Protein AF-0000000084919944 (afdb_homodimer)

InterPro domains:
  IPR008794 Proline racemase family [PF05544] (8-334)
  IPR008794 Proline racemase family [PIRSF029792] (1-335)
  IPR008794 Proline racemase family [PTHR33442] (4-335)
  IPR008794 Proline racemase family [SFLDS00028] (2-335)

Structure (mmCIF, N/CA/C/O backbone):
data_AF-0000000084919944-model_v1
#
loop_
_entity.id
_entity.type
_entity.pdbx_description
1 polymer '4-hydroxyproline epimerase'
#
loop_
_atom_site.group_PDB
_atom_site.id
_atom_site.type_symbol
_atom_site.label_atom_id
_atom_site.label_alt_id
_atom_site.label_comp_id
_atom_site.label_asym_id
_atom_site.label_entity_id
_atom_site.label_seq_id
_atom_site.pdbx_PDB_ins_code
_atom_site.Cartn_x
_atom_site.Cartn_y
_atom_site.Cartn_z
_atom_site.occupancy
_atom_site.B_iso_or_equiv
_atom_site.auth_seq_id
_atom_site.auth_comp_id
_atom_site.auth_asym_id
_atom_site.auth_atom_id
_atom_site.pdbx_PDB_model_num
ATOM 1 N N . MET A 1 1 ? 21.094 -4.023 19.578 1 51.22 1 MET A N 1
ATOM 2 C CA . MET A 1 1 ? 20.188 -4.43 18.516 1 51.22 1 MET A CA 1
ATOM 3 C C . MET A 1 1 ? 20.562 -3.736 17.203 1 51.22 1 MET A C 1
ATOM 5 O O . MET A 1 1 ? 20.969 -2.574 17.203 1 51.22 1 MET A O 1
ATOM 9 N N . SER A 1 2 ? 20.953 -4.531 15.992 1 77.06 2 SER A N 1
ATOM 10 C CA . SER A 1 2 ? 21.875 -4.375 14.875 1 77.06 2 SER A CA 1
ATOM 11 C C . SER A 1 2 ? 21.203 -3.746 13.664 1 77.06 2 SER A C 1
ATOM 13 O O . SER A 1 2 ? 19.969 -3.795 13.539 1 77.06 2 SER A O 1
ATOM 15 N N . LYS A 1 3 ? 21.75 -2.715 13.148 1 93.31 3 LYS A N 1
ATOM 16 C CA . LYS A 1 3 ? 21.469 -2.109 11.852 1 93.31 3 LYS A CA 1
ATOM 17 C C . LYS A 1 3 ? 21.734 -3.096 10.719 1 93.31 3 LYS A C 1
ATOM 19 O O . LYS A 1 3 ? 22.828 -3.67 10.633 1 93.31 3 LYS A O 1
ATOM 24 N N . HIS A 1 4 ? 20.641 -3.428 9.977 1 97.12 4 HIS A N 1
ATOM 25 C CA . HIS A 1 4 ? 20.75 -4.324 8.828 1 97.12 4 HIS A CA 1
ATOM 26 C C . HIS A 1 4 ? 20.422 -3.596 7.531 1 97.12 4 HIS A C 1
ATOM 28 O O . HIS A 1 4 ? 19.5 -2.766 7.492 1 97.12 4 HIS A O 1
ATOM 34 N N . THR A 1 5 ? 21.188 -3.871 6.496 1 98.19 5 THR A N 1
ATOM 35 C CA . THR A 1 5 ? 20.953 -3.254 5.195 1 98.19 5 THR A CA 1
ATOM 36 C C . THR A 1 5 ? 20.688 -4.316 4.133 1 98.19 5 THR A C 1
ATOM 38 O O . THR A 1 5 ? 21.359 -5.348 4.098 1 98.19 5 THR A O 1
ATOM 41 N N . PHE A 1 6 ? 19.719 -4.055 3.291 1 98.56 6 PHE A N 1
ATOM 42 C CA . PHE A 1 6 ? 19.297 -4.961 2.225 1 98.56 6 PHE A CA 1
ATOM 43 C C . PHE A 1 6 ? 19.359 -4.262 0.872 1 98.56 6 PHE A C 1
ATOM 45 O O . PHE A 1 6 ? 18.859 -3.143 0.725 1 98.56 6 PHE A O 1
ATOM 52 N N . VAL A 1 7 ? 20.016 -4.84 -0.069 1 98.75 7 VAL A N 1
ATOM 53 C CA . VAL A 1 7 ? 19.969 -4.375 -1.452 1 98.75 7 VAL A CA 1
ATOM 54 C C . VAL A 1 7 ? 18.891 -5.125 -2.217 1 98.75 7 VAL A C 1
ATOM 56 O O . VAL A 1 7 ? 18.906 -6.355 -2.287 1 98.75 7 VAL A O 1
ATOM 59 N N . CYS A 1 8 ? 17.953 -4.367 -2.719 1 98.75 8 CYS A N 1
ATOM 60 C CA . CYS A 1 8 ? 16.781 -4.969 -3.324 1 98.75 8 CYS A CA 1
ATOM 61 C C . CYS A 1 8 ? 16.578 -4.473 -4.75 1 98.75 8 CYS A C 1
ATOM 63 O O . CYS A 1 8 ? 16.984 -3.359 -5.09 1 98.75 8 CYS A O 1
ATOM 65 N N . ILE A 1 9 ? 16.031 -5.309 -5.555 1 98.88 9 ILE A N 1
ATOM 66 C CA . ILE A 1 9 ? 15.555 -4.949 -6.887 1 98.88 9 ILE A CA 1
ATOM 67 C C . ILE A 1 9 ? 14.039 -5.086 -6.941 1 98.88 9 ILE A C 1
ATOM 69 O O . ILE A 1 9 ? 13.492 -6.141 -6.617 1 98.88 9 ILE A O 1
ATOM 73 N N . ASP A 1 10 ? 13.398 -4.031 -7.277 1 98.69 10 ASP A N 1
ATOM 74 C CA . ASP A 1 10 ? 11.938 -3.984 -7.301 1 98.69 10 ASP A CA 1
ATOM 75 C C . ASP A 1 10 ? 11.406 -4.086 -8.734 1 98.69 10 ASP A C 1
ATOM 77 O O . ASP A 1 10 ? 11.961 -3.479 -9.648 1 98.69 10 ASP A O 1
ATOM 81 N N . ALA A 1 11 ? 10.398 -4.875 -8.906 1 98.75 11 ALA A N 1
ATOM 82 C CA . ALA A 1 11 ? 9.695 -5.102 -10.172 1 98.75 11 ALA A CA 1
ATOM 83 C C . ALA A 1 11 ? 8.203 -5.32 -9.938 1 98.75 11 ALA A C 1
ATOM 85 O O . ALA A 1 11 ? 7.723 -5.211 -8.812 1 98.75 11 ALA A O 1
ATOM 86 N N . HIS A 1 12 ? 7.5 -5.418 -10.977 1 98.75 12 HIS A N 1
ATOM 87 C CA . HIS A 1 12 ? 6.129 -5.91 -10.898 1 98.75 12 HIS A CA 1
ATOM 88 C C . HIS A 1 12 ? 5.863 -6.969 -11.961 1 98.75 12 HIS A C 1
ATOM 90 O O . HIS A 1 12 ? 6.371 -6.875 -13.086 1 98.75 12 HIS A O 1
ATOM 96 N N . THR A 1 13 ? 5.16 -7.996 -11.57 1 98.62 13 THR A N 1
ATOM 97 C CA . THR A 1 13 ? 4.652 -9.016 -12.484 1 98.62 13 THR A CA 1
ATOM 98 C C . THR A 1 13 ? 3.217 -8.703 -12.891 1 98.62 13 THR A C 1
ATOM 100 O O . THR A 1 13 ? 2.285 -8.922 -12.109 1 98.62 13 THR A O 1
ATOM 103 N N . CYS A 1 14 ? 3.127 -8.219 -14.094 1 98.31 14 CYS A N 1
ATOM 104 C CA . CYS A 1 14 ? 1.804 -7.879 -14.609 1 98.31 14 CYS A CA 1
ATOM 105 C C . CYS A 1 14 ? 1.045 -7.004 -13.617 1 98.31 14 CYS A C 1
ATOM 107 O O . CYS A 1 14 ? -0.145 -7.215 -13.375 1 98.31 14 CYS A O 1
ATOM 109 N N . GLY A 1 15 ? 1.721 -6.125 -12.961 1 98.06 15 GLY A N 1
ATOM 110 C CA . GLY A 1 15 ? 1.11 -5.156 -12.062 1 98.06 15 GLY A CA 1
ATOM 111 C C . GLY A 1 15 ? 1.318 -5.484 -10.602 1 98.06 15 GLY A C 1
ATOM 112 O O . GLY A 1 15 ? 1.23 -4.602 -9.742 1 98.06 15 GLY A O 1
ATOM 113 N N . ASN A 1 16 ? 1.517 -6.727 -10.234 1 98.25 16 ASN A N 1
ATOM 114 C CA . ASN A 1 16 ? 1.697 -7.156 -8.852 1 98.25 16 ASN A CA 1
ATOM 115 C C . ASN A 1 16 ? 3.154 -7.035 -8.414 1 98.25 16 ASN A C 1
ATOM 117 O O . ASN A 1 16 ? 4.059 -7.488 -9.125 1 98.25 16 ASN A O 1
ATOM 121 N N . PRO A 1 17 ? 3.408 -6.43 -7.301 1 97.81 17 PRO A N 1
ATOM 122 C CA . PRO A 1 17 ? 4.785 -6.113 -6.914 1 97.81 17 PRO A CA 1
ATOM 123 C C . PRO A 1 17 ? 5.609 -7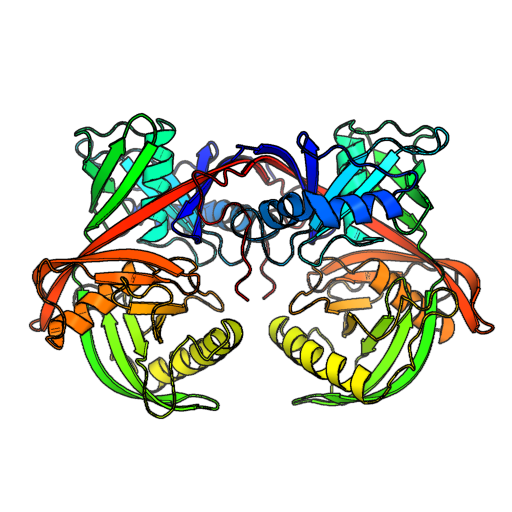.359 -6.59 1 97.81 17 PRO A C 1
ATOM 125 O O . PRO A 1 17 ? 5.074 -8.336 -6.062 1 97.81 17 PRO A O 1
ATOM 128 N N . VAL A 1 18 ? 6.871 -7.266 -6.887 1 98.25 18 VAL A N 1
ATOM 129 C CA . VAL A 1 18 ? 7.863 -8.266 -6.512 1 98.25 18 VAL A CA 1
ATOM 130 C C . VAL A 1 18 ? 9.164 -7.578 -6.105 1 98.25 18 VAL A C 1
ATOM 132 O O . VAL A 1 18 ? 9.727 -6.797 -6.875 1 98.25 18 VAL A O 1
ATOM 135 N N . ARG A 1 19 ? 9.625 -7.797 -4.91 1 98.75 19 ARG A N 1
ATOM 136 C CA . ARG A 1 19 ? 10.898 -7.312 -4.406 1 98.75 19 ARG A CA 1
ATOM 137 C C . ARG A 1 19 ? 11.883 -8.461 -4.207 1 98.75 19 ARG A C 1
ATOM 139 O O . ARG A 1 19 ? 11.664 -9.336 -3.365 1 98.75 19 ARG A O 1
ATOM 146 N N . VAL A 1 20 ? 12.977 -8.484 -4.984 1 98.81 20 VAL A N 1
ATOM 147 C CA . VAL A 1 20 ? 14.016 -9.5 -4.789 1 98.81 20 VAL A CA 1
ATOM 148 C C . VAL A 1 20 ? 15.109 -8.945 -3.879 1 98.81 20 VAL A C 1
ATOM 150 O O . VAL A 1 20 ? 15.711 -7.91 -4.172 1 98.81 20 VAL A O 1
ATOM 153 N N . ILE A 1 21 ? 15.305 -9.602 -2.771 1 98.69 21 ILE A N 1
ATOM 154 C CA . ILE A 1 21 ? 16.406 -9.266 -1.879 1 98.69 21 ILE A CA 1
ATOM 155 C C . ILE A 1 21 ? 17.703 -9.859 -2.418 1 98.69 21 ILE A C 1
ATOM 157 O O . ILE A 1 21 ? 17.984 -11.047 -2.221 1 98.69 21 ILE A O 1
ATOM 161 N N . LYS A 1 22 ? 18.469 -9.016 -3.07 1 98 22 LYS A N 1
ATOM 162 C CA . LYS A 1 22 ? 19.703 -9.43 -3.732 1 98 22 LYS A CA 1
ATOM 163 C C . LYS A 1 22 ? 20.812 -9.68 -2.715 1 98 22 LYS A C 1
ATOM 165 O O . LYS A 1 22 ? 21.625 -10.602 -2.883 1 98 22 LYS A O 1
ATOM 170 N N . SER A 1 23 ? 20.828 -8.789 -1.708 1 97.31 23 SER A N 1
ATOM 171 C CA . SER A 1 23 ? 21.844 -8.906 -0.654 1 97.31 23 SER A CA 1
ATOM 172 C C . SER A 1 23 ? 21.25 -8.57 0.711 1 97.31 23 SER A C 1
ATOM 174 O O . SER A 1 23 ? 20.344 -7.734 0.817 1 97.31 23 SER A O 1
ATOM 176 N N . GLY A 1 24 ? 21.797 -9.242 1.775 1 96.81 24 GLY A N 1
ATOM 177 C CA . GLY A 1 24 ? 21.391 -8.953 3.139 1 96.81 24 GLY A CA 1
ATOM 178 C C . GLY A 1 24 ? 20.5 -10.039 3.74 1 96.81 24 GLY A C 1
ATOM 179 O O . GLY A 1 24 ? 20.188 -10 4.93 1 96.81 24 GLY A O 1
ATOM 180 N N . GLY A 1 25 ? 20.156 -11.062 2.922 1 96.19 25 GLY A N 1
ATOM 181 C CA . GLY A 1 25 ? 19.359 -12.172 3.434 1 96.19 25 GLY A CA 1
ATOM 182 C C . GLY A 1 25 ? 20.125 -13.047 4.406 1 96.19 25 GLY A C 1
ATOM 183 O O . GLY A 1 25 ? 21.344 -13.148 4.336 1 96.19 25 GLY A O 1
ATOM 184 N N . PRO A 1 26 ? 19.375 -13.648 5.23 1 97.5 26 PRO A N 1
ATOM 185 C CA . PRO A 1 26 ? 20.062 -14.469 6.242 1 97.5 26 PRO A CA 1
ATOM 186 C C . PRO A 1 26 ? 20.531 -15.812 5.691 1 97.5 26 PRO A C 1
ATOM 188 O O . PRO A 1 26 ? 20 -16.281 4.684 1 97.5 26 PRO A O 1
ATOM 191 N N . LYS A 1 27 ? 21.594 -16.375 6.441 1 96.94 27 LYS A N 1
ATOM 192 C CA . LYS A 1 27 ? 21.984 -17.766 6.203 1 96.94 27 LYS A CA 1
ATOM 193 C C . LYS A 1 27 ? 21.031 -18.734 6.902 1 96.94 27 LYS A C 1
ATOM 195 O O . LYS A 1 27 ? 20.781 -18.609 8.102 1 96.94 27 LYS A O 1
ATOM 200 N N . LEU A 1 28 ? 20.469 -19.625 6.09 1 98 28 LEU A N 1
ATOM 201 C CA . LEU A 1 28 ? 19.469 -20.516 6.641 1 98 28 LEU A CA 1
ATOM 202 C C . LEU A 1 28 ? 20 -21.938 6.773 1 98 28 LEU A C 1
ATOM 204 O O . LEU A 1 28 ? 20.844 -22.359 5.98 1 98 28 LEU A O 1
ATOM 208 N N . ILE A 1 29 ? 19.469 -22.609 7.797 1 97.69 29 ILE A N 1
ATOM 209 C CA . ILE A 1 29 ? 19.828 -24 8.047 1 97.69 29 ILE A CA 1
ATOM 210 C C . ILE A 1 29 ? 18.688 -24.922 7.613 1 97.69 29 ILE A C 1
ATOM 212 O O . ILE A 1 29 ? 17.531 -24.703 7.977 1 97.69 29 ILE A O 1
ATOM 216 N N . GLY A 1 30 ? 19.047 -25.922 6.836 1 97.06 30 GLY A N 1
ATOM 217 C CA . GLY A 1 30 ? 18.094 -26.906 6.367 1 97.06 30 GLY A CA 1
ATOM 218 C C . GLY A 1 30 ? 18.562 -27.656 5.137 1 97.06 30 GLY A C 1
ATOM 219 O O . GLY A 1 30 ? 19.344 -27.141 4.34 1 97.06 30 GLY A O 1
ATOM 220 N N . ASN A 1 31 ? 18.016 -28.922 4.941 1 95.81 31 ASN A N 1
ATOM 221 C CA . ASN A 1 31 ? 18.391 -29.75 3.807 1 95.81 31 ASN A CA 1
ATOM 222 C C . ASN A 1 31 ? 17.422 -29.578 2.641 1 95.81 31 ASN A C 1
ATOM 224 O O . ASN A 1 31 ? 17.656 -30.109 1.553 1 95.81 31 ASN A O 1
ATOM 228 N N . THR A 1 32 ? 16.359 -28.922 2.9 1 95.56 32 THR A N 1
ATOM 229 C CA . THR A 1 32 ? 15.352 -28.594 1.891 1 95.56 32 THR A CA 1
ATOM 230 C C . THR A 1 32 ? 14.875 -27.156 2.059 1 95.56 32 THR A C 1
ATOM 232 O O . THR A 1 32 ? 15.102 -26.531 3.102 1 95.56 32 THR A O 1
ATOM 235 N N . MET A 1 33 ? 14.273 -26.672 1.05 1 96.12 33 MET A N 1
ATOM 236 C CA . MET A 1 33 ? 13.75 -25.312 1.17 1 96.12 33 MET A CA 1
ATOM 237 C C . MET A 1 33 ? 12.609 -25.25 2.176 1 96.12 33 MET A C 1
ATOM 239 O O . MET A 1 33 ? 12.375 -24.219 2.799 1 96.12 33 MET A O 1
ATOM 243 N N . SER A 1 34 ? 11.914 -26.359 2.309 1 94.5 34 SER A N 1
ATOM 244 C CA . SER A 1 34 ? 10.883 -26.422 3.338 1 94.5 34 SER A CA 1
ATOM 245 C C . SER A 1 34 ? 11.484 -26.25 4.73 1 94.5 34 SER A C 1
ATOM 247 O O . SER A 1 34 ? 10.953 -25.5 5.555 1 94.5 34 SER A O 1
ATOM 249 N N . GLU A 1 35 ? 12.539 -26.938 4.988 1 96.38 35 GLU A N 1
ATOM 250 C CA . GLU A 1 35 ? 13.227 -26.812 6.273 1 96.38 35 GLU A CA 1
ATOM 251 C C . GLU A 1 35 ? 13.781 -25.406 6.469 1 96.38 35 GLU A C 1
ATOM 253 O O . GLU A 1 35 ? 13.695 -24.844 7.562 1 96.38 35 GLU A O 1
ATOM 258 N N . LYS A 1 36 ? 14.305 -24.875 5.418 1 97.62 36 LYS A N 1
ATOM 259 C CA . LYS A 1 36 ? 14.844 -23.516 5.484 1 97.62 36 LYS A CA 1
ATOM 260 C C . LYS A 1 36 ? 13.734 -22.5 5.742 1 97.62 36 LYS A C 1
ATOM 262 O O . LYS A 1 36 ? 13.938 -21.516 6.465 1 97.62 36 LYS A O 1
ATOM 267 N N . ARG A 1 37 ? 12.625 -22.719 5.094 1 97.5 37 ARG A N 1
ATOM 268 C CA . ARG A 1 37 ? 11.461 -21.875 5.344 1 97.5 37 ARG A CA 1
ATOM 269 C C . ARG A 1 37 ? 11.094 -21.875 6.824 1 97.5 37 ARG A C 1
ATOM 271 O O . ARG A 1 37 ? 10.836 -20.812 7.406 1 97.5 37 ARG A O 1
ATOM 278 N N . LEU A 1 38 ? 11.117 -23.031 7.473 1 96.69 38 LEU A N 1
ATOM 279 C CA . LEU A 1 38 ? 10.789 -23.141 8.891 1 96.69 38 LEU A CA 1
ATOM 280 C C . LEU A 1 38 ? 11.836 -22.422 9.742 1 96.69 38 LEU A C 1
ATOM 282 O O . LEU A 1 38 ? 11.492 -21.766 10.719 1 96.69 38 LEU A O 1
ATOM 286 N N . HIS A 1 39 ? 13.047 -22.594 9.383 1 98.19 39 HIS A N 1
ATOM 287 C CA . HIS A 1 39 ? 14.109 -21.875 10.086 1 98.19 39 HIS A CA 1
ATOM 288 C C . HIS A 1 39 ? 13.922 -20.375 9.992 1 98.19 39 HIS A C 1
ATOM 290 O O . HIS A 1 39 ? 14.031 -19.672 11 1 98.19 39 HIS A O 1
ATOM 296 N N . PHE A 1 40 ? 13.664 -19.906 8.812 1 98.31 40 PHE A N 1
ATOM 297 C CA . PHE A 1 40 ? 13.445 -18.484 8.586 1 98.31 40 PHE A CA 1
ATOM 298 C C . PHE A 1 40 ? 12.32 -17.953 9.477 1 98.31 40 PHE A C 1
ATOM 300 O O . PHE A 1 40 ? 12.477 -16.938 10.156 1 98.31 40 PHE A O 1
ATOM 307 N N . LEU A 1 41 ? 11.234 -18.672 9.438 1 97.62 41 LEU A N 1
ATOM 308 C CA . LEU A 1 41 ? 10.062 -18.25 10.195 1 97.62 41 LEU A CA 1
ATOM 309 C C . LEU A 1 41 ? 10.367 -18.219 11.688 1 97.62 41 LEU A C 1
ATOM 311 O O . LEU A 1 41 ? 9.875 -17.344 12.406 1 97.62 41 LEU A O 1
ATOM 315 N N . LYS A 1 42 ? 11.164 -19.094 12.094 1 97.5 42 LYS A N 1
ATOM 316 C CA . LYS A 1 42 ? 11.484 -19.203 13.516 1 97.5 42 LYS A CA 1
ATOM 317 C C . LYS A 1 42 ? 12.422 -18.078 13.961 1 97.5 42 LYS A C 1
ATOM 319 O O . LYS A 1 42 ? 12.242 -17.5 15.031 1 97.5 42 LYS A O 1
ATOM 324 N N . GLU A 1 43 ? 13.375 -17.719 13.102 1 97.69 43 GLU A N 1
ATOM 325 C CA . GLU A 1 43 ? 14.453 -16.875 13.617 1 97.69 43 GLU A CA 1
ATOM 326 C C . GLU A 1 43 ? 14.516 -15.547 12.875 1 97.69 43 GLU A C 1
ATOM 328 O O . GLU A 1 43 ? 15.07 -14.57 13.383 1 97.69 43 GLU A O 1
ATOM 333 N N . PHE A 1 44 ? 14 -15.516 11.641 1 97.94 44 PHE A N 1
ATOM 334 C CA . PHE A 1 44 ? 14.344 -14.375 10.805 1 97.94 44 PHE A CA 1
ATOM 335 C C . PHE A 1 44 ? 13.094 -13.719 10.234 1 97.94 44 PHE A C 1
ATOM 337 O O . PHE A 1 44 ? 13.172 -12.914 9.305 1 97.94 44 PHE A O 1
ATOM 344 N N . ASP A 1 45 ? 11.938 -14.008 10.758 1 97.88 45 ASP A N 1
ATOM 345 C CA . ASP A 1 45 ? 10.711 -13.469 10.18 1 97.88 45 ASP A CA 1
ATOM 346 C C . ASP A 1 45 ? 10.688 -11.945 10.273 1 97.88 45 ASP A C 1
ATOM 348 O O . ASP A 1 45 ? 9.898 -11.289 9.578 1 97.88 45 ASP A O 1
ATOM 352 N N . TRP A 1 46 ? 11.562 -11.344 11.109 1 97.12 46 TRP A N 1
ATOM 353 C CA . TRP A 1 46 ? 11.656 -9.891 11.219 1 97.12 46 TRP A CA 1
ATOM 354 C C . TRP A 1 46 ? 12.133 -9.273 9.906 1 97.12 46 TRP A C 1
ATOM 356 O O . TRP A 1 46 ? 11.836 -8.117 9.617 1 97.12 46 TRP A O 1
ATOM 366 N N . VAL A 1 47 ? 12.812 -10.023 9.047 1 98.06 47 VAL A N 1
ATOM 367 C CA . VAL A 1 47 ? 13.266 -9.547 7.738 1 98.06 47 VAL A CA 1
ATOM 368 C C . VAL A 1 47 ? 12.062 -9.359 6.816 1 98.06 47 VAL A C 1
ATOM 370 O O . VAL A 1 47 ? 11.906 -8.305 6.199 1 98.06 47 VAL A O 1
ATOM 373 N N . ARG A 1 48 ? 11.211 -10.398 6.781 1 98.12 48 ARG A N 1
ATOM 374 C CA . ARG A 1 48 ? 10 -10.305 5.969 1 98.12 48 ARG A CA 1
ATOM 375 C C . ARG A 1 48 ? 9.133 -9.133 6.414 1 98.12 48 ARG A C 1
ATOM 377 O O . ARG A 1 48 ? 8.742 -8.297 5.598 1 98.12 48 ARG A O 1
ATOM 384 N N . LYS A 1 49 ? 8.852 -9.102 7.676 1 97.56 49 LYS A N 1
ATOM 385 C CA . LYS A 1 49 ? 7.973 -8.062 8.211 1 97.56 49 LYS A CA 1
ATOM 386 C C . LYS A 1 49 ? 8.562 -6.672 7.988 1 97.56 49 LYS A C 1
ATOM 388 O O . LYS A 1 49 ? 7.855 -5.754 7.562 1 97.56 49 LYS A O 1
ATOM 393 N N . GLY A 1 50 ? 9.875 -6.535 8.234 1 97.94 50 GLY A N 1
ATOM 394 C CA . GLY A 1 50 ? 10.547 -5.254 8.102 1 97.94 50 GLY A CA 1
ATOM 395 C C . GLY A 1 50 ? 10.586 -4.746 6.668 1 97.94 50 GLY A C 1
ATOM 396 O O . GLY A 1 50 ? 10.531 -3.539 6.434 1 97.94 50 GLY A O 1
ATOM 397 N N . LEU A 1 51 ? 10.625 -5.637 5.688 1 98.25 51 LEU A N 1
ATOM 398 C CA . LEU A 1 51 ? 10.812 -5.242 4.297 1 98.25 51 LEU A CA 1
ATOM 399 C C . LEU A 1 51 ? 9.477 -5.172 3.564 1 98.25 51 LEU A C 1
ATOM 401 O O . LEU A 1 51 ? 9.328 -4.398 2.615 1 98.25 51 LEU A O 1
ATOM 405 N N . MET A 1 52 ? 8.484 -5.973 4.059 1 97.69 52 MET A N 1
ATOM 406 C CA . MET A 1 52 ? 7.273 -6.098 3.256 1 97.69 52 MET A CA 1
ATOM 407 C C . MET A 1 52 ? 6.141 -5.273 3.85 1 97.69 52 MET A C 1
ATOM 409 O O . MET A 1 52 ? 5.25 -4.824 3.127 1 97.69 52 MET A O 1
ATOM 413 N N . PHE A 1 53 ? 6.129 -5.121 5.156 1 97 53 PHE A N 1
ATOM 414 C CA . PHE A 1 53 ? 5.105 -4.293 5.793 1 97 53 PHE A CA 1
ATOM 415 C C . PHE A 1 53 ? 5.457 -2.814 5.676 1 97 53 PHE A C 1
ATOM 417 O O . PHE A 1 53 ? 6.57 -2.465 5.281 1 97 53 PHE A O 1
ATOM 424 N N . GLU A 1 54 ? 4.531 -1.967 5.957 1 96.88 54 GLU A N 1
ATOM 425 C CA . GLU A 1 54 ? 4.82 -0.546 6.133 1 96.88 54 GLU A CA 1
ATOM 426 C C . GLU A 1 54 ? 5.812 -0.323 7.273 1 96.88 54 GLU A C 1
ATOM 428 O O . GLU A 1 54 ? 5.832 -1.08 8.242 1 96.88 54 GLU A O 1
ATOM 433 N N . PRO A 1 55 ? 6.621 0.554 7.184 1 97.5 55 PRO A N 1
ATOM 434 C CA . PRO A 1 55 ? 6.57 1.635 6.195 1 97.5 55 PRO A CA 1
ATOM 435 C C . PRO A 1 55 ? 7.445 1.358 4.973 1 97.5 55 PRO A C 1
ATOM 437 O O . PRO A 1 55 ? 7.504 2.18 4.055 1 97.5 55 PRO A O 1
ATOM 440 N N . ARG A 1 56 ? 8.172 0.244 4.879 1 98.12 56 ARG A N 1
ATOM 441 C CA . ARG A 1 56 ? 9.125 -0.017 3.807 1 98.12 56 ARG A CA 1
ATOM 442 C C . ARG A 1 56 ? 8.469 -0.777 2.66 1 98.12 56 ARG A C 1
ATOM 444 O O . ARG A 1 56 ? 9.047 -0.897 1.577 1 98.12 56 ARG A O 1
ATOM 451 N N . GLY A 1 57 ? 7.301 -1.239 2.906 1 96.56 57 GLY A N 1
ATOM 452 C CA . GLY A 1 57 ? 6.449 -1.923 1.947 1 96.56 57 GLY A CA 1
ATOM 453 C C . GLY A 1 57 ? 4.988 -1.534 2.064 1 96.56 57 GLY A C 1
ATOM 454 O O . GLY A 1 57 ? 4.668 -0.405 2.439 1 96.56 57 GLY A O 1
ATOM 455 N N . HIS A 1 58 ? 4.133 -2.381 1.612 1 94.56 58 HIS A N 1
ATOM 456 C CA . HIS A 1 58 ? 2.691 -2.16 1.671 1 94.56 58 HIS A CA 1
ATOM 457 C C . HIS A 1 58 ? 1.928 -3.48 1.625 1 94.56 58 HIS A C 1
ATOM 459 O O . HIS A 1 58 ? 2.533 -4.547 1.496 1 94.56 58 HIS A O 1
ATOM 465 N N . ASP A 1 59 ? 0.694 -3.438 1.676 1 89.94 59 ASP A N 1
ATOM 466 C CA . ASP A 1 59 ? -0.14 -4.598 1.974 1 89.94 59 ASP A CA 1
ATOM 467 C C . ASP A 1 59 ? -0.13 -5.594 0.816 1 89.94 59 ASP A C 1
ATOM 469 O O . ASP A 1 59 ? -0.551 -6.742 0.974 1 89.94 59 ASP A O 1
ATOM 473 N N . MET A 1 60 ? 0.372 -5.219 -0.336 1 91.31 60 MET A N 1
ATOM 474 C CA . MET A 1 60 ? 0.384 -6.102 -1.499 1 91.31 60 MET A CA 1
ATOM 475 C C . MET A 1 60 ? 1.798 -6.586 -1.801 1 91.31 60 MET A C 1
ATOM 477 O O . MET A 1 60 ? 2.033 -7.23 -2.822 1 91.31 60 MET A O 1
ATOM 481 N N . MET A 1 61 ? 2.689 -6.27 -0.898 1 95.44 61 MET A N 1
ATOM 482 C CA . MET A 1 61 ? 4.098 -6.5 -1.213 1 95.44 61 MET A CA 1
ATOM 483 C C . MET A 1 61 ? 4.418 -7.992 -1.214 1 95.44 61 MET A C 1
ATOM 485 O O . MET A 1 61 ? 3.941 -8.734 -0.353 1 95.44 61 MET A O 1
ATOM 489 N N . SER A 1 62 ? 5.113 -8.375 -2.234 1 95.81 62 SER A N 1
ATOM 490 C CA . SER A 1 62 ? 5.695 -9.711 -2.361 1 95.81 62 SER A CA 1
ATOM 491 C C . SER A 1 62 ? 7.195 -9.633 -2.621 1 95.81 62 SER A C 1
ATOM 493 O O . SER A 1 62 ? 7.68 -8.68 -3.234 1 95.81 62 SER A O 1
ATOM 495 N N . GLY A 1 63 ? 7.895 -10.633 -2.104 1 97.31 63 GLY A N 1
ATOM 496 C CA . GLY A 1 63 ? 9.336 -10.648 -2.318 1 97.31 63 GLY A CA 1
ATOM 497 C C . GLY A 1 63 ? 9.93 -12.047 -2.273 1 97.31 63 GLY A C 1
ATOM 498 O O . GLY A 1 63 ? 9.203 -13.031 -2.102 1 97.31 63 GLY A O 1
ATOM 499 N N . SER A 1 64 ? 11.203 -12.062 -2.551 1 98.44 64 SER A N 1
ATOM 500 C CA . SER A 1 64 ? 11.906 -13.344 -2.551 1 98.44 64 SER A CA 1
ATOM 501 C C . SER A 1 64 ? 13.383 -13.164 -2.221 1 98.44 64 SER A C 1
ATOM 503 O O . SER A 1 64 ? 13.922 -12.062 -2.332 1 98.44 64 SER A O 1
ATOM 505 N N . ILE A 1 65 ? 13.961 -14.195 -1.755 1 98.62 65 ILE A N 1
ATOM 506 C CA . ILE A 1 65 ? 15.398 -14.328 -1.528 1 98.62 65 ILE A CA 1
ATOM 507 C C . ILE A 1 65 ? 15.93 -15.539 -2.301 1 98.62 65 ILE A C 1
ATOM 509 O O . ILE A 1 65 ? 15.312 -16.609 -2.301 1 98.62 65 ILE A O 1
ATOM 513 N N . LEU A 1 66 ? 17.031 -15.359 -2.986 1 98.19 66 LEU A N 1
ATOM 514 C CA . LEU A 1 66 ? 17.656 -16.438 -3.746 1 98.19 66 LEU A CA 1
ATOM 515 C C . LEU A 1 66 ? 18.688 -17.156 -2.904 1 98.19 66 LEU A C 1
ATOM 517 O O . LEU A 1 66 ? 19.438 -16.531 -2.156 1 98.19 66 LEU A O 1
ATOM 521 N N . TYR A 1 67 ? 18.703 -18.438 -3.014 1 98 67 TYR A N 1
ATOM 522 C CA . TYR A 1 67 ? 19.688 -19.281 -2.355 1 98 67 TYR A CA 1
ATOM 523 C C . TYR A 1 67 ? 20.297 -20.281 -3.336 1 98 67 TYR A C 1
ATOM 525 O O . TYR A 1 67 ? 19.703 -20.562 -4.379 1 98 67 TYR A O 1
ATOM 533 N N . PRO A 1 68 ? 21.5 -20.797 -3.021 1 96.62 68 PRO A N 1
ATOM 534 C CA . PRO A 1 68 ? 22.016 -21.922 -3.814 1 96.62 68 PRO A CA 1
ATOM 535 C C . PRO A 1 68 ? 21.109 -23.156 -3.754 1 96.62 68 PRO A C 1
ATOM 537 O O . PRO A 1 68 ? 20.469 -23.391 -2.73 1 96.62 68 PRO A O 1
ATOM 540 N N . PRO A 1 69 ? 21.078 -23.859 -4.855 1 97.19 69 PRO A N 1
ATOM 541 C CA . PRO A 1 69 ? 20.266 -25.078 -4.816 1 97.19 69 PRO A CA 1
ATOM 542 C C . PRO A 1 69 ? 20.875 -26.156 -3.918 1 97.19 69 PRO A C 1
ATOM 544 O O . PRO A 1 69 ? 22.078 -26.188 -3.701 1 97.19 69 PRO A O 1
ATOM 547 N N . HIS A 1 70 ? 20.016 -26.969 -3.352 1 97 70 HIS A N 1
ATOM 548 C CA . HIS A 1 70 ? 20.5 -28.125 -2.592 1 97 70 HIS A CA 1
ATOM 549 C C . HIS A 1 70 ? 21.078 -29.188 -3.514 1 97 70 HIS A C 1
ATOM 551 O O . HIS A 1 70 ? 22.125 -29.766 -3.23 1 97 70 HIS A O 1
ATOM 557 N N . ASN A 1 71 ? 20.328 -29.531 -4.578 1 97.06 71 ASN A N 1
ATOM 558 C CA . ASN A 1 71 ? 20.797 -30.422 -5.641 1 97.06 71 ASN A CA 1
ATOM 559 C C . ASN A 1 71 ? 21.547 -29.641 -6.719 1 97.06 71 ASN A C 1
ATOM 561 O O . ASN A 1 71 ? 20.969 -28.797 -7.406 1 97.06 71 ASN A O 1
ATOM 565 N N . PRO A 1 72 ? 22.812 -29.922 -6.934 1 95.56 72 PRO A N 1
ATOM 566 C CA . PRO A 1 72 ? 23.641 -29.156 -7.875 1 95.56 72 PRO A CA 1
ATOM 567 C C . PRO A 1 72 ? 23.125 -29.25 -9.312 1 95.56 72 PRO A C 1
ATOM 569 O O . PRO A 1 72 ? 23.547 -28.484 -10.172 1 95.56 72 PRO A O 1
ATOM 572 N N . GLU A 1 73 ? 22.266 -30.188 -9.531 1 96.88 73 GLU A N 1
ATOM 573 C CA . GLU A 1 73 ? 21.688 -30.312 -10.867 1 96.88 73 GLU A CA 1
ATOM 574 C C . GLU A 1 73 ? 20.625 -29.25 -11.109 1 96.88 73 GLU A C 1
ATOM 576 O O . GLU A 1 73 ? 20.234 -29.016 -12.25 1 96.88 73 GLU A O 1
ATOM 581 N N . ASN A 1 74 ? 20.125 -28.734 -10.062 1 98 74 ASN A N 1
ATOM 582 C CA . ASN A 1 74 ? 19.156 -27.656 -10.18 1 98 74 ASN A CA 1
ATOM 583 C C . ASN A 1 74 ? 19.828 -26.297 -10.289 1 98 74 ASN A C 1
ATOM 585 O O . ASN A 1 74 ? 21.047 -26.188 -10.109 1 98 74 ASN A O 1
ATOM 589 N N . ASP A 1 75 ? 19.125 -25.297 -10.672 1 98.19 75 ASP A N 1
ATOM 590 C CA . ASP A 1 75 ? 19.734 -24.016 -11.016 1 98.19 75 ASP A CA 1
ATOM 591 C C . ASP A 1 75 ? 19.844 -23.125 -9.781 1 98.19 75 ASP A C 1
ATOM 593 O O . ASP A 1 75 ? 20.875 -22.453 -9.586 1 98.19 75 ASP A O 1
ATOM 597 N N . PHE A 1 76 ? 18.797 -22.984 -8.977 1 97.62 76 PHE A N 1
ATOM 598 C CA . PHE A 1 76 ? 18.844 -22.203 -7.742 1 97.62 76 PHE A CA 1
ATOM 599 C C . PHE A 1 76 ? 17.656 -22.531 -6.848 1 97.62 76 PHE A C 1
ATOM 601 O O . PHE A 1 76 ? 16.828 -23.375 -7.203 1 97.62 76 PHE A O 1
ATOM 608 N N . ALA A 1 77 ? 17.656 -21.984 -5.621 1 98.12 77 ALA A N 1
ATOM 609 C CA . ALA A 1 77 ? 16.562 -22.109 -4.656 1 98.12 77 ALA A CA 1
ATOM 610 C C . ALA A 1 77 ? 15.992 -20.75 -4.289 1 98.12 77 ALA A C 1
ATOM 612 O O . ALA A 1 77 ? 16.641 -19.719 -4.48 1 98.12 77 ALA A O 1
ATOM 613 N N . ILE A 1 78 ? 14.758 -20.844 -3.855 1 97.94 78 ILE A N 1
ATOM 614 C CA . ILE A 1 78 ? 14.062 -19.578 -3.607 1 97.94 78 ILE A CA 1
ATOM 615 C C . ILE A 1 78 ? 13.289 -19.672 -2.295 1 97.94 78 ILE A C 1
ATOM 617 O O . ILE A 1 78 ? 12.781 -20.734 -1.937 1 97.94 78 ILE A O 1
ATOM 621 N N . LEU A 1 79 ? 13.242 -18.578 -1.561 1 98.25 79 LEU A N 1
ATOM 622 C CA . LEU A 1 79 ? 12.328 -18.375 -0.443 1 98.25 79 LEU A CA 1
ATOM 623 C C . LEU A 1 79 ? 11.414 -17.188 -0.7 1 98.25 79 LEU A C 1
ATOM 625 O O . LEU A 1 79 ? 11.891 -16.078 -0.946 1 98.25 79 LEU A O 1
ATOM 629 N N . PHE A 1 80 ? 10.109 -17.406 -0.675 1 97 80 PHE A N 1
ATOM 630 C CA . PHE A 1 80 ? 9.141 -16.328 -0.856 1 97 80 PHE A CA 1
ATOM 631 C C . PHE A 1 80 ? 8.844 -15.641 0.47 1 97 80 PHE A C 1
ATOM 633 O O . PHE A 1 80 ? 8.539 -16.297 1.465 1 97 80 PHE A O 1
ATOM 640 N N . VAL A 1 81 ? 8.969 -14.344 0.521 1 97.69 81 VAL A N 1
ATOM 641 C CA . VAL A 1 81 ? 8.688 -13.539 1.703 1 97.69 81 VAL A CA 1
ATOM 642 C C . VAL A 1 81 ? 7.625 -12.492 1.37 1 97.69 81 VAL A C 1
ATOM 644 O O . VAL A 1 81 ? 7.941 -11.438 0.803 1 97.69 81 VAL A O 1
ATOM 647 N N . GLU A 1 82 ? 6.426 -12.695 1.73 1 94.5 82 GLU A N 1
ATOM 648 C CA . GLU A 1 82 ? 5.297 -11.852 1.345 1 94.5 82 GLU A CA 1
ATOM 649 C C . GLU A 1 82 ? 4.582 -11.289 2.57 1 94.5 82 GLU A C 1
ATOM 651 O O . GLU A 1 82 ? 4.797 -11.758 3.689 1 94.5 82 GLU A O 1
ATOM 656 N N . THR A 1 83 ? 3.773 -10.258 2.377 1 93.31 83 THR A N 1
ATOM 657 C CA . THR A 1 83 ? 2.963 -9.711 3.457 1 93.31 83 THR A CA 1
ATOM 658 C C . THR A 1 83 ? 2.082 -10.789 4.078 1 93.31 83 THR A C 1
ATOM 660 O O . THR A 1 83 ? 1.77 -10.734 5.27 1 93.31 83 THR A O 1
ATOM 663 N N . SER A 1 84 ? 1.742 -11.805 3.291 1 88.19 84 SER A N 1
ATOM 664 C CA . SER A 1 84 ? 0.879 -12.875 3.777 1 88.19 84 SER A CA 1
ATOM 665 C C . SER A 1 84 ? 1.689 -13.961 4.469 1 88.19 84 SER A C 1
ATOM 667 O O . SER A 1 84 ? 1.123 -14.906 5.035 1 88.19 84 SER A O 1
ATOM 669 N N . GLY A 1 85 ? 3.02 -13.898 4.457 1 91.56 85 GLY A N 1
ATOM 670 C CA . GLY A 1 85 ? 3.881 -14.891 5.082 1 91.56 85 GLY A CA 1
ATOM 671 C C . GLY A 1 85 ? 4.945 -15.438 4.148 1 91.56 85 GLY A C 1
ATOM 672 O O . GLY A 1 85 ? 5.312 -14.781 3.17 1 91.56 85 GLY A O 1
ATOM 673 N N . CYS A 1 86 ? 5.5 -16.562 4.594 1 93.88 86 CYS A N 1
ATOM 674 C CA . CYS A 1 86 ? 6.453 -17.297 3.768 1 93.88 86 CYS A CA 1
ATOM 675 C C . CYS A 1 86 ? 5.773 -18.438 3.025 1 93.88 86 CYS A C 1
ATOM 677 O O . CYS A 1 86 ? 5.645 -19.531 3.557 1 93.88 86 CYS A O 1
ATOM 679 N N . LEU A 1 87 ? 5.438 -18.172 1.815 1 89.31 87 LEU A N 1
ATOM 680 C CA . LEU A 1 87 ? 4.609 -19.094 1.055 1 89.31 87 LEU A CA 1
ATOM 681 C C . LEU A 1 87 ? 5.449 -20.25 0.497 1 89.31 87 LEU A C 1
ATOM 683 O O . LEU A 1 87 ? 6.602 -20.047 0.106 1 89.31 87 LEU A O 1
ATOM 687 N N . PRO A 1 88 ? 4.84 -21.422 0.429 1 88 88 PRO A N 1
ATOM 688 C CA . PRO A 1 88 ? 5.555 -22.531 -0.209 1 88 88 PRO A CA 1
ATOM 689 C C . PRO A 1 88 ? 5.738 -22.328 -1.711 1 88 88 PRO A C 1
ATOM 691 O O . PRO A 1 88 ? 6.672 -22.875 -2.303 1 88 88 PRO A O 1
ATOM 694 N N . MET A 1 89 ? 4.797 -21.625 -2.311 1 88 89 MET A N 1
ATOM 695 C CA . MET A 1 89 ? 4.84 -21.312 -3.732 1 88 89 MET A CA 1
ATOM 696 C C . MET A 1 89 ? 4.109 -20 -4.016 1 88 89 MET A C 1
ATOM 698 O O . MET A 1 89 ? 3.1 -19.703 -3.375 1 88 89 MET A O 1
ATOM 702 N N . CYS A 1 90 ? 4.617 -19.25 -5.023 1 91.69 90 CYS A N 1
ATOM 703 C CA . CYS A 1 90 ? 4.023 -18 -5.477 1 91.69 90 CYS A CA 1
ATOM 704 C C . CYS A 1 90 ? 4.23 -17.797 -6.977 1 91.69 90 CYS A C 1
ATOM 706 O O . CYS A 1 90 ? 5.352 -17.562 -7.426 1 91.69 90 CYS A O 1
ATOM 708 N N . GLY A 1 91 ? 3.182 -17.844 -7.742 1 93.62 91 GLY A N 1
ATOM 709 C CA . GLY A 1 91 ? 3.275 -17.797 -9.195 1 93.62 91 GLY A CA 1
ATOM 710 C C . GLY A 1 91 ? 3.824 -16.484 -9.711 1 93.62 91 GLY A C 1
ATOM 711 O O . GLY A 1 91 ? 4.855 -16.453 -10.391 1 93.62 91 GLY A O 1
ATOM 712 N N . HIS A 1 92 ? 3.127 -15.383 -9.375 1 95.94 92 HIS A N 1
ATOM 713 C CA . HIS A 1 92 ? 3.605 -14.102 -9.883 1 95.94 92 HIS A CA 1
ATOM 714 C C . HIS A 1 92 ? 4.992 -13.773 -9.336 1 95.94 92 HIS A C 1
ATOM 716 O O . HIS A 1 92 ? 5.824 -13.203 -10.047 1 95.94 92 HIS A O 1
ATOM 722 N N . GLY A 1 93 ? 5.238 -14.156 -8.039 1 96.88 93 GLY A N 1
ATOM 723 C CA . GLY A 1 93 ? 6.559 -13.953 -7.461 1 96.88 93 GLY A CA 1
ATOM 724 C C . GLY A 1 93 ? 7.656 -14.672 -8.219 1 96.88 93 GLY A C 1
ATOM 725 O O . GLY A 1 93 ? 8.766 -14.148 -8.367 1 96.88 93 GLY A O 1
ATOM 726 N N . THR A 1 94 ? 7.344 -15.836 -8.688 1 97.69 94 THR A N 1
ATOM 727 C CA . THR A 1 94 ? 8.305 -16.609 -9.461 1 97.69 94 THR A CA 1
ATOM 728 C C . THR A 1 94 ? 8.625 -15.914 -10.781 1 97.69 94 THR A C 1
ATOM 730 O O . THR A 1 94 ? 9.789 -15.734 -11.133 1 97.69 94 THR A O 1
ATOM 733 N N . ILE A 1 95 ? 7.625 -15.523 -11.477 1 98.5 95 ILE A N 1
ATOM 734 C CA . ILE A 1 95 ? 7.801 -14.867 -12.766 1 98.5 95 ILE A CA 1
ATOM 735 C C . ILE A 1 95 ? 8.664 -13.617 -12.602 1 98.5 95 ILE A C 1
ATOM 737 O O . ILE A 1 95 ? 9.617 -13.406 -13.352 1 98.5 95 ILE A O 1
ATOM 741 N N . GLY A 1 96 ? 8.344 -12.805 -11.625 1 98.62 96 GLY A N 1
ATOM 742 C CA . GLY A 1 96 ? 9.117 -11.602 -11.352 1 98.62 96 GLY A CA 1
ATOM 743 C C . GLY A 1 96 ? 10.555 -11.898 -10.953 1 98.62 96 GLY A C 1
ATOM 744 O O . GLY A 1 96 ? 11.484 -11.242 -11.438 1 98.62 96 GLY A O 1
ATOM 745 N N . THR A 1 97 ? 10.734 -12.883 -10.078 1 98.69 97 THR A N 1
ATOM 746 C CA . THR A 1 97 ? 12.062 -13.219 -9.586 1 98.69 97 THR A CA 1
ATOM 747 C C . THR A 1 97 ? 12.945 -13.734 -10.719 1 98.69 97 THR A C 1
ATOM 749 O O . THR A 1 97 ? 14.109 -13.344 -10.836 1 98.69 97 THR A O 1
ATOM 752 N N . ILE A 1 98 ? 12.391 -14.594 -11.555 1 98.62 98 ILE A N 1
ATOM 753 C CA . ILE A 1 98 ? 13.148 -15.141 -12.68 1 98.62 98 ILE A CA 1
ATOM 754 C C . ILE A 1 98 ? 13.562 -14.008 -13.625 1 98.62 98 ILE A C 1
ATOM 756 O O . ILE A 1 98 ? 14.711 -13.945 -14.062 1 98.62 98 ILE A O 1
ATOM 760 N N . THR A 1 99 ? 12.648 -13.125 -13.938 1 98.81 99 THR A N 1
ATOM 761 C CA . THR A 1 99 ? 12.945 -11.992 -14.805 1 98.81 99 THR A CA 1
ATOM 762 C C . THR A 1 99 ? 14.102 -11.172 -14.234 1 98.81 99 THR A C 1
ATOM 764 O O . THR A 1 99 ? 15.078 -10.898 -14.938 1 98.81 99 THR A O 1
ATOM 767 N N . ILE A 1 100 ? 14.031 -10.82 -12.961 1 98.75 100 ILE A N 1
ATOM 768 C CA . ILE A 1 100 ? 15.07 -10.031 -12.305 1 98.75 100 ILE A CA 1
ATOM 769 C C . ILE A 1 100 ? 16.391 -10.805 -12.32 1 98.75 100 ILE A C 1
ATOM 771 O O . ILE A 1 100 ? 17.438 -10.25 -12.68 1 98.75 100 ILE A O 1
ATOM 775 N N . ALA A 1 101 ? 16.312 -12.062 -11.938 1 98.44 101 ALA A N 1
ATOM 776 C CA . ALA A 1 101 ? 17.516 -12.867 -11.781 1 98.44 101 ALA A CA 1
ATOM 777 C C . ALA A 1 101 ? 18.25 -13.008 -13.109 1 98.44 101 ALA A C 1
ATOM 779 O O . ALA A 1 101 ? 19.484 -12.93 -13.148 1 98.44 101 ALA A O 1
ATOM 780 N N . ILE A 1 102 ? 17.547 -13.195 -14.188 1 98.25 102 ILE A N 1
ATOM 781 C CA . ILE A 1 102 ? 18.141 -13.391 -15.508 1 98.25 102 ILE A CA 1
ATOM 782 C C . ILE A 1 102 ? 18.672 -12.062 -16.031 1 98.25 102 ILE A C 1
ATOM 784 O O . ILE A 1 102 ? 19.844 -11.969 -16.422 1 98.25 102 ILE A O 1
ATOM 788 N N . GLU A 1 103 ? 17.859 -11.023 -16.016 1 98.19 103 GLU A N 1
ATOM 789 C CA . GLU A 1 103 ? 18.266 -9.734 -16.578 1 98.19 103 GLU A CA 1
ATOM 790 C C . GLU A 1 103 ? 19.438 -9.133 -15.82 1 98.19 103 GLU A C 1
ATOM 792 O O . GLU A 1 103 ? 20.281 -8.445 -16.406 1 98.19 103 GLU A O 1
ATOM 797 N N . GLU A 1 104 ? 19.516 -9.414 -14.516 1 97.69 104 GLU A N 1
ATOM 798 C CA . GLU A 1 104 ? 20.531 -8.812 -13.672 1 97.69 104 GLU A CA 1
ATOM 799 C C . GLU A 1 104 ? 21.719 -9.766 -13.477 1 97.69 104 GLU A C 1
ATOM 801 O O . GLU A 1 104 ? 22.672 -9.445 -12.758 1 97.69 104 GLU A O 1
ATOM 806 N N . GLY A 1 105 ? 21.625 -10.938 -14.023 1 97 105 GLY A N 1
ATOM 807 C CA . GLY A 1 105 ? 22.719 -11.898 -13.961 1 97 105 GLY A CA 1
ATOM 808 C C . GLY A 1 105 ? 22.906 -12.484 -12.57 1 97 105 GLY A C 1
ATOM 809 O O . GLY A 1 105 ? 24.031 -12.812 -12.18 1 97 105 GLY A O 1
ATOM 810 N N . LEU A 1 106 ? 21.828 -12.578 -11.82 1 97.31 106 LEU A N 1
ATOM 811 C CA . LEU A 1 106 ? 21.922 -13.125 -10.469 1 97.31 106 LEU A CA 1
ATOM 812 C C . LEU A 1 106 ? 22 -14.648 -10.5 1 97.31 106 LEU A C 1
ATOM 814 O O . LEU A 1 106 ? 22.438 -15.273 -9.539 1 97.31 106 LEU A O 1
ATOM 818 N N . ILE A 1 107 ? 21.438 -15.227 -11.609 1 96.12 107 ILE A N 1
ATOM 819 C CA . ILE A 1 107 ? 21.547 -16.672 -11.812 1 96.12 107 ILE A CA 1
ATOM 820 C C . ILE A 1 107 ? 22.047 -16.953 -13.227 1 96.12 107 ILE A C 1
ATOM 822 O O . ILE A 1 107 ? 21.891 -16.141 -14.133 1 96.12 107 ILE A O 1
ATOM 826 N N . GLN A 1 108 ? 22.703 -18.047 -13.328 1 95 108 GLN A N 1
ATOM 827 C CA . GLN A 1 108 ? 23.109 -18.594 -14.625 1 95 108 GLN A CA 1
ATOM 828 C C . GLN A 1 108 ? 22.469 -19.953 -14.875 1 95 108 GLN A C 1
ATOM 830 O O . GLN A 1 108 ? 22.906 -20.969 -14.336 1 95 108 GLN A O 1
ATOM 835 N N . PRO A 1 109 ? 21.484 -19.938 -15.727 1 97.12 109 PRO A N 1
ATOM 836 C CA . PRO A 1 109 ? 20.812 -21.219 -15.984 1 97.12 109 PRO A CA 1
ATOM 837 C C . PRO A 1 109 ? 21.734 -22.25 -16.609 1 97.12 109 PRO A C 1
ATOM 839 O O . PRO A 1 109 ? 22.547 -21.922 -17.484 1 97.12 109 PRO A O 1
ATOM 842 N N . LYS A 1 110 ? 21.641 -23.469 -16.219 1 97.31 110 LYS A N 1
ATOM 843 C CA . LYS A 1 110 ? 22.406 -24.547 -16.797 1 97.31 110 LYS A CA 1
ATOM 844 C C . LYS A 1 110 ? 22.031 -24.781 -18.25 1 97.31 110 LYS A C 1
ATOM 846 O O . LYS A 1 110 ? 22.891 -25.078 -19.094 1 97.31 110 LYS A O 1
ATOM 851 N N . ILE A 1 111 ? 20.781 -24.766 -18.547 1 97.94 111 ILE A N 1
ATOM 852 C CA . ILE A 1 111 ? 20.25 -24.812 -19.906 1 97.94 111 ILE A CA 1
ATOM 853 C C . ILE A 1 111 ? 19.547 -23.5 -20.234 1 97.94 111 ILE A C 1
ATOM 855 O O . ILE A 1 111 ? 18.531 -23.156 -19.625 1 97.94 111 ILE A O 1
ATOM 859 N N . PRO A 1 112 ? 20.109 -22.719 -21.219 1 96.56 112 PRO A N 1
ATOM 860 C CA . PRO A 1 112 ? 19.422 -21.469 -21.578 1 96.56 112 PRO A CA 1
ATOM 861 C C . PRO A 1 112 ? 17.953 -21.672 -21.891 1 96.56 112 PRO A C 1
ATOM 863 O O . PRO A 1 112 ? 17.594 -22.594 -22.641 1 96.56 112 PRO A O 1
ATOM 866 N N . GLY A 1 113 ? 17.125 -20.828 -21.297 1 98.06 113 GLY A N 1
ATOM 867 C CA . GLY A 1 113 ? 15.703 -20.875 -21.562 1 98.06 113 GLY A CA 1
ATOM 868 C C . GLY A 1 113 ? 14.961 -21.812 -20.625 1 98.06 113 GLY A C 1
ATOM 869 O O . GLY A 1 113 ? 13.727 -21.875 -20.656 1 98.06 113 GLY A O 1
ATOM 870 N N . LYS A 1 114 ? 15.68 -22.547 -19.766 1 98.31 114 LYS A N 1
ATOM 871 C CA . LYS A 1 114 ? 15.086 -23.469 -18.812 1 98.31 114 LYS A CA 1
ATOM 872 C C . LYS A 1 114 ? 15.688 -23.266 -17.422 1 98.31 114 LYS A C 1
ATOM 874 O O . LYS A 1 114 ? 16.891 -23.016 -17.281 1 98.31 114 LYS A O 1
ATOM 879 N N . ILE A 1 115 ? 14.852 -23.391 -16.422 1 98.38 115 ILE A N 1
ATOM 880 C CA . ILE A 1 115 ? 15.312 -23.234 -15.055 1 98.38 115 ILE A CA 1
ATOM 881 C C . ILE A 1 115 ? 14.672 -24.297 -14.164 1 98.38 115 ILE A C 1
ATOM 883 O O . ILE A 1 115 ? 13.469 -24.531 -14.25 1 98.38 115 ILE A O 1
ATOM 887 N N . LYS A 1 116 ? 15.461 -24.969 -13.438 1 98.25 116 LYS A N 1
ATOM 888 C CA . LYS A 1 116 ? 15.008 -25.812 -12.344 1 98.25 116 LYS A CA 1
ATOM 889 C C . LYS A 1 116 ? 15.164 -25.109 -11 1 98.25 116 LYS A C 1
ATOM 891 O O . LYS A 1 116 ? 16.281 -24.922 -10.523 1 98.25 116 LYS A O 1
ATOM 896 N N . MET A 1 117 ? 14.031 -24.75 -10.375 1 97.81 117 MET A N 1
ATOM 897 C CA . MET A 1 117 ? 14.016 -23.938 -9.164 1 97.81 117 MET A CA 1
ATOM 898 C C . MET A 1 117 ? 13.539 -24.766 -7.969 1 97.81 117 MET A C 1
ATOM 900 O O . MET A 1 117 ? 12.469 -25.375 -8.023 1 97.81 117 MET A O 1
ATOM 904 N N . GLU A 1 118 ? 14.289 -24.797 -6.926 1 97.25 118 GLU A N 1
ATOM 905 C CA . GLU A 1 118 ? 13.852 -25.422 -5.68 1 97.25 118 GLU A CA 1
ATOM 906 C C . GLU A 1 118 ? 13.062 -24.438 -4.816 1 97.25 118 GLU A C 1
ATOM 908 O O . GLU A 1 118 ? 13.57 -23.375 -4.441 1 97.25 118 GLU A O 1
ATOM 913 N N . ALA A 1 119 ? 11.852 -24.703 -4.586 1 94.94 119 ALA A N 1
ATOM 914 C CA . ALA A 1 119 ? 10.984 -23.953 -3.686 1 94.94 119 ALA A CA 1
ATOM 915 C C . ALA A 1 119 ? 10.531 -24.812 -2.508 1 94.94 119 ALA A C 1
ATOM 917 O O . ALA A 1 119 ? 10.688 -26.031 -2.529 1 94.94 119 ALA A O 1
ATOM 918 N N . PRO A 1 120 ? 9.992 -24.172 -1.442 1 92.75 120 PRO A N 1
ATOM 919 C CA . PRO A 1 120 ? 9.5 -24.969 -0.323 1 92.75 120 PRO A CA 1
ATOM 920 C C . PRO A 1 120 ? 8.453 -26 -0.752 1 92.75 120 PRO A C 1
ATOM 922 O O . PRO A 1 120 ? 8.383 -27.094 -0.172 1 92.75 120 PRO A O 1
ATOM 925 N N . ALA A 1 121 ? 7.723 -25.703 -1.805 1 86 121 ALA A N 1
ATOM 926 C CA . ALA A 1 121 ? 6.695 -26.609 -2.303 1 86 121 ALA A CA 1
ATOM 927 C C . ALA A 1 121 ? 7.309 -27.734 -3.137 1 86 121 ALA A C 1
ATOM 929 O O . ALA A 1 121 ? 6.617 -28.688 -3.52 1 86 121 ALA A O 1
ATOM 930 N N . GLY A 1 122 ? 8.602 -27.688 -3.43 1 89.44 122 GLY A N 1
ATOM 931 C CA . GLY A 1 122 ? 9.266 -28.688 -4.25 1 89.44 122 GLY A CA 1
ATOM 932 C C . GLY A 1 122 ? 9.961 -28.094 -5.465 1 89.44 122 GLY A C 1
ATOM 933 O O . GLY A 1 122 ? 10.188 -26.891 -5.531 1 89.44 122 GLY A O 1
ATOM 934 N N . LEU A 1 123 ? 10.258 -29.016 -6.383 1 93.94 123 LEU A N 1
ATOM 935 C CA . LEU A 1 123 ? 10.953 -28.609 -7.598 1 93.94 123 LEU A CA 1
ATOM 936 C C . LEU A 1 123 ? 9.969 -28.031 -8.617 1 93.94 123 LEU A C 1
ATOM 938 O O . LEU A 1 123 ? 8.922 -28.625 -8.875 1 93.94 123 LEU A O 1
ATOM 942 N N . VAL A 1 124 ? 10.297 -26.906 -9.156 1 93.25 124 VAL A N 1
ATOM 943 C CA . VAL A 1 124 ? 9.469 -26.25 -10.156 1 93.25 124 VAL A CA 1
ATOM 944 C C . VAL A 1 124 ? 10.242 -26.094 -11.461 1 93.25 124 VAL A C 1
ATOM 946 O O . VAL A 1 124 ? 11.367 -25.594 -11.461 1 93.25 124 VAL A O 1
ATOM 949 N N . GLU A 1 125 ? 9.664 -26.5 -12.492 1 96.12 125 GLU A N 1
ATOM 950 C CA . GLU A 1 125 ? 10.258 -26.344 -13.82 1 96.12 125 GLU A CA 1
ATOM 951 C C . GLU A 1 125 ? 9.75 -25.078 -14.5 1 96.12 125 GLU A C 1
ATOM 953 O O . GLU A 1 125 ? 8.539 -24.844 -14.562 1 96.12 125 GLU A O 1
ATOM 958 N N . ILE A 1 126 ? 10.68 -24.312 -15.016 1 98.06 126 ILE A N 1
ATOM 959 C CA . ILE A 1 126 ? 10.367 -23 -15.562 1 98.06 126 ILE A CA 1
ATOM 960 C C . ILE A 1 126 ? 10.984 -22.859 -16.953 1 98.06 126 ILE A C 1
ATOM 962 O O . ILE A 1 126 ? 12.117 -23.297 -17.188 1 98.06 126 ILE A O 1
ATOM 966 N N . GLU A 1 127 ? 10.273 -22.328 -17.844 1 98.62 127 GLU A N 1
ATOM 967 C CA . GLU A 1 127 ? 10.773 -21.875 -19.141 1 98.62 127 GLU A CA 1
ATOM 968 C C . GLU A 1 127 ? 10.711 -20.359 -19.25 1 98.62 127 GLU A C 1
ATOM 970 O O . GLU A 1 127 ? 9.867 -19.703 -18.625 1 98.62 127 GLU A O 1
ATOM 975 N N . TYR A 1 128 ? 11.617 -19.797 -19.953 1 98.62 128 TYR A N 1
ATOM 976 C CA . TYR A 1 128 ? 11.594 -18.359 -20.219 1 98.62 128 TYR A CA 1
ATOM 977 C C . TYR A 1 128 ? 12.164 -18.047 -21.594 1 98.62 128 TYR A C 1
ATOM 979 O O . TYR A 1 128 ? 12.906 -18.859 -22.156 1 98.62 128 TYR A O 1
ATOM 987 N N . LYS A 1 129 ? 11.75 -16.953 -22.156 1 98.56 129 LYS A N 1
ATOM 988 C CA . LYS A 1 129 ? 12.312 -16.438 -23.406 1 98.56 129 LYS A CA 1
ATOM 989 C C . LYS A 1 129 ? 13.008 -15.102 -23.172 1 98.56 129 LYS A C 1
ATOM 991 O O . LYS A 1 129 ? 12.438 -14.195 -22.562 1 98.56 129 LYS A O 1
ATOM 996 N N . GLN A 1 130 ? 14.195 -15.062 -23.562 1 97.06 130 GLN A N 1
ATOM 997 C CA . GLN A 1 130 ? 14.992 -13.844 -23.469 1 97.06 130 GLN A CA 1
ATOM 998 C C . GLN A 1 130 ? 15.359 -13.312 -24.859 1 97.06 130 GLN A C 1
ATOM 1000 O O . GLN A 1 130 ? 15.797 -14.078 -25.719 1 97.06 130 GLN A O 1
ATOM 1005 N N . ILE A 1 131 ? 15.102 -12.062 -25.141 1 95.31 131 ILE A N 1
ATOM 1006 C CA . ILE A 1 131 ? 15.539 -11.359 -26.328 1 95.31 131 ILE A CA 1
ATOM 1007 C C . ILE A 1 131 ? 16.516 -10.242 -25.953 1 95.31 131 ILE A C 1
ATOM 1009 O O . ILE A 1 131 ? 16.125 -9.289 -25.266 1 95.31 131 ILE A O 1
ATOM 1013 N N . ASN A 1 132 ? 17.75 -10.391 -26.359 1 91.19 132 ASN A N 1
ATOM 1014 C CA . ASN A 1 132 ? 18.812 -9.492 -25.922 1 91.19 132 ASN A CA 1
ATOM 1015 C C . ASN A 1 132 ? 18.938 -9.477 -24.391 1 91.19 132 ASN A C 1
ATOM 1017 O O . ASN A 1 132 ? 19.141 -10.523 -23.766 1 91.19 132 ASN A O 1
ATOM 1021 N N . ASN A 1 133 ? 18.766 -8.477 -23.797 1 91.25 133 ASN A N 1
ATOM 1022 C CA . ASN A 1 133 ? 18.984 -8.414 -22.359 1 91.25 133 ASN A CA 1
ATOM 1023 C C . ASN A 1 133 ? 17.672 -8.312 -21.594 1 91.25 133 ASN A C 1
ATOM 1025 O O . ASN A 1 133 ? 17.656 -8 -20.406 1 91.25 133 ASN A O 1
ATOM 1029 N N . LYS A 1 134 ? 16.609 -8.695 -22.328 1 96.31 134 LYS A N 1
ATOM 1030 C CA . LYS A 1 134 ? 15.289 -8.586 -21.703 1 96.31 134 LYS A CA 1
ATOM 1031 C C . LYS A 1 134 ? 14.547 -9.914 -21.75 1 96.31 134 LYS A C 1
ATOM 1033 O O . LYS A 1 134 ? 14.586 -10.617 -22.75 1 96.31 134 LYS A O 1
ATOM 1038 N N . VAL A 1 135 ? 13.977 -10.273 -20.641 1 98.31 135 VAL A N 1
ATOM 1039 C CA . VAL A 1 135 ? 13.109 -11.445 -20.578 1 98.31 135 VAL A CA 1
ATOM 1040 C C . VAL A 1 135 ? 11.719 -11.086 -21.094 1 98.31 135 VAL A C 1
ATOM 1042 O O . VAL A 1 135 ? 11.062 -10.188 -20.562 1 98.31 135 VAL A O 1
ATOM 1045 N N . GLU A 1 136 ? 11.344 -11.75 -22.109 1 98.25 136 GLU A N 1
ATOM 1046 C CA . GLU A 1 136 ? 10.047 -11.477 -22.719 1 98.25 136 GLU A CA 1
ATOM 1047 C C . GLU A 1 136 ? 8.922 -12.125 -21.922 1 98.25 136 GLU A C 1
ATOM 1049 O O . GLU A 1 136 ? 7.867 -11.516 -21.719 1 98.25 136 GLU A O 1
ATOM 1054 N N . TRP A 1 137 ? 9.094 -13.328 -21.547 1 98.62 137 TRP A N 1
ATOM 1055 C CA . TRP A 1 137 ? 8.094 -14.023 -20.75 1 98.62 137 TRP A CA 1
ATOM 1056 C C . TRP A 1 137 ? 8.727 -15.156 -19.953 1 98.62 137 TRP A C 1
ATOM 1058 O O . TRP A 1 137 ? 9.852 -15.586 -20.25 1 98.62 137 TRP A O 1
ATOM 1068 N N . VAL A 1 138 ? 8.078 -15.547 -18.891 1 98.81 138 VAL A N 1
ATOM 1069 C CA . VAL A 1 138 ? 8.383 -16.688 -18.047 1 98.81 138 VAL A CA 1
ATOM 1070 C C . VAL A 1 138 ? 7.164 -17.609 -17.953 1 98.81 138 VAL A C 1
ATOM 1072 O O . VAL A 1 138 ? 6.035 -17.141 -17.797 1 98.81 138 VAL A O 1
ATOM 1075 N N . LYS A 1 139 ? 7.383 -18.859 -18.125 1 98.75 139 LYS A N 1
ATOM 1076 C CA . LYS A 1 139 ? 6.328 -19.875 -18.047 1 98.75 139 LYS A CA 1
ATOM 1077 C C . LYS A 1 139 ? 6.621 -20.891 -16.938 1 98.75 139 LYS A C 1
ATOM 1079 O O . LYS A 1 139 ? 7.707 -21.469 -16.906 1 98.75 139 LYS A O 1
ATOM 1084 N N . ILE A 1 140 ? 5.621 -21.078 -16.125 1 97.94 140 ILE A N 1
ATOM 1085 C CA . ILE A 1 140 ? 5.754 -22 -14.992 1 97.94 140 ILE A CA 1
ATOM 1086 C C . ILE A 1 140 ? 4.785 -23.172 -15.164 1 97.94 140 ILE A C 1
ATOM 1088 O O . ILE A 1 140 ? 3.615 -22.969 -15.5 1 97.94 140 ILE A O 1
ATOM 1092 N N . THR A 1 141 ? 5.289 -24.328 -14.984 1 96.69 141 THR A N 1
ATOM 1093 C CA . THR A 1 141 ? 4.41 -25.5 -14.875 1 96.69 141 THR A CA 1
ATOM 1094 C C . THR A 1 141 ? 3.984 -25.719 -13.43 1 96.69 141 THR A C 1
ATOM 1096 O O . THR A 1 141 ? 4.824 -25.938 -12.555 1 96.69 141 THR A O 1
ATOM 1099 N N . ASN A 1 142 ? 2.719 -25.625 -13.18 1 93.62 142 ASN A N 1
ATOM 1100 C CA . ASN A 1 142 ? 2.184 -25.672 -11.82 1 93.62 142 ASN A CA 1
ATOM 1101 C C . ASN A 1 142 ? 1.819 -27.109 -11.422 1 93.62 142 ASN A C 1
ATOM 1103 O O . ASN A 1 142 ? 1.959 -28.031 -12.219 1 93.62 142 ASN A O 1
ATOM 1107 N N . VAL A 1 143 ? 1.521 -27.328 -10.195 1 91.31 143 VAL A N 1
ATOM 1108 C CA . VAL A 1 143 ? 1.157 -28.625 -9.633 1 91.31 143 VAL A CA 1
ATOM 1109 C C . VAL A 1 143 ? -0.165 -29.094 -10.234 1 91.31 143 VAL A C 1
ATOM 1111 O O . VAL A 1 143 ? -0.879 -28.312 -10.867 1 91.31 143 VAL A O 1
ATOM 1114 N N . LYS A 1 144 ? -0.444 -30.375 -9.945 1 95.62 144 LYS A N 1
ATOM 1115 C CA . LYS A 1 144 ? -1.736 -30.891 -10.375 1 95.62 144 LYS A CA 1
ATOM 1116 C C . LYS A 1 144 ? -2.881 -30.031 -9.852 1 95.62 144 LYS A C 1
ATOM 1118 O O . LYS A 1 144 ? -2.904 -29.656 -8.68 1 95.62 144 LYS A O 1
ATOM 1123 N N . SER A 1 145 ? -3.777 -29.641 -10.742 1 96.81 145 SER A N 1
ATOM 1124 C CA . SER A 1 145 ? -4.957 -28.844 -10.438 1 96.81 145 SER A CA 1
ATOM 1125 C C . SER A 1 145 ? -6.238 -29.562 -10.82 1 96.81 145 SER A C 1
ATOM 1127 O O . SER A 1 145 ? -6.258 -30.344 -11.781 1 96.81 145 SER A O 1
ATOM 1129 N N . TYR A 1 146 ? -7.258 -29.359 -10.039 1 98.12 146 TYR A N 1
ATOM 1130 C CA . TYR A 1 146 ? -8.484 -30.078 -10.336 1 98.12 146 TYR A CA 1
ATOM 1131 C C . TYR A 1 146 ? -9.703 -29.344 -9.805 1 98.12 146 TYR A C 1
ATOM 1133 O O . TYR A 1 146 ? -9.578 -28.438 -8.969 1 98.12 146 TYR A O 1
ATOM 1141 N N . LEU A 1 147 ? -10.859 -29.625 -10.391 1 98.38 147 LEU A N 1
ATOM 1142 C CA . LEU A 1 147 ? -12.141 -29.141 -9.898 1 98.38 147 LEU A CA 1
ATOM 1143 C C . LEU A 1 147 ? -12.625 -29.969 -8.711 1 98.38 147 LEU A C 1
ATOM 1145 O O . LEU A 1 147 ? -12.922 -31.156 -8.867 1 98.38 147 LEU A O 1
ATOM 1149 N N . ALA A 1 148 ? -12.695 -29.359 -7.559 1 98 148 ALA A N 1
ATOM 1150 C CA . ALA A 1 148 ? -12.984 -30.094 -6.324 1 98 148 ALA A CA 1
ATOM 1151 C C . ALA A 1 148 ? -14.484 -30.25 -6.121 1 98 148 ALA A C 1
ATOM 1153 O O . ALA A 1 148 ? -14.945 -31.281 -5.605 1 98 148 ALA A O 1
ATOM 1154 N N . ALA A 1 149 ? -15.219 -29.25 -6.449 1 98.25 149 ALA A N 1
ATOM 1155 C CA . ALA A 1 149 ? -16.672 -29.266 -6.285 1 98.25 149 ALA A CA 1
ATOM 1156 C C . ALA A 1 149 ? -17.328 -28.281 -7.234 1 98.25 149 ALA A C 1
ATOM 1158 O O . ALA A 1 149 ? -16.734 -27.281 -7.625 1 98.25 149 ALA A O 1
ATOM 1159 N N . GLN A 1 150 ? -18.625 -28.594 -7.566 1 98.19 150 GLN A N 1
ATOM 1160 C CA . GLN A 1 150 ? -19.359 -27.766 -8.508 1 98.19 150 GLN A CA 1
ATOM 1161 C C . GLN A 1 150 ? -20.719 -27.344 -7.934 1 98.19 150 GLN A C 1
ATOM 1163 O O . GLN A 1 150 ? -21.344 -28.109 -7.199 1 98.19 150 GLN A O 1
ATOM 1168 N N . ASP A 1 151 ? -21.078 -26.141 -8.281 1 98.25 151 ASP A N 1
ATOM 1169 C CA . ASP A 1 151 ? -22.438 -25.641 -8.109 1 98.25 151 ASP A CA 1
ATOM 1170 C C . ASP A 1 151 ? -22.844 -25.641 -6.637 1 98.25 151 ASP A C 1
ATOM 1172 O O . ASP A 1 151 ? -23.953 -26.047 -6.289 1 98.25 151 ASP A O 1
ATOM 1176 N N . LEU A 1 152 ? -21.906 -25.25 -5.848 1 98.62 152 LEU A N 1
ATOM 1177 C CA . LEU A 1 152 ? -22.234 -25.031 -4.445 1 98.62 152 LEU A CA 1
ATOM 1178 C C . LEU A 1 152 ? -22.922 -23.688 -4.254 1 98.62 152 LEU A C 1
ATOM 1180 O O . LEU A 1 152 ? -22.859 -22.812 -5.129 1 98.62 152 LEU A O 1
ATOM 1184 N N . THR A 1 153 ? -23.656 -23.531 -3.121 1 98.62 153 THR A N 1
ATOM 1185 C CA . THR A 1 153 ? -24.344 -22.281 -2.871 1 98.62 153 THR A CA 1
ATOM 1186 C C . THR A 1 153 ? -23.938 -21.688 -1.529 1 98.62 153 THR A C 1
ATOM 1188 O O . THR A 1 153 ? -23.547 -22.422 -0.613 1 98.62 153 THR A O 1
ATOM 1191 N N . ILE A 1 154 ? -23.984 -20.406 -1.484 1 98.69 154 ILE A N 1
ATOM 1192 C CA . ILE A 1 154 ? -23.688 -19.672 -0.259 1 98.69 154 ILE A CA 1
ATOM 1193 C C . ILE A 1 154 ? -24.391 -18.312 -0.284 1 98.69 154 ILE A C 1
ATOM 1195 O O . ILE A 1 154 ? -24.625 -17.75 -1.355 1 98.69 154 ILE A O 1
ATOM 1199 N N . ASP A 1 155 ? -24.75 -17.844 0.832 1 98.25 155 ASP A N 1
ATOM 1200 C CA . ASP A 1 155 ? -25.328 -16.516 0.921 1 98.25 155 ASP A CA 1
ATOM 1201 C C . ASP A 1 155 ? -24.25 -15.43 0.92 1 98.25 155 ASP A C 1
ATOM 1203 O O . ASP A 1 155 ? -23.312 -15.492 1.71 1 98.25 155 ASP A O 1
ATOM 1207 N N . CYS A 1 156 ? -24.375 -14.508 0.047 1 97.75 156 CYS A N 1
ATOM 1208 C CA . CYS A 1 156 ? -23.484 -13.352 -0.039 1 97.75 156 CYS A CA 1
ATOM 1209 C C . CYS A 1 156 ? -24.203 -12.078 0.413 1 97.75 156 CYS A C 1
ATOM 1211 O O . CYS A 1 156 ? -25.328 -11.82 0.007 1 97.75 156 CYS A O 1
ATOM 1213 N N . PRO A 1 157 ? -23.531 -11.273 1.218 1 93.56 157 PRO A N 1
ATOM 1214 C CA . PRO A 1 157 ? -24.156 -10 1.596 1 93.56 157 PRO A CA 1
ATOM 1215 C C . PRO A 1 157 ? -24.547 -9.156 0.387 1 93.56 157 PRO A C 1
ATOM 1217 O O . PRO A 1 157 ? -23.797 -9.086 -0.592 1 93.56 157 PRO A O 1
ATOM 1220 N N . GLU A 1 158 ? -25.703 -8.57 0.421 1 93.06 158 GLU A N 1
ATOM 1221 C CA . GLU A 1 158 ? -26.219 -7.617 -0.553 1 93.06 158 GLU A CA 1
ATOM 1222 C C . GLU A 1 158 ? -26.594 -8.312 -1.859 1 93.06 158 GLU A C 1
ATOM 1224 O O . GLU A 1 158 ? -27.438 -7.812 -2.613 1 93.06 158 GLU A O 1
ATOM 1229 N N . LEU A 1 159 ? -25.938 -9.461 -2.174 1 97.06 159 LEU A N 1
ATOM 1230 C CA . LEU A 1 159 ? -26.172 -10.102 -3.459 1 97.06 159 LEU A CA 1
ATOM 1231 C C . LEU A 1 159 ? -27.203 -11.227 -3.316 1 97.06 159 LEU A C 1
ATOM 1233 O O . LEU A 1 159 ? -27.797 -11.664 -4.305 1 97.06 159 LEU A O 1
ATOM 1237 N N . GLY A 1 160 ? -27.312 -11.719 -2.061 1 97.81 160 GLY A N 1
ATOM 1238 C CA . GLY A 1 160 ? -28.125 -12.906 -1.874 1 97.81 160 GLY A CA 1
ATOM 1239 C C . GLY A 1 160 ? -27.375 -14.195 -2.176 1 97.81 160 GLY A C 1
ATOM 1240 O O . GLY A 1 160 ? -26.156 -14.266 -2.01 1 97.81 160 GLY A O 1
ATOM 1241 N N . GLU A 1 161 ? -28.141 -15.227 -2.559 1 98.31 161 GLU A N 1
ATOM 1242 C CA . GLU A 1 161 ? -27.531 -16.531 -2.793 1 98.31 161 GLU A CA 1
ATOM 1243 C C . GLU A 1 161 ? -26.75 -16.547 -4.102 1 98.31 161 GLU A C 1
ATOM 1245 O O . GLU A 1 161 ? -27.266 -16.141 -5.148 1 98.31 161 GLU A O 1
ATOM 1250 N N . ILE A 1 162 ? -25.516 -17.031 -3.975 1 98.5 162 ILE A N 1
ATOM 1251 C CA . ILE A 1 162 ? -24.719 -17.172 -5.191 1 98.5 162 ILE A CA 1
ATOM 1252 C C . ILE A 1 162 ? -24.234 -18.609 -5.34 1 98.5 162 ILE A C 1
ATOM 1254 O O . ILE A 1 162 ? -24.125 -19.344 -4.352 1 98.5 162 ILE A O 1
ATOM 1258 N N . ILE A 1 163 ? -23.984 -18.938 -6.574 1 98.75 163 ILE A N 1
ATOM 1259 C CA . ILE A 1 163 ? -23.484 -20.266 -6.93 1 98.75 163 ILE A CA 1
ATOM 1260 C C . ILE A 1 163 ? -22 -20.172 -7.238 1 98.75 163 ILE A C 1
ATOM 1262 O O . ILE A 1 163 ? -21.547 -19.234 -7.895 1 98.75 163 ILE A O 1
ATOM 1266 N N . PHE A 1 164 ? -21.219 -21.172 -6.754 1 98.81 164 PHE A N 1
ATOM 1267 C CA . PHE A 1 164 ? -19.781 -21.141 -6.996 1 98.81 164 PHE A CA 1
ATOM 1268 C C . PHE A 1 164 ? -19.234 -22.547 -7.137 1 98.81 164 PHE A C 1
ATOM 1270 O O . PHE A 1 164 ? -19.875 -23.516 -6.723 1 98.81 164 PHE A O 1
ATOM 1277 N N . ASP A 1 165 ? -18.141 -22.672 -7.801 1 98.81 165 ASP A N 1
ATOM 1278 C CA . ASP A 1 165 ? -17.312 -23.891 -7.82 1 98.81 165 ASP A CA 1
ATOM 1279 C C . ASP A 1 165 ? -16.109 -23.734 -6.906 1 98.81 165 ASP A C 1
ATOM 1281 O O . ASP A 1 165 ? -15.758 -22.625 -6.508 1 98.81 165 ASP A O 1
ATOM 1285 N N . VAL A 1 166 ? -15.531 -24.859 -6.516 1 98.81 166 VAL A N 1
ATOM 1286 C CA . VAL A 1 166 ? -14.242 -24.844 -5.828 1 98.81 166 VAL A CA 1
ATOM 1287 C C . VAL A 1 166 ? -13.219 -25.656 -6.621 1 98.81 166 VAL A C 1
ATOM 1289 O O . VAL A 1 166 ? -13.469 -26.812 -6.965 1 98.81 166 VAL A O 1
ATOM 1292 N N . ALA A 1 167 ? -12.164 -25 -6.984 1 98.38 167 ALA A N 1
ATOM 1293 C CA . ALA A 1 167 ? -11.07 -25.672 -7.688 1 98.38 167 ALA A CA 1
ATOM 1294 C C . ALA A 1 167 ? -9.742 -25.469 -6.957 1 98.38 167 ALA A C 1
ATOM 1296 O O . ALA A 1 167 ? -9.586 -24.516 -6.199 1 98.38 167 ALA A O 1
ATOM 1297 N N . TYR A 1 168 ? -8.914 -26.422 -7.195 1 96.94 168 TYR A N 1
ATOM 1298 C CA . TYR A 1 168 ? -7.578 -26.406 -6.605 1 96.94 168 TYR A CA 1
ATOM 1299 C C . TYR A 1 168 ? -6.52 -26.125 -7.664 1 96.94 168 TYR A C 1
ATOM 1301 O O . TYR A 1 168 ? -6.484 -26.766 -8.711 1 96.94 168 TYR A O 1
ATOM 1309 N N . GLY A 1 169 ? -5.664 -25.203 -7.527 1 94.62 169 GLY A N 1
ATOM 1310 C CA . GLY A 1 169 ? -4.547 -24.875 -8.398 1 94.62 169 GLY A CA 1
ATOM 1311 C C . GLY A 1 169 ? -3.26 -24.609 -7.633 1 94.62 169 GLY A C 1
ATOM 1312 O O . GLY A 1 169 ? -2.357 -23.938 -8.148 1 94.62 169 GLY A O 1
ATOM 1313 N N . GLY A 1 170 ? -3.088 -25.031 -6.496 1 91.25 170 GLY A N 1
ATOM 1314 C CA . GLY A 1 170 ? -2.084 -24.734 -5.484 1 91.25 170 GLY A CA 1
ATOM 1315 C C . GLY A 1 170 ? -2.68 -24.266 -4.172 1 91.25 170 GLY A C 1
ATOM 1316 O O . GLY A 1 170 ? -2.074 -24.453 -3.111 1 91.25 170 GLY A O 1
ATOM 1317 N N . ASN A 1 171 ? -3.803 -23.672 -4.301 1 92.06 171 ASN A N 1
ATOM 1318 C CA . ASN A 1 171 ? -4.746 -23.312 -3.244 1 92.06 171 ASN A CA 1
ATOM 1319 C C . ASN A 1 171 ? -6.184 -23.625 -3.656 1 92.06 171 ASN A C 1
ATOM 1321 O O . ASN A 1 171 ? -6.465 -23.844 -4.836 1 92.06 171 ASN A O 1
ATOM 1325 N N . TYR A 1 172 ? -7.008 -23.734 -2.666 1 96.25 172 TYR A N 1
ATOM 1326 C CA . TYR A 1 172 ? -8.422 -23.891 -3.002 1 96.25 172 TYR A CA 1
ATOM 1327 C C . TYR A 1 172 ? -9.062 -22.531 -3.277 1 96.25 172 TYR A C 1
ATOM 1329 O O . TYR A 1 172 ? -9.031 -21.641 -2.428 1 96.25 172 TYR A O 1
ATOM 1337 N N . TYR A 1 173 ? -9.648 -22.438 -4.461 1 97.69 173 TYR A N 1
ATOM 1338 C CA . TYR A 1 173 ? -10.32 -21.234 -4.922 1 97.69 173 TYR A CA 1
ATOM 1339 C C . TYR A 1 173 ? -11.828 -21.453 -5.031 1 97.69 173 TYR A C 1
ATOM 1341 O O . TYR A 1 173 ? -12.273 -22.375 -5.723 1 97.69 173 TYR A O 1
ATOM 1349 N N . ALA A 1 174 ? -12.57 -20.609 -4.332 1 98.81 174 ALA A N 1
ATOM 1350 C CA . ALA A 1 174 ? -13.984 -20.5 -4.695 1 98.81 174 ALA A CA 1
ATOM 1351 C C . ALA A 1 174 ? -14.164 -19.594 -5.902 1 98.81 174 ALA A C 1
ATOM 1353 O O . ALA A 1 174 ? -13.789 -18.422 -5.863 1 98.81 174 ALA A O 1
ATOM 1354 N N . ILE A 1 175 ? -14.703 -20.141 -6.934 1 98.88 175 ILE A N 1
ATOM 1355 C CA . ILE A 1 175 ? -14.82 -19.422 -8.203 1 98.88 175 ILE A CA 1
ATOM 1356 C C . ILE A 1 175 ? -16.281 -19.016 -8.43 1 98.88 175 ILE A C 1
ATOM 1358 O O . ILE A 1 175 ? -17.172 -19.859 -8.453 1 98.88 175 ILE A O 1
ATOM 1362 N N . VAL A 1 176 ? -16.484 -17.734 -8.617 1 98.81 176 VAL A N 1
ATOM 1363 C CA . VAL A 1 176 ? -17.812 -17.188 -8.82 1 98.81 176 VAL A CA 1
ATOM 1364 C C . VAL A 1 176 ? -17.922 -16.609 -10.234 1 98.81 176 VAL A C 1
ATOM 1366 O O . VAL A 1 176 ? -17.297 -15.594 -10.547 1 98.81 176 VAL A O 1
ATOM 1369 N N . ASP A 1 177 ? -18.75 -17.234 -11.055 1 98.56 177 ASP A N 1
ATOM 1370 C CA . ASP A 1 177 ? -19.031 -16.75 -12.406 1 98.56 177 ASP A CA 1
ATOM 1371 C C . ASP A 1 177 ? -20.234 -15.805 -12.406 1 98.56 177 ASP A C 1
ATOM 1373 O O . ASP A 1 177 ? -21.031 -15.812 -11.469 1 98.56 177 ASP A O 1
ATOM 1377 N N . PRO A 1 178 ? -20.25 -15 -13.477 1 98.19 178 PRO A N 1
ATOM 1378 C CA . PRO A 1 178 ? -21.469 -14.18 -13.594 1 98.19 178 PRO A CA 1
ATOM 1379 C C . PRO A 1 178 ? -22.75 -15.016 -13.531 1 98.19 178 PRO A C 1
ATOM 1381 O O . PRO A 1 178 ? -22.812 -16.094 -14.117 1 98.19 178 PRO A O 1
ATOM 1384 N N . GLN A 1 179 ? -23.703 -14.492 -12.883 1 98.25 179 GLN A N 1
ATOM 1385 C CA . GLN A 1 179 ? -24.984 -15.156 -12.617 1 98.25 179 GLN A CA 1
ATOM 1386 C C . GLN A 1 179 ? -26.047 -14.148 -12.203 1 98.25 179 GLN A C 1
ATOM 1388 O O . GLN A 1 179 ? -25.828 -12.938 -12.281 1 98.25 179 GLN A O 1
ATOM 1393 N N . LYS A 1 180 ? -27.156 -14.664 -11.812 1 97.31 180 LYS A N 1
ATOM 1394 C CA . LYS A 1 180 ? -28.328 -13.828 -11.547 1 97.31 180 LYS A CA 1
ATOM 1395 C C . LYS A 1 180 ? -28 -12.727 -10.547 1 97.31 180 LYS A C 1
ATOM 1397 O O . LYS A 1 180 ? -28.297 -11.555 -10.789 1 97.31 180 LYS A O 1
ATOM 1402 N N . ASN A 1 181 ? -27.344 -12.992 -9.461 1 97.25 181 ASN A N 1
ATOM 1403 C CA . ASN A 1 181 ? -27.125 -12.055 -8.367 1 97.25 181 ASN A CA 1
ATOM 1404 C C . ASN A 1 181 ? -25.719 -11.461 -8.414 1 97.25 181 ASN A C 1
ATOM 1406 O O . ASN A 1 181 ? -25.312 -10.727 -7.508 1 97.25 181 ASN A O 1
ATOM 1410 N N . PHE A 1 182 ? -25.016 -11.812 -9.398 1 98.25 182 PHE A N 1
ATOM 1411 C CA . PHE A 1 182 ? -23.656 -11.312 -9.602 1 98.25 182 PHE A CA 1
ATOM 1412 C C . PHE A 1 182 ? -23.359 -11.141 -11.086 1 98.25 182 PHE A C 1
ATOM 1414 O O . PHE A 1 182 ? -23.047 -12.117 -11.773 1 98.25 182 PHE A O 1
ATOM 1421 N N . SER A 1 183 ? -23.297 -9.906 -11.57 1 97.44 183 SER A N 1
ATOM 1422 C CA . SER A 1 183 ? -23.266 -9.625 -13 1 97.44 183 SER A CA 1
ATOM 1423 C C . SER A 1 183 ? -21.844 -9.648 -13.539 1 97.44 183 SER A C 1
ATOM 1425 O O . SER A 1 183 ? -21.625 -9.578 -14.758 1 97.44 183 SER A O 1
ATOM 1427 N N . GLY A 1 184 ? -20.844 -9.75 -12.594 1 97.94 184 GLY A N 1
ATOM 1428 C CA . GLY A 1 184 ? -19.438 -9.75 -12.984 1 97.94 184 GLY A CA 1
ATOM 1429 C C . GLY A 1 184 ? -18.641 -8.617 -12.367 1 97.94 184 GLY A C 1
ATOM 1430 O O . GLY A 1 184 ? -19.203 -7.59 -11.992 1 97.94 184 GLY A O 1
ATOM 1431 N N . ILE A 1 185 ? -17.312 -8.82 -12.312 1 97.56 185 ILE A N 1
ATOM 1432 C CA . ILE A 1 185 ? -16.469 -7.926 -11.531 1 97.56 185 ILE A CA 1
ATOM 1433 C C . ILE A 1 185 ? -16.453 -6.543 -12.18 1 97.56 185 ILE A C 1
ATOM 1435 O O . ILE A 1 185 ? -16.109 -5.551 -11.531 1 97.56 185 ILE A O 1
ATOM 1439 N N . HIS A 1 186 ? -16.781 -6.477 -13.539 1 95.56 186 HIS A N 1
ATOM 1440 C CA . HIS A 1 186 ? -16.797 -5.191 -14.227 1 95.56 186 HIS A CA 1
ATOM 1441 C C . HIS A 1 186 ? -17.891 -4.277 -13.688 1 95.56 186 HIS A C 1
ATOM 1443 O O . HIS A 1 186 ? -17.891 -3.074 -13.961 1 95.56 186 HIS A O 1
ATOM 1449 N N . ASN A 1 187 ? -18.781 -4.789 -12.852 1 95.88 187 ASN A N 1
ATOM 1450 C CA . ASN A 1 187 ? -19.859 -3.994 -12.281 1 95.88 187 ASN A CA 1
ATOM 1451 C C . ASN A 1 187 ? -19.625 -3.729 -10.797 1 95.88 187 ASN A C 1
ATOM 1453 O O . ASN A 1 187 ? -20.531 -3.266 -10.102 1 95.88 187 ASN A O 1
ATOM 1457 N N . PHE A 1 188 ? -18.469 -4.078 -10.312 1 95.38 188 PHE A N 1
ATOM 1458 C CA . PHE A 1 188 ? -18.172 -3.904 -8.891 1 95.38 188 PHE A CA 1
ATOM 1459 C C . PHE A 1 188 ? -16.812 -3.236 -8.695 1 95.38 188 PHE A C 1
ATOM 1461 O O . PHE A 1 188 ? -15.906 -3.412 -9.508 1 95.38 188 PHE A O 1
ATOM 1468 N N . THR A 1 189 ? -16.672 -2.465 -7.609 1 92.44 189 THR A N 1
ATOM 1469 C CA . THR A 1 189 ? -15.359 -1.948 -7.215 1 92.44 189 THR A CA 1
ATOM 1470 C C . THR A 1 189 ? -14.539 -3.031 -6.52 1 92.44 189 THR A C 1
ATOM 1472 O O . THR A 1 189 ? -15.094 -3.994 -5.988 1 92.44 189 THR A O 1
ATOM 1475 N N . ALA A 1 190 ? -13.234 -2.836 -6.555 1 93.38 190 ALA A N 1
ATOM 1476 C CA . ALA A 1 190 ? -12.359 -3.766 -5.848 1 93.38 190 ALA A CA 1
ATOM 1477 C C . ALA A 1 190 ? -12.719 -3.838 -4.367 1 93.38 190 ALA A C 1
ATOM 1479 O O . ALA A 1 190 ? -12.695 -4.918 -3.77 1 93.38 190 ALA A O 1
ATOM 1480 N N . SER A 1 191 ? -13.039 -2.723 -3.799 1 88.81 191 SER A N 1
ATOM 1481 C CA . SER A 1 191 ? -13.391 -2.666 -2.387 1 88.81 191 SER A CA 1
ATOM 1482 C C . SER A 1 191 ? -14.617 -3.525 -2.09 1 88.81 191 SER A C 1
ATOM 1484 O O . SER A 1 191 ? -14.656 -4.238 -1.084 1 88.81 191 SER A O 1
ATOM 1486 N N . LYS A 1 192 ? -15.609 -3.441 -2.934 1 91.12 192 LYS A N 1
ATOM 1487 C CA . LYS A 1 192 ? -16.812 -4.242 -2.76 1 91.12 192 LYS A CA 1
ATOM 1488 C C . LYS A 1 192 ? -16.516 -5.734 -2.9 1 91.12 192 LYS A C 1
ATOM 1490 O O . LYS A 1 192 ? -17.031 -6.551 -2.139 1 91.12 192 LYS A O 1
ATOM 1495 N N . VAL A 1 193 ? -15.68 -6.059 -3.861 1 95.81 193 VAL A N 1
ATOM 1496 C CA . VAL A 1 193 ? -15.289 -7.449 -4.066 1 95.81 193 VAL A CA 1
ATOM 1497 C C . VAL A 1 193 ? -14.578 -7.973 -2.824 1 95.81 193 VAL A C 1
ATOM 1499 O O . VAL A 1 193 ? -14.805 -9.109 -2.398 1 95.81 193 VAL A O 1
ATOM 1502 N N . ILE A 1 194 ? -13.703 -7.164 -2.229 1 93.06 194 ILE A N 1
ATOM 1503 C CA . ILE A 1 194 ? -12.992 -7.539 -1.011 1 93.06 194 ILE A CA 1
ATOM 1504 C C . ILE A 1 194 ? -13.984 -7.781 0.118 1 93.06 194 ILE A C 1
ATOM 1506 O O . ILE A 1 194 ? -13.914 -8.797 0.813 1 93.06 194 ILE A O 1
ATOM 1510 N N . GLN A 1 195 ? -14.922 -6.906 0.258 1 90 195 GLN A N 1
ATOM 1511 C CA . GLN A 1 195 ? -15.93 -7.027 1.31 1 90 195 GLN A CA 1
ATOM 1512 C C . GLN A 1 195 ? -16.719 -8.32 1.162 1 90 195 GLN A C 1
ATOM 1514 O O . GLN A 1 195 ? -16.922 -9.055 2.137 1 90 195 GLN A O 1
ATOM 1519 N N . PHE A 1 196 ? -17.125 -8.57 -0.057 1 96.12 196 PHE A N 1
ATOM 1520 C CA . PHE A 1 196 ? -17.859 -9.812 -0.319 1 96.12 196 PHE A CA 1
ATOM 1521 C C . PHE A 1 196 ? -16.984 -11.023 0.004 1 96.12 196 PHE A C 1
ATOM 1523 O O . PHE A 1 196 ? -17.438 -11.961 0.658 1 96.12 196 PHE A O 1
ATOM 1530 N N . SER A 1 197 ? -15.758 -10.953 -0.427 1 97.38 197 SER A N 1
ATOM 1531 C CA . SER A 1 197 ? -14.867 -12.102 -0.353 1 97.38 197 SER A CA 1
ATOM 1532 C C . SER A 1 197 ? -14.594 -12.5 1.095 1 97.38 197 SER A C 1
ATOM 1534 O O . SER A 1 197 ? -14.555 -13.688 1.419 1 97.38 197 SER A O 1
ATOM 1536 N N . GLN A 1 198 ? -14.398 -11.508 1.955 1 93.88 198 GLN A N 1
ATOM 1537 C CA . GLN A 1 198 ? -14.125 -11.773 3.363 1 93.88 198 GLN A CA 1
ATOM 1538 C C . GLN A 1 198 ? -15.258 -12.562 4.004 1 93.88 198 GLN A C 1
ATOM 1540 O O . GLN A 1 198 ? -15.031 -13.609 4.621 1 93.88 198 GLN A O 1
ATOM 1545 N N . ILE A 1 199 ? -16.406 -12.172 3.783 1 95.5 199 ILE A N 1
ATOM 1546 C CA . ILE A 1 199 ? -17.578 -12.766 4.41 1 95.5 199 ILE A CA 1
ATOM 1547 C C . ILE A 1 199 ? -17.891 -14.117 3.768 1 95.5 199 ILE A C 1
ATOM 1549 O O . ILE A 1 199 ? -18.094 -15.117 4.465 1 95.5 199 ILE A O 1
ATOM 1553 N N . VAL A 1 200 ? -17.844 -14.18 2.482 1 98.06 200 VAL A N 1
ATOM 1554 C CA . VAL A 1 200 ? -18.234 -15.367 1.735 1 98.06 200 VAL A CA 1
ATOM 1555 C C . VAL A 1 200 ? -17.234 -16.5 2.004 1 98.06 200 VAL A C 1
ATOM 1557 O O . VAL A 1 200 ? -17.625 -17.641 2.207 1 98.06 200 VAL A O 1
ATOM 1560 N N . ARG A 1 201 ? -15.977 -16.156 1.98 1 97.88 201 ARG A N 1
ATOM 1561 C CA . ARG A 1 201 ? -14.961 -17.172 2.268 1 97.88 201 ARG A CA 1
ATOM 1562 C C . ARG A 1 201 ? -15.195 -17.797 3.637 1 97.88 201 ARG A C 1
ATOM 1564 O O . ARG A 1 201 ? -15.156 -19.031 3.775 1 97.88 201 ARG A O 1
ATOM 1571 N N . ASP A 1 202 ? -15.461 -16.984 4.652 1 97.06 202 ASP A N 1
ATOM 1572 C CA . ASP A 1 202 ? -15.734 -17.484 5.992 1 97.06 202 ASP A CA 1
ATOM 1573 C C . ASP A 1 202 ? -16.984 -18.375 6.004 1 97.06 202 ASP A C 1
ATOM 1575 O O . ASP A 1 202 ? -16.969 -19.469 6.586 1 97.06 202 ASP A O 1
ATOM 1579 N N . ARG A 1 203 ? -17.969 -17.906 5.379 1 98.38 203 ARG A N 1
ATOM 1580 C CA . ARG A 1 203 ? -19.234 -18.641 5.336 1 98.38 203 ARG A CA 1
ATOM 1581 C C . ARG A 1 203 ? -19.062 -19.984 4.633 1 98.38 203 ARG A C 1
ATOM 1583 O O . ARG A 1 203 ? -19.672 -20.969 5.027 1 98.38 203 ARG A O 1
ATOM 1590 N N . ILE A 1 204 ? -18.25 -20 3.57 1 98.56 204 ILE A N 1
ATOM 1591 C CA . ILE A 1 204 ? -18 -21.234 2.83 1 98.56 204 ILE A CA 1
ATOM 1592 C C . ILE A 1 204 ? -17.328 -22.25 3.744 1 98.56 204 ILE A C 1
ATOM 1594 O O . ILE A 1 204 ? -17.75 -23.406 3.805 1 98.56 204 ILE A O 1
ATOM 1598 N N . ASN A 1 205 ? -16.359 -21.812 4.445 1 98.06 205 ASN A N 1
ATOM 1599 C CA . ASN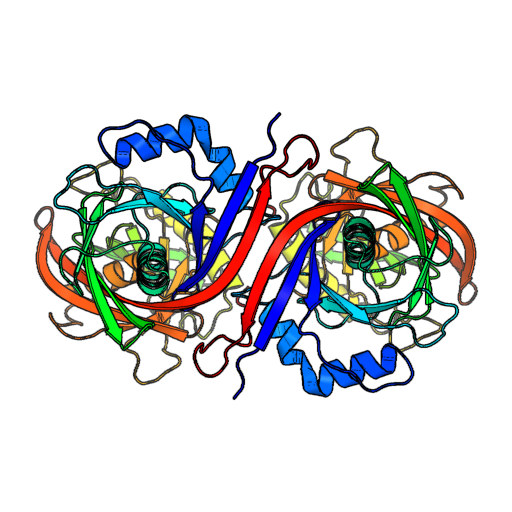 A 1 205 ? -15.617 -22.75 5.297 1 98.06 205 ASN A CA 1
ATOM 1600 C C . ASN A 1 205 ? -16.469 -23.203 6.48 1 98.06 205 ASN A C 1
ATOM 1602 O O . ASN A 1 205 ? -16.266 -24.312 6.988 1 98.06 205 ASN A O 1
ATOM 1606 N N . GLU A 1 206 ? -17.375 -22.359 6.926 1 98.12 206 GLU A N 1
ATOM 1607 C CA . GLU A 1 206 ? -18.312 -22.75 7.984 1 98.12 206 GLU A CA 1
ATOM 1608 C C . GLU A 1 206 ? -19.344 -23.734 7.477 1 98.12 206 GLU A C 1
ATOM 1610 O O . GLU A 1 206 ? -19.672 -24.719 8.156 1 98.12 206 GLU A O 1
ATOM 1615 N N . LYS A 1 207 ? -19.875 -23.469 6.336 1 98.12 207 LYS A N 1
ATOM 1616 C CA . LYS A 1 207 ? -20.953 -24.266 5.77 1 98.12 207 LYS A CA 1
ATOM 1617 C C . LYS A 1 207 ? -20.438 -25.609 5.266 1 98.12 207 LYS A C 1
ATOM 1619 O O . LYS A 1 207 ? -21.156 -26.609 5.301 1 98.12 207 LYS A O 1
ATOM 1624 N N . TYR A 1 208 ? -19.25 -25.625 4.711 1 97.62 208 TYR A N 1
ATOM 1625 C CA . TYR A 1 208 ? -18.656 -26.828 4.133 1 97.62 208 TYR A CA 1
ATOM 1626 C C . TYR A 1 208 ? -17.391 -27.219 4.875 1 97.62 208 TYR A C 1
ATOM 1628 O O . TYR A 1 208 ? -16.312 -27.328 4.273 1 97.62 208 TYR A O 1
ATOM 1636 N N . PRO A 1 209 ? -17.562 -27.641 6.141 1 94.56 209 PRO A N 1
ATOM 1637 C CA . PRO A 1 209 ? -16.391 -27.938 6.961 1 94.56 209 PRO A CA 1
ATOM 1638 C C . PRO A 1 209 ? -15.656 -29.203 6.488 1 94.56 209 PRO A C 1
ATOM 1640 O O . PRO A 1 209 ? -16.297 -30.219 6.215 1 94.56 209 PRO A O 1
ATOM 1643 N N . ASN A 1 210 ? -14.383 -29.172 6.289 1 92.62 210 ASN A N 1
ATOM 1644 C CA . ASN A 1 210 ? -13.492 -30.281 5.977 1 92.62 210 ASN A CA 1
ATOM 1645 C C . ASN A 1 210 ? -13.789 -30.875 4.598 1 92.62 210 ASN A C 1
ATOM 1647 O O . ASN A 1 210 ? -13.438 -32.031 4.316 1 92.62 210 ASN A O 1
ATOM 1651 N N . GLN A 1 211 ? -14.43 -30.078 3.783 1 95.94 211 GLN A N 1
ATOM 1652 C CA . GLN A 1 211 ? -14.75 -30.578 2.451 1 95.94 211 GLN A CA 1
ATOM 1653 C C . GLN A 1 211 ? -13.586 -30.391 1.491 1 95.94 211 GLN A C 1
ATOM 1655 O O . GLN A 1 211 ? -13.43 -31.156 0.532 1 95.94 211 GLN A O 1
ATOM 1660 N N . PHE A 1 212 ? -12.859 -29.438 1.779 1 97.06 212 PHE A N 1
ATOM 1661 C CA . PHE A 1 212 ? -11.766 -29.109 0.872 1 97.06 212 PHE A CA 1
ATOM 1662 C C . PHE A 1 212 ? -10.414 -29.375 1.529 1 97.06 212 PHE A C 1
ATOM 1664 O O . PHE A 1 212 ? -9.836 -28.469 2.139 1 97.06 212 PHE A O 1
ATOM 1671 N N . VAL A 1 213 ? -9.992 -30.578 1.402 1 95.94 213 VAL A N 1
ATOM 1672 C CA . VAL A 1 213 ? -8.695 -31.062 1.879 1 95.94 213 VAL A CA 1
ATOM 1673 C C . VAL A 1 213 ? -7.938 -31.734 0.732 1 95.94 213 VAL A C 1
ATOM 1675 O O . VAL A 1 213 ? -8.492 -32.562 0.026 1 95.94 213 VAL A O 1
ATOM 1678 N N . HIS A 1 214 ? -6.777 -31.297 0.53 1 94.56 214 HIS A N 1
ATOM 1679 C CA . HIS A 1 214 ? -5.996 -31.875 -0.558 1 94.56 214 HIS A CA 1
ATOM 1680 C C . HIS A 1 214 ? -5.75 -33.344 -0.335 1 94.56 214 HIS A C 1
ATOM 1682 O O . HIS A 1 214 ? -5.367 -33.781 0.762 1 94.56 214 HIS A O 1
ATOM 1688 N N . PRO A 1 215 ? -5.879 -34.125 -1.327 1 94.44 215 PRO A N 1
ATOM 1689 C CA . PRO A 1 215 ? -5.828 -35.562 -1.143 1 94.44 215 PRO A CA 1
ATOM 1690 C C . PRO A 1 215 ? -4.43 -36.062 -0.798 1 94.44 215 PRO A C 1
ATOM 1692 O O . PRO A 1 215 ? -4.285 -37.094 -0.143 1 94.44 215 PRO A O 1
ATOM 1695 N N . GLU A 1 216 ? -3.414 -35.406 -1.219 1 92.19 216 GLU A N 1
ATOM 1696 C CA . GLU A 1 216 ? -2.049 -35.906 -1.03 1 92.19 216 GLU A CA 1
ATOM 1697 C C . GLU A 1 216 ? -1.333 -35.094 0.063 1 92.19 216 GLU A C 1
ATOM 1699 O O . GLU A 1 216 ? -0.188 -35.406 0.406 1 92.19 216 GLU A O 1
ATOM 1704 N N . ASN A 1 217 ? -1.896 -34.094 0.571 1 89.06 217 ASN A N 1
ATOM 1705 C CA . ASN A 1 217 ? -1.306 -33.25 1.604 1 89.06 217 ASN A CA 1
ATOM 1706 C C . ASN A 1 217 ? -2.373 -32.656 2.508 1 89.06 217 ASN A C 1
ATOM 1708 O O . ASN A 1 217 ? -2.904 -31.562 2.213 1 89.06 217 ASN A O 1
ATOM 1712 N N . GLU A 1 218 ? -2.539 -33.188 3.643 1 91.19 218 GLU A N 1
ATOM 1713 C CA . GLU A 1 218 ? -3.641 -32.812 4.523 1 91.19 218 GLU A CA 1
ATOM 1714 C C . GLU A 1 218 ? -3.445 -31.406 5.094 1 91.19 218 GLU A C 1
ATOM 1716 O O . GLU A 1 218 ? -4.383 -30.797 5.625 1 91.19 218 GLU A O 1
ATOM 1721 N N . ALA A 1 219 ? -2.289 -30.891 4.961 1 84.62 219 ALA A N 1
ATOM 1722 C CA . ALA A 1 219 ? -2.016 -29.547 5.461 1 84.62 219 ALA A CA 1
ATOM 1723 C C . ALA A 1 219 ? -2.678 -28.5 4.578 1 84.62 219 ALA A C 1
ATOM 1725 O O . ALA A 1 219 ? -2.848 -27.344 5 1 84.62 219 ALA A O 1
ATOM 1726 N N . ILE A 1 220 ? -2.959 -28.828 3.416 1 89.44 220 ILE A N 1
ATOM 1727 C CA . ILE A 1 220 ? -3.66 -27.938 2.5 1 89.44 220 ILE A CA 1
ATOM 1728 C C . ILE A 1 220 ? -5.168 -28.156 2.613 1 89.44 220 ILE A C 1
ATOM 1730 O O . ILE A 1 220 ? -5.684 -29.188 2.189 1 89.44 220 ILE A O 1
ATOM 1734 N N . LYS A 1 221 ? -5.773 -27.219 3.234 1 93.88 221 LYS A N 1
ATOM 1735 C CA . LYS A 1 221 ? -7.203 -27.406 3.469 1 93.88 221 LYS A CA 1
ATOM 1736 C C . LYS A 1 221 ? -7.926 -26.062 3.525 1 93.88 221 LYS A C 1
ATOM 1738 O O . LYS A 1 221 ? -7.289 -25.016 3.648 1 93.88 221 LYS A O 1
ATOM 1743 N N . HIS A 1 222 ? -9.242 -26.094 3.334 1 95.94 222 HIS A N 1
ATOM 1744 C CA . HIS A 1 222 ? -10.148 -24.953 3.406 1 95.94 222 HIS A CA 1
ATOM 1745 C C . HIS A 1 222 ? -10 -24.047 2.186 1 95.94 222 HIS A C 1
ATOM 1747 O O . HIS A 1 222 ? -8.961 -24.062 1.524 1 95.94 222 HIS A O 1
ATOM 1753 N N . VAL A 1 223 ? -11.055 -23.391 1.907 1 97.19 223 VAL A N 1
ATOM 1754 C CA . VAL A 1 223 ? -11.016 -22.344 0.881 1 97.19 223 VAL A CA 1
ATOM 1755 C C . VAL A 1 223 ? -10.297 -21.109 1.419 1 97.19 223 VAL A C 1
ATOM 1757 O O . VAL A 1 223 ? -10.758 -20.5 2.381 1 97.19 223 VAL A O 1
ATOM 1760 N N . THR A 1 224 ? -9.195 -20.844 0.766 1 94.19 224 THR A N 1
ATOM 1761 C CA . THR A 1 224 ? -8.391 -19.734 1.263 1 94.19 224 THR A CA 1
ATOM 1762 C C . THR A 1 224 ? -8.484 -18.531 0.317 1 94.19 224 THR A C 1
ATOM 1764 O O . THR A 1 224 ? -8.156 -17.406 0.698 1 94.19 224 THR A O 1
ATOM 1767 N N . HIS A 1 225 ? -8.922 -18.766 -0.944 1 96.56 225 HIS A N 1
ATOM 1768 C CA . HIS A 1 225 ? -8.969 -17.734 -1.968 1 96.56 225 HIS A CA 1
ATOM 1769 C C . HIS A 1 225 ? -10.344 -17.656 -2.615 1 96.56 225 HIS A C 1
ATOM 1771 O O . HIS A 1 225 ? -11.047 -18.656 -2.719 1 96.56 225 HIS A O 1
ATOM 1777 N N . MET A 1 226 ? -10.727 -16.453 -2.994 1 98.5 226 MET A N 1
ATOM 1778 C CA . MET A 1 226 ? -11.898 -16.234 -3.834 1 98.5 226 MET A CA 1
ATOM 1779 C C . MET A 1 226 ? -11.492 -15.734 -5.219 1 98.5 226 MET A C 1
ATOM 1781 O O . MET A 1 226 ? -10.617 -14.883 -5.348 1 98.5 226 MET A O 1
ATOM 1785 N N . LEU A 1 227 ? -12.039 -16.312 -6.199 1 98.75 227 LEU A N 1
ATOM 1786 C CA . LEU A 1 227 ? -11.828 -15.891 -7.578 1 98.75 227 LEU A CA 1
ATOM 1787 C C . LEU A 1 227 ? -13.148 -15.469 -8.219 1 98.75 227 LEU A C 1
ATOM 1789 O O . LEU A 1 227 ? -13.969 -16.312 -8.57 1 98.75 227 LEU A O 1
ATOM 1793 N N . TRP A 1 228 ? -13.359 -14.156 -8.359 1 98.88 228 TRP A N 1
ATOM 1794 C CA . TRP A 1 228 ? -14.547 -13.594 -9 1 98.88 228 TRP A CA 1
ATOM 1795 C C . TRP A 1 228 ? -14.281 -13.297 -10.469 1 98.88 228 TRP A C 1
ATOM 1797 O O . TRP A 1 228 ? -13.258 -12.703 -10.82 1 98.88 228 TRP A O 1
ATOM 1807 N N . THR A 1 229 ? -15.188 -13.742 -11.328 1 98.75 229 THR A N 1
ATOM 1808 C CA . THR A 1 229 ? -14.922 -13.594 -12.758 1 98.75 229 THR A CA 1
ATOM 1809 C C . THR A 1 229 ? -15.789 -12.5 -13.359 1 98.75 229 THR A C 1
ATOM 1811 O O . THR A 1 229 ? -16.641 -11.93 -12.68 1 98.75 229 THR A O 1
ATOM 1814 N N . GLY A 1 230 ? -15.508 -12.148 -14.578 1 97.88 230 GLY A N 1
ATOM 1815 C CA . GLY A 1 230 ? -16.266 -11.148 -15.305 1 97.88 230 GLY A CA 1
ATOM 1816 C C . GLY A 1 230 ? -15.82 -10.992 -16.75 1 97.88 230 GLY A C 1
ATOM 1817 O O . GLY A 1 230 ? -15.047 -11.812 -17.25 1 97.88 230 GLY A O 1
ATOM 1818 N N . ASN A 1 231 ? -16.328 -9.969 -17.359 1 97 231 ASN A N 1
ATOM 1819 C CA . ASN A 1 231 ? -16.016 -9.703 -18.766 1 97 231 ASN A CA 1
ATOM 1820 C C . ASN A 1 231 ? -14.625 -9.07 -18.922 1 97 231 ASN A C 1
ATOM 1822 O O . ASN A 1 231 ? -14.273 -8.156 -18.172 1 97 231 ASN A O 1
ATOM 1826 N N . PRO A 1 232 ? -13.891 -9.578 -19.953 1 97.5 232 PRO A N 1
ATOM 1827 C CA . PRO A 1 232 ? -12.562 -9.008 -20.188 1 97.5 232 PRO A CA 1
ATOM 1828 C C . PRO A 1 232 ? -12.617 -7.543 -20.625 1 97.5 232 PRO A C 1
ATOM 1830 O O . PRO A 1 232 ? -13.625 -7.102 -21.188 1 97.5 232 PRO A O 1
ATOM 1833 N N . LEU A 1 233 ? -11.625 -6.789 -20.344 1 96.75 233 LEU A N 1
ATOM 1834 C CA . LEU A 1 233 ? -11.43 -5.441 -20.859 1 96.75 233 LEU A CA 1
ATOM 1835 C C . LEU A 1 233 ? -11.008 -5.484 -22.328 1 96.75 233 LEU A C 1
ATOM 1837 O O . LEU A 1 233 ? -11.438 -4.652 -23.125 1 96.75 233 LEU A O 1
ATOM 1841 N N . ASP A 1 234 ? -10.133 -6.398 -22.672 1 97.19 234 ASP A N 1
ATOM 1842 C CA . ASP A 1 234 ? -9.664 -6.664 -24.031 1 97.19 234 ASP A CA 1
ATOM 1843 C C . ASP A 1 234 ? -10.438 -7.82 -24.656 1 97.19 234 ASP A C 1
ATOM 1845 O O . ASP A 1 234 ? -10.398 -8.945 -24.156 1 97.19 234 ASP A O 1
ATOM 1849 N N . PRO A 1 235 ? -11.031 -7.59 -25.75 1 95.75 235 PRO A N 1
ATOM 1850 C CA . PRO A 1 235 ? -11.867 -8.625 -26.375 1 95.75 235 PRO A CA 1
ATOM 1851 C C . PRO A 1 235 ? -11.07 -9.852 -26.797 1 95.75 235 PRO A C 1
ATOM 1853 O O . PRO A 1 235 ? -11.648 -10.906 -27.062 1 95.75 235 PRO A O 1
ATOM 1856 N N . THR A 1 236 ? -9.781 -9.758 -26.859 1 96.06 236 THR A N 1
ATOM 1857 C CA . THR A 1 236 ? -8.961 -10.891 -27.266 1 96.06 236 THR A CA 1
ATOM 1858 C C . THR A 1 236 ? -8.68 -11.805 -26.078 1 96.06 236 THR A C 1
ATOM 1860 O O . THR A 1 236 ? -8.141 -12.906 -26.25 1 96.06 236 THR A O 1
ATOM 1863 N N . SER A 1 237 ? -9.039 -11.398 -24.938 1 98 237 SER A N 1
ATOM 1864 C CA . SER A 1 237 ? -8.836 -12.219 -23.75 1 98 237 SER A CA 1
ATOM 1865 C C . SER A 1 237 ? -9.938 -13.25 -23.594 1 98 237 SER A C 1
ATOM 1867 O O . SER A 1 237 ? -11.039 -13.086 -24.125 1 98 237 SER A O 1
ATOM 1869 N N . SER A 1 238 ? -9.648 -14.336 -22.891 1 98.25 238 SER A N 1
ATOM 1870 C CA . SER A 1 238 ? -10.578 -15.438 -22.688 1 98.25 238 SER A CA 1
ATOM 1871 C C . SER A 1 238 ? -11.438 -15.219 -21.453 1 98.25 238 SER A C 1
ATOM 1873 O O . SER A 1 238 ? -12.539 -15.773 -21.344 1 98.25 238 SER A O 1
ATOM 1875 N N . GLY A 1 239 ? -10.93 -14.484 -20.547 1 97.94 239 GLY A N 1
ATOM 1876 C CA . GLY A 1 239 ? -11.609 -14.227 -19.281 1 97.94 239 GLY A CA 1
ATOM 1877 C C . GLY A 1 239 ? -10.922 -13.18 -18.438 1 97.94 239 GLY A C 1
ATOM 1878 O O . GLY A 1 239 ? -9.805 -12.758 -18.75 1 97.94 239 GLY A O 1
ATOM 1879 N N . ARG A 1 240 ? -11.609 -12.727 -17.391 1 98.38 240 ARG A N 1
ATOM 1880 C CA . ARG A 1 240 ? -11.109 -11.758 -16.422 1 98.38 240 ARG A CA 1
ATOM 1881 C C . ARG A 1 240 ? -11.461 -12.18 -15 1 98.38 240 ARG A C 1
ATOM 1883 O O . ARG A 1 240 ? -12.438 -12.891 -14.781 1 98.38 240 ARG A O 1
ATOM 1890 N N . ASN A 1 241 ? -10.562 -11.766 -14.125 1 98.5 241 ASN A N 1
ATOM 1891 C CA . ASN A 1 241 ? -10.875 -12.164 -12.75 1 98.5 241 ASN A CA 1
ATOM 1892 C C . ASN A 1 241 ? -10.336 -11.156 -11.742 1 98.5 241 ASN A C 1
ATOM 1894 O O . ASN A 1 241 ? -9.516 -10.305 -12.086 1 98.5 241 ASN A O 1
ATOM 1898 N N . ALA A 1 242 ? -10.852 -11.219 -10.578 1 98.25 242 ALA A N 1
ATOM 1899 C CA . ALA A 1 242 ? -10.32 -10.641 -9.344 1 98.25 242 ALA A CA 1
ATOM 1900 C C . ALA A 1 242 ? -10.102 -11.711 -8.289 1 98.25 242 ALA A C 1
ATOM 1902 O O . ALA A 1 242 ? -11.0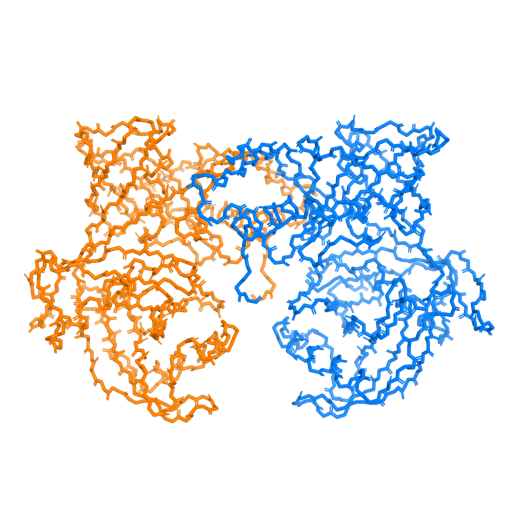39 -12.383 -7.867 1 98.25 242 ALA A O 1
ATOM 1903 N N . VAL A 1 243 ? -8.836 -11.852 -7.91 1 97.62 243 VAL A N 1
ATOM 1904 C CA . VAL A 1 243 ? -8.523 -12.875 -6.914 1 97.62 243 VAL A CA 1
ATOM 1905 C C . VAL A 1 243 ? -8.305 -12.219 -5.555 1 97.62 243 VAL A C 1
ATOM 1907 O O . VAL A 1 243 ? -7.445 -11.344 -5.41 1 97.62 243 VAL A O 1
ATOM 1910 N N . PHE A 1 244 ? -9.156 -12.648 -4.641 1 96.38 244 PHE A N 1
ATOM 1911 C CA . PHE A 1 244 ? -9.039 -12.219 -3.254 1 96.38 244 PHE A CA 1
ATOM 1912 C C . PHE A 1 244 ? -8.258 -13.242 -2.438 1 96.38 244 PHE A C 1
ATOM 1914 O O . PHE A 1 244 ? -8.539 -14.445 -2.502 1 96.38 244 PHE A O 1
ATOM 1921 N N . TYR A 1 245 ? -7.238 -12.758 -1.694 1 90.88 245 TYR A N 1
ATOM 1922 C CA . TYR A 1 245 ? -6.477 -13.625 -0.801 1 90.88 245 TYR A CA 1
ATOM 1923 C C . TYR A 1 245 ? -6.086 -12.883 0.473 1 90.88 245 TYR A C 1
ATOM 1925 O O . TYR A 1 245 ? -6.109 -11.648 0.514 1 90.88 245 TYR A O 1
ATOM 1933 N N . GLY A 1 246 ? -5.707 -13.656 1.482 1 86.62 246 GLY A N 1
ATOM 1934 C CA . GLY A 1 246 ? -5.383 -13.031 2.756 1 86.62 246 GLY A CA 1
ATOM 1935 C C . GLY A 1 246 ? -6.562 -12.32 3.387 1 86.62 246 GLY A C 1
ATOM 1936 O O . GLY A 1 246 ? -7.684 -12.836 3.377 1 86.62 246 GLY A O 1
ATOM 1937 N N . ASP A 1 247 ? -6.258 -11.188 3.961 1 81.44 247 ASP A N 1
ATOM 1938 C CA . ASP A 1 247 ? -7.332 -10.516 4.688 1 81.44 247 ASP A CA 1
ATOM 1939 C C . ASP A 1 247 ? -7.969 -9.422 3.838 1 81.44 247 ASP A C 1
ATOM 1941 O O . ASP A 1 247 ? -9.148 -9.109 3.996 1 81.44 247 ASP A O 1
ATOM 1945 N N . LYS A 1 248 ? -7.219 -8.859 2.932 1 83.94 248 LYS A N 1
ATOM 1946 C CA . LYS A 1 248 ? -7.777 -7.695 2.244 1 83.94 248 LYS A CA 1
ATOM 1947 C C . LYS A 1 248 ? -7.16 -7.523 0.861 1 83.94 248 LYS A C 1
ATOM 1949 O O . LYS A 1 248 ? -7.223 -6.441 0.276 1 83.94 248 LYS A O 1
ATOM 1954 N N . ALA A 1 249 ? -6.57 -8.508 0.337 1 88.19 249 ALA A N 1
ATOM 1955 C CA . ALA A 1 249 ? -5.75 -8.281 -0.852 1 88.19 249 ALA A CA 1
ATOM 1956 C C . ALA A 1 249 ? -6.488 -8.711 -2.115 1 88.19 249 ALA A C 1
ATOM 1958 O O . ALA A 1 249 ? -7.203 -9.719 -2.111 1 88.19 249 ALA A O 1
ATOM 1959 N N . ILE A 1 250 ? -6.426 -7.91 -3.156 1 94.44 250 ILE A N 1
ATOM 1960 C CA . ILE A 1 250 ? -6.762 -8.289 -4.523 1 94.44 250 ILE A CA 1
ATOM 1961 C C . ILE A 1 250 ? -5.488 -8.367 -5.367 1 94.44 250 ILE A C 1
ATOM 1963 O O . ILE A 1 250 ? -4.715 -7.41 -5.422 1 94.44 250 ILE A O 1
ATOM 1967 N N . ASP A 1 251 ? -5.332 -9.469 -5.953 1 96.12 251 ASP A N 1
ATOM 1968 C CA . ASP A 1 251 ? -4.145 -9.656 -6.785 1 96.12 251 ASP A CA 1
ATOM 1969 C C . ASP A 1 251 ? -4.141 -8.688 -7.965 1 96.12 251 ASP A C 1
ATOM 1971 O O . ASP A 1 251 ? -5.148 -8.547 -8.664 1 96.12 251 ASP A O 1
ATOM 1975 N N . ARG A 1 252 ? -3.029 -7.965 -8.195 1 97.38 252 ARG A N 1
ATOM 1976 C CA . ARG A 1 252 ? -2.922 -7.074 -9.344 1 97.38 252 ARG A CA 1
ATOM 1977 C C . ARG A 1 252 ? -2.633 -7.855 -10.625 1 97.38 252 ARG A C 1
ATOM 1979 O O . ARG A 1 252 ? -2.891 -7.367 -11.727 1 97.38 252 ARG A O 1
ATOM 1986 N N . SER A 1 253 ? -2.053 -9.016 -10.539 1 98.12 253 SER A N 1
ATOM 1987 C CA . SER A 1 253 ? -1.903 -9.953 -11.648 1 98.12 253 SER A CA 1
ATOM 1988 C C . SER A 1 253 ? -3.092 -10.906 -11.727 1 98.12 253 SER A C 1
ATOM 1990 O O . SER A 1 253 ? -3.963 -10.898 -10.859 1 98.12 253 SER A O 1
ATOM 1992 N N . PRO A 1 254 ? -3.127 -11.758 -12.773 1 98 254 PRO A N 1
ATOM 1993 C CA . PRO A 1 254 ? -4.242 -12.703 -12.875 1 98 254 PRO A CA 1
ATOM 1994 C C . PRO A 1 254 ? -4.145 -13.844 -11.859 1 98 254 PRO A C 1
ATOM 1996 O O . PRO A 1 254 ? -5.078 -14.641 -11.734 1 98 254 PRO A O 1
ATOM 1999 N N . CYS A 1 255 ? -3.08 -13.883 -11.133 1 96.44 255 CYS A N 1
ATOM 2000 C CA . CYS A 1 255 ? -2.836 -14.891 -10.109 1 96.44 255 CYS A CA 1
ATOM 2001 C C . CYS A 1 255 ? -2.49 -16.234 -10.742 1 96.44 255 CYS A C 1
ATOM 2003 O O . CYS A 1 255 ? -3.322 -16.844 -11.422 1 96.44 255 CYS A O 1
ATOM 2005 N N . GLY A 1 256 ? -1.366 -16.734 -10.484 1 95.88 256 GLY A N 1
ATOM 2006 C CA . GLY A 1 256 ? -0.902 -17.953 -11.102 1 95.88 256 GLY A CA 1
ATOM 2007 C C . GLY A 1 256 ? -1.704 -19.172 -10.68 1 95.88 256 GLY A C 1
ATOM 2008 O O . GLY A 1 256 ? -2.24 -19.906 -11.523 1 95.88 256 GLY A O 1
ATOM 2009 N N . THR A 1 257 ? -1.727 -19.375 -9.352 1 94.06 257 THR A N 1
ATOM 2010 C CA . THR A 1 257 ? -2.48 -20.516 -8.844 1 94.06 257 THR A CA 1
ATOM 2011 C C . THR A 1 257 ? -3.969 -20.359 -9.148 1 94.06 257 THR A C 1
ATOM 2013 O O . THR A 1 257 ? -4.656 -21.344 -9.43 1 94.06 257 THR A O 1
ATOM 2016 N N . GLY A 1 258 ? -4.418 -19.172 -9.125 1 96.69 258 GLY A N 1
ATOM 2017 C CA . GLY A 1 258 ? -5.805 -18.906 -9.484 1 96.69 258 GLY A CA 1
ATOM 2018 C C . GLY A 1 258 ? -6.121 -19.25 -10.93 1 96.69 258 GLY A C 1
ATOM 2019 O O . GLY A 1 258 ? -7.156 -19.844 -11.219 1 96.69 258 GLY A O 1
ATOM 2020 N N . THR A 1 259 ? -5.242 -18.844 -11.781 1 98.25 259 THR A N 1
ATOM 2021 C CA . THR A 1 259 ? -5.406 -19.188 -13.195 1 98.25 259 THR A CA 1
ATOM 2022 C C . THR A 1 259 ? -5.375 -20.703 -13.383 1 98.25 259 THR A C 1
ATOM 2024 O O . THR A 1 259 ? -6.156 -21.25 -14.164 1 98.25 259 THR A O 1
ATOM 2027 N N . SER A 1 260 ? -4.539 -21.328 -12.672 1 97.5 260 SER A N 1
ATOM 2028 C CA . SER A 1 260 ? -4.473 -22.797 -12.742 1 97.5 260 SER A CA 1
ATOM 2029 C C . SER A 1 260 ? -5.785 -23.422 -12.297 1 97.5 260 SER A C 1
ATOM 2031 O O . SER A 1 260 ? -6.273 -24.359 -12.93 1 97.5 260 SER A O 1
ATOM 2033 N N . ALA A 1 261 ? -6.305 -22.922 -11.195 1 97.69 261 ALA A N 1
ATOM 2034 C CA . ALA A 1 261 ? -7.602 -23.406 -10.719 1 97.69 261 ALA A CA 1
ATOM 2035 C C . ALA A 1 261 ? -8.688 -23.156 -11.758 1 97.69 261 ALA A C 1
ATOM 2037 O O . ALA A 1 261 ? -9.531 -24.031 -11.992 1 97.69 261 ALA A O 1
ATOM 2038 N N . ARG A 1 262 ? -8.664 -22.031 -12.359 1 98.75 262 ARG A N 1
ATOM 2039 C CA . ARG A 1 262 ? -9.633 -21.672 -13.383 1 98.75 262 ARG A CA 1
ATOM 2040 C C . ARG A 1 262 ? -9.531 -22.625 -14.578 1 98.75 262 ARG A C 1
ATOM 2042 O O . ARG A 1 262 ? -10.547 -23.078 -15.102 1 98.75 262 ARG A O 1
ATOM 2049 N N . LEU A 1 263 ? -8.336 -22.891 -15.008 1 98.75 263 LEU A N 1
ATOM 2050 C CA . LEU A 1 263 ? -8.109 -23.828 -16.094 1 98.75 263 LEU A CA 1
ATOM 2051 C C . LEU A 1 263 ? -8.711 -25.203 -15.773 1 98.75 263 LEU A C 1
ATOM 2053 O O . LEU A 1 263 ? -9.367 -25.812 -16.625 1 98.75 263 LEU A O 1
ATOM 2057 N N . ALA A 1 264 ? -8.43 -25.656 -14.539 1 98.56 264 ALA A N 1
ATOM 2058 C CA . ALA A 1 264 ? -8.961 -26.953 -14.117 1 98.56 264 ALA A CA 1
ATOM 2059 C C . ALA A 1 264 ? -10.484 -26.969 -14.188 1 98.56 264 ALA A C 1
ATOM 2061 O O . ALA A 1 264 ? -11.078 -27.953 -14.641 1 98.56 264 ALA A O 1
ATOM 2062 N N . GLN A 1 265 ? -11.086 -25.906 -13.719 1 98.69 265 GLN A N 1
ATOM 2063 C CA . GLN A 1 265 ? -12.539 -25.781 -13.758 1 98.69 265 GLN A CA 1
ATOM 2064 C C . GLN A 1 265 ? -13.055 -25.844 -15.195 1 98.69 265 GLN A C 1
ATOM 2066 O O . GLN A 1 265 ? -13.93 -26.656 -15.508 1 98.69 265 GLN A O 1
ATOM 2071 N N . LEU A 1 266 ? -12.5 -25 -16.047 1 98.69 266 LEU A N 1
ATOM 2072 C CA . LEU A 1 266 ? -12.977 -24.875 -17.422 1 98.69 266 LEU A CA 1
ATOM 2073 C C . LEU A 1 266 ? -12.758 -26.188 -18.188 1 98.69 266 LEU A C 1
ATOM 2075 O O . LEU A 1 266 ? -13.617 -26.609 -18.953 1 98.69 266 LEU A O 1
ATOM 2079 N N . TYR A 1 267 ? -11.609 -26.766 -17.953 1 98.69 267 TYR A N 1
ATOM 2080 C CA . TYR A 1 267 ? -11.297 -28.016 -18.625 1 98.69 267 TYR A CA 1
ATOM 2081 C C . TYR A 1 267 ? -12.273 -29.109 -18.203 1 98.69 267 TYR A C 1
ATOM 2083 O O . TYR A 1 267 ? -12.828 -29.812 -19.062 1 98.69 267 TYR A O 1
ATOM 2091 N N . THR A 1 268 ? -12.461 -29.281 -16.906 1 98.31 268 THR A N 1
ATOM 2092 C CA . THR A 1 268 ? -13.336 -30.328 -16.391 1 98.31 268 THR A CA 1
ATOM 2093 C C . THR A 1 268 ? -14.766 -30.125 -16.875 1 98.31 268 THR A C 1
ATOM 2095 O O . THR A 1 268 ? -15.492 -31.094 -17.125 1 98.31 268 THR A O 1
ATOM 2098 N N . LYS A 1 269 ? -15.156 -28.922 -17.062 1 98 269 LYS A N 1
ATOM 2099 C CA . LYS A 1 269 ? -16.516 -28.594 -17.5 1 98 269 LYS A CA 1
ATOM 2100 C C . LYS A 1 269 ? -16.625 -28.641 -19.016 1 98 269 LYS A C 1
ATOM 2102 O O . LYS A 1 269 ? -17.688 -28.312 -19.578 1 98 269 LYS A O 1
ATOM 2107 N N . GLY A 1 270 ? -15.57 -28.891 -19.688 1 97.75 270 GLY A N 1
ATOM 2108 C CA . GLY A 1 270 ? -15.578 -29.047 -21.141 1 97.75 270 GLY A CA 1
ATOM 2109 C C . GLY A 1 270 ? -15.547 -27.734 -21.875 1 97.75 270 GLY A C 1
ATOM 2110 O O . GLY A 1 270 ? -15.891 -27.672 -23.062 1 97.75 270 GLY A O 1
ATOM 2111 N N . LYS A 1 271 ? -15.086 -26.688 -21.25 1 98 271 LYS A N 1
ATOM 2112 C CA . LYS A 1 271 ? -15.109 -25.359 -21.859 1 98 271 LYS A CA 1
ATOM 2113 C C . LYS A 1 271 ? -13.719 -24.938 -22.328 1 98 271 LYS A C 1
ATOM 2115 O O . LYS A 1 271 ? -13.539 -23.844 -22.844 1 98 271 LYS A O 1
ATOM 2120 N N . LEU A 1 272 ? -12.766 -25.75 -22.109 1 98.06 272 LEU A N 1
ATOM 2121 C CA . LEU A 1 272 ? -11.375 -25.531 -22.5 1 98.06 272 LEU A CA 1
ATOM 2122 C C . LEU A 1 272 ? -10.711 -26.828 -22.938 1 98.06 272 LEU A C 1
ATOM 2124 O O . LEU A 1 272 ? -10.914 -27.875 -22.312 1 98.06 272 LEU A O 1
ATOM 2128 N N . LYS A 1 273 ? -9.953 -26.766 -23.984 1 97.75 273 LYS A N 1
ATOM 2129 C CA . LYS A 1 273 ? -9.25 -27.953 -24.484 1 97.75 273 LYS A CA 1
ATOM 2130 C C . LYS A 1 273 ? -7.781 -27.938 -24.078 1 97.75 273 LYS A C 1
ATOM 2132 O O . LYS A 1 273 ? -7.207 -26.859 -23.875 1 97.75 273 LYS A O 1
ATOM 2137 N N . ALA A 1 274 ? -7.25 -29.125 -24 1 97.75 274 ALA A N 1
ATOM 2138 C CA . ALA A 1 274 ? -5.816 -29.219 -23.734 1 97.75 274 ALA A CA 1
ATOM 2139 C C . ALA A 1 274 ? -5.012 -28.484 -24.812 1 97.75 274 ALA A C 1
ATOM 2141 O O . ALA A 1 274 ? -5.328 -28.578 -26 1 97.75 274 ALA A O 1
ATOM 2142 N N . GLY A 1 275 ? -4.043 -27.734 -24.344 1 97.75 275 GLY A N 1
ATOM 2143 C CA . GLY A 1 275 ? -3.176 -27.016 -25.266 1 97.75 275 GLY A CA 1
ATOM 2144 C C . GLY A 1 275 ? -3.709 -25.656 -25.656 1 97.75 275 GLY A C 1
ATOM 2145 O O . GLY A 1 275 ? -2.953 -24.797 -26.109 1 97.75 275 GLY A O 1
ATOM 2146 N N . GLU A 1 276 ? -4.988 -25.469 -25.547 1 97.88 276 GLU A N 1
ATOM 2147 C CA . GLU A 1 276 ? -5.617 -24.203 -25.906 1 97.88 276 GLU A CA 1
ATOM 2148 C C . GLU A 1 276 ? -5.188 -23.094 -24.953 1 97.88 276 GLU A C 1
ATOM 2150 O O . GLU A 1 276 ? -5.117 -23.297 -23.734 1 97.88 276 GLU A O 1
ATOM 2155 N N . ALA A 1 277 ? -4.828 -21.969 -25.547 1 98.31 277 ALA A N 1
ATOM 2156 C CA . ALA A 1 277 ? -4.426 -20.828 -24.734 1 98.31 277 ALA A CA 1
ATOM 2157 C C . ALA A 1 277 ? -5.633 -20.203 -24.031 1 98.31 277 ALA A C 1
ATOM 2159 O O . ALA A 1 277 ? -6.668 -19.969 -24.656 1 98.31 277 ALA A O 1
ATOM 2160 N N . PHE A 1 278 ? -5.562 -20.031 -22.812 1 98.69 278 PHE A N 1
ATOM 2161 C CA . PHE A 1 278 ? -6.516 -19.25 -22.031 1 98.69 278 PHE A CA 1
ATOM 2162 C C . PHE A 1 278 ? -5.898 -17.922 -21.578 1 98.69 278 PHE A C 1
ATOM 2164 O O . PHE A 1 278 ? -5.129 -17.891 -20.609 1 98.69 278 PHE A O 1
ATOM 2171 N N . ILE A 1 279 ? -6.246 -16.844 -22.266 1 98.75 279 ILE A N 1
ATOM 2172 C CA . ILE A 1 279 ? -5.738 -15.508 -21.922 1 98.75 279 ILE A CA 1
ATOM 2173 C C . ILE A 1 279 ? -6.551 -14.914 -20.781 1 98.75 279 ILE A C 1
ATOM 2175 O O . ILE A 1 279 ? -7.703 -14.523 -20.969 1 98.75 279 ILE A O 1
ATOM 2179 N N . HIS A 1 280 ? -5.941 -14.898 -19.625 1 98.69 280 HIS A N 1
ATOM 2180 C CA . HIS A 1 280 ? -6.613 -14.547 -18.375 1 98.69 280 HIS A CA 1
ATOM 2181 C C . HIS A 1 280 ? -6.227 -13.141 -17.922 1 98.69 280 HIS A C 1
ATOM 2183 O O . HIS A 1 280 ? -5.043 -12.859 -17.703 1 98.69 280 HIS A O 1
ATOM 2189 N N . GLU A 1 281 ? -7.254 -12.266 -17.719 1 98.44 281 GLU A N 1
ATOM 2190 C CA . GLU A 1 281 ? -7 -10.883 -17.312 1 98.44 281 GLU A CA 1
ATOM 2191 C C . GLU A 1 281 ? -7.152 -10.719 -15.805 1 98.44 281 GLU A C 1
ATOM 2193 O O . GLU A 1 281 ? -8.031 -11.32 -15.195 1 98.44 281 GLU A O 1
ATOM 2198 N N . SER A 1 282 ? -6.273 -9.883 -15.312 1 98.12 282 SER A N 1
ATOM 2199 C CA . SER A 1 282 ? -6.418 -9.445 -13.93 1 98.12 282 SER A CA 1
ATOM 2200 C C . SER A 1 282 ? -7.473 -8.352 -13.805 1 98.12 282 SER A C 1
ATOM 2202 O O . SER A 1 282 ? -8.062 -7.926 -14.797 1 98.12 282 SER A O 1
ATOM 2204 N N . PHE A 1 283 ? -7.699 -7.918 -12.586 1 97.69 283 PHE A N 1
ATOM 2205 C CA . PHE A 1 283 ? -8.625 -6.824 -12.32 1 97.69 283 PHE A CA 1
ATOM 2206 C C . PHE A 1 283 ? -8.188 -5.559 -13.047 1 97.69 283 PHE A C 1
ATOM 2208 O O . PHE A 1 283 ? -9.023 -4.793 -13.531 1 97.69 283 PHE A O 1
ATOM 2215 N N . ILE A 1 284 ? -6.859 -5.367 -13.203 1 97.19 284 ILE A N 1
ATOM 2216 C CA . ILE A 1 284 ? -6.363 -4.137 -13.805 1 97.19 284 ILE A CA 1
ATOM 2217 C C . ILE A 1 284 ? -6.074 -4.371 -15.289 1 97.19 284 ILE A C 1
ATOM 2219 O O . ILE A 1 284 ? -5.508 -3.51 -15.961 1 97.19 284 ILE A O 1
ATOM 2223 N N . GLY A 1 285 ? -6.371 -5.535 -15.773 1 97.56 285 GLY A N 1
ATOM 2224 C CA . GLY A 1 285 ? -6.34 -5.77 -17.203 1 97.56 285 GLY A CA 1
ATOM 2225 C C . GLY A 1 285 ? -5.066 -6.453 -17.672 1 97.56 285 GLY A C 1
ATOM 2226 O O . GLY A 1 285 ? -4.934 -6.793 -18.844 1 97.56 285 GLY A O 1
ATOM 2227 N N . SER A 1 286 ? -4.105 -6.66 -16.75 1 98.19 286 SER A N 1
ATOM 2228 C CA . SER A 1 286 ? -2.908 -7.395 -17.141 1 98.19 286 SER A CA 1
ATOM 2229 C C . SER A 1 286 ? -3.225 -8.852 -17.438 1 98.19 286 SER A C 1
ATOM 2231 O O . SER A 1 286 ? -4.277 -9.359 -17.047 1 98.19 286 SER A O 1
ATOM 2233 N N . LYS A 1 287 ? -2.283 -9.555 -18.156 1 98.38 287 LYS A N 1
ATOM 2234 C CA . LYS A 1 287 ? -2.67 -10.852 -18.703 1 98.38 287 LYS A CA 1
ATOM 2235 C C . LYS A 1 287 ? -1.646 -11.93 -18.344 1 98.38 287 LYS A C 1
ATOM 2237 O O . LYS A 1 287 ? -0.439 -11.672 -18.375 1 98.38 287 LYS A O 1
ATOM 2242 N N . PHE A 1 288 ? -2.115 -13.07 -18 1 98.69 288 PHE A N 1
ATOM 2243 C CA . PHE A 1 288 ? -1.399 -14.336 -18.047 1 98.69 288 PHE A CA 1
ATOM 2244 C C . PHE A 1 288 ? -1.938 -15.219 -19.172 1 98.69 288 PHE A C 1
ATOM 2246 O O . PHE A 1 288 ? -3.107 -15.109 -19.547 1 98.69 288 PHE A O 1
ATOM 2253 N N . ILE A 1 289 ? -1.09 -16.031 -19.734 1 98.69 289 ILE A N 1
ATOM 2254 C CA . ILE A 1 289 ? -1.531 -17.078 -20.641 1 98.69 289 ILE A CA 1
ATOM 2255 C C . ILE A 1 289 ? -1.46 -18.438 -19.953 1 98.69 289 ILE A C 1
ATOM 2257 O O . ILE A 1 289 ? -0.378 -18.891 -19.562 1 98.69 289 ILE A O 1
ATOM 2261 N N . GLY A 1 290 ? -2.594 -19.016 -19.734 1 98.5 290 GLY A N 1
ATOM 2262 C CA . GLY A 1 290 ? -2.672 -20.344 -19.172 1 98.5 290 GLY A CA 1
ATOM 2263 C C . GLY A 1 290 ? -2.912 -21.422 -20.219 1 98.5 290 GLY A C 1
ATOM 2264 O O . GLY A 1 290 ? -3.557 -21.172 -21.234 1 98.5 290 GLY A O 1
ATOM 2265 N N . ARG A 1 291 ? -2.412 -22.609 -19.969 1 98.62 291 ARG A N 1
ATOM 2266 C CA . ARG A 1 291 ? -2.658 -23.766 -20.828 1 98.62 291 ARG A CA 1
ATOM 2267 C C . ARG A 1 291 ? -2.742 -25.047 -20.016 1 98.62 291 ARG A C 1
ATOM 2269 O O . ARG A 1 291 ? -2.072 -25.188 -18.984 1 98.62 291 ARG A O 1
ATOM 2276 N N . VAL A 1 292 ? -3.58 -25.938 -20.453 1 98.62 292 VAL A N 1
ATOM 2277 C CA . VAL A 1 292 ? -3.527 -27.312 -19.953 1 98.62 292 VAL A CA 1
ATOM 2278 C C . VAL A 1 292 ? -2.436 -28.078 -20.688 1 98.62 292 VAL A C 1
ATOM 2280 O O . VAL A 1 292 ? -2.598 -28.438 -21.859 1 98.62 292 VAL A O 1
ATOM 2283 N N . GLU A 1 293 ? -1.42 -28.344 -19.984 1 98.19 293 GLU A N 1
ATOM 2284 C CA . GLU A 1 293 ? -0.291 -29.016 -20.625 1 98.19 293 GLU A CA 1
ATOM 2285 C C . GLU A 1 293 ? -0.51 -30.531 -20.688 1 98.19 293 GLU A C 1
ATOM 2287 O O . GLU A 1 293 ? -0.087 -31.188 -21.656 1 98.19 293 GLU A O 1
ATOM 2292 N N . LYS A 1 294 ? -1.084 -31.062 -19.625 1 97.81 294 LYS A N 1
ATOM 2293 C CA . LYS A 1 294 ? -1.326 -32.5 -19.562 1 97.81 294 LYS A CA 1
ATOM 2294 C C . LYS A 1 294 ? -2.57 -32.812 -18.734 1 97.81 294 LYS A C 1
ATOM 2296 O O . LYS A 1 294 ? -2.844 -32.125 -17.734 1 97.81 294 LYS A O 1
ATOM 2301 N N . GLU A 1 295 ? -3.293 -33.719 -19.25 1 97.88 295 GLU A N 1
ATOM 2302 C CA . GLU A 1 295 ? -4.352 -34.312 -18.438 1 97.88 295 GLU A CA 1
ATOM 2303 C C . GLU A 1 295 ? -3.789 -35.344 -17.469 1 97.88 295 GLU A C 1
ATOM 2305 O O . GLU A 1 295 ? -2.865 -36.094 -17.812 1 97.88 295 GLU A O 1
ATOM 2310 N N . THR A 1 296 ? -4.297 -35.406 -16.281 1 97.25 296 THR A N 1
ATOM 2311 C CA . THR A 1 296 ? -3.875 -36.375 -15.289 1 97.25 296 THR A CA 1
ATOM 2312 C C . THR A 1 296 ? -5.02 -36.719 -14.328 1 97.25 296 THR A C 1
ATOM 2314 O O . THR A 1 296 ? -6.188 -36.5 -14.648 1 97.25 296 THR A O 1
ATOM 2317 N N . VAL A 1 297 ? -4.664 -37.469 -13.297 1 96.62 297 VAL A N 1
ATOM 2318 C CA . VAL A 1 297 ? -5.664 -37.875 -12.312 1 96.62 297 VAL A CA 1
ATOM 2319 C C . VAL A 1 297 ? -5.148 -37.562 -10.906 1 96.62 297 VAL A C 1
ATOM 2321 O O . VAL A 1 297 ? -3.951 -37.688 -10.633 1 96.62 297 VAL A O 1
ATOM 2324 N N . LEU A 1 298 ? -5.941 -37.062 -10.102 1 95.19 298 LEU A N 1
ATOM 2325 C CA . LEU A 1 298 ? -5.66 -36.844 -8.688 1 95.19 298 LEU A CA 1
ATOM 2326 C C . LEU A 1 298 ? -6.777 -37.406 -7.812 1 95.19 298 LEU A C 1
ATOM 2328 O O . LEU A 1 298 ? -7.918 -36.938 -7.887 1 95.19 298 LEU A O 1
ATOM 2332 N N . ASP A 1 299 ? -6.418 -38.344 -7.008 1 92.62 299 ASP A N 1
ATOM 2333 C CA . ASP A 1 299 ? -7.371 -39 -6.125 1 92.62 299 ASP A CA 1
ATOM 2334 C C . ASP A 1 299 ? -8.609 -39.469 -6.898 1 92.62 299 ASP A C 1
ATOM 2336 O O . ASP A 1 299 ? -9.734 -39.156 -6.512 1 92.62 299 ASP A O 1
ATOM 2340 N N . GLY A 1 300 ? -8.398 -40.031 -8.023 1 93.25 300 GLY A N 1
ATOM 2341 C CA . GLY A 1 300 ? -9.461 -40.594 -8.828 1 93.25 300 GLY A CA 1
ATOM 2342 C C . GLY A 1 300 ? -10.258 -39.562 -9.594 1 93.25 300 GLY A C 1
ATOM 2343 O O . GLY A 1 300 ? -11.219 -39.906 -10.289 1 93.25 300 GLY A O 1
ATOM 2344 N N . LYS A 1 301 ? -9.938 -38.344 -9.492 1 94.5 301 LYS A N 1
ATOM 2345 C CA . LYS A 1 301 ? -10.625 -37.25 -10.188 1 94.5 301 LYS A CA 1
ATOM 2346 C C . LYS A 1 301 ? -9.789 -36.719 -11.359 1 94.5 301 LYS A C 1
ATOM 2348 O O . LYS A 1 301 ? -8.562 -36.781 -11.312 1 94.5 301 LYS A O 1
ATOM 2353 N N . LEU A 1 302 ? -10.562 -36.344 -12.328 1 97.25 302 LEU A N 1
ATOM 2354 C CA . LEU A 1 302 ? -9.898 -35.688 -13.445 1 97.25 302 LEU A CA 1
ATOM 2355 C C . LEU A 1 302 ? -9.094 -34.469 -12.961 1 97.25 302 LEU A C 1
ATOM 2357 O O . LEU A 1 302 ? -9.594 -33.656 -12.188 1 97.25 302 LEU A O 1
ATOM 2361 N N . ALA A 1 303 ? -7.816 -34.406 -13.328 1 98.31 303 ALA A N 1
ATOM 2362 C CA . ALA A 1 303 ? -6.914 -33.312 -12.992 1 98.31 303 ALA A CA 1
ATOM 2363 C C . ALA A 1 303 ? -6.07 -32.906 -14.195 1 98.31 303 ALA A C 1
ATOM 2365 O O . ALA A 1 303 ? -6.094 -33.562 -15.234 1 98.31 303 ALA A O 1
ATOM 2366 N N . ILE A 1 304 ? -5.492 -31.781 -14.07 1 98.44 304 ILE A N 1
ATOM 2367 C CA . ILE A 1 304 ? -4.641 -31.297 -15.156 1 98.44 304 ILE A CA 1
ATOM 2368 C C . ILE A 1 304 ? -3.291 -30.859 -14.594 1 98.44 304 ILE A C 1
ATOM 2370 O O . ILE A 1 304 ? -3.156 -30.641 -13.383 1 98.44 304 ILE A O 1
ATOM 2374 N N . ILE A 1 305 ? -2.291 -30.812 -15.453 1 97.81 305 ILE A N 1
ATOM 2375 C CA . ILE A 1 305 ? -1.053 -30.078 -15.211 1 97.81 305 ILE A CA 1
ATOM 2376 C C . ILE A 1 305 ? -1.071 -28.766 -16 1 97.81 305 ILE A C 1
ATOM 2378 O O . ILE A 1 305 ? -0.942 -28.781 -17.219 1 97.81 305 ILE A O 1
ATOM 2382 N N . PRO A 1 306 ? -1.265 -27.703 -15.336 1 97.94 306 PRO A N 1
ATOM 2383 C CA . PRO A 1 306 ? -1.373 -26.422 -16.031 1 97.94 306 PRO A CA 1
ATOM 2384 C C . PRO A 1 306 ? -0.043 -25.672 -16.109 1 97.94 306 PRO A C 1
ATOM 2386 O O . PRO A 1 306 ? 0.888 -25.984 -15.359 1 97.94 306 PRO A O 1
ATOM 2389 N N . SER A 1 307 ? 0.053 -24.797 -17.062 1 98.31 307 SER A N 1
ATOM 2390 C CA . SER A 1 307 ? 1.133 -23.812 -17.094 1 98.31 307 SER A CA 1
ATOM 2391 C C . SER A 1 307 ? 0.586 -22.391 -17.141 1 98.31 307 SER A C 1
ATOM 2393 O O . SER A 1 307 ? -0.537 -22.172 -17.594 1 98.31 307 SER A O 1
ATOM 2395 N N . ILE A 1 308 ? 1.303 -21.531 -16.609 1 98.19 308 ILE A N 1
ATOM 2396 C CA . ILE A 1 308 ? 0.998 -20.094 -16.641 1 98.19 308 ILE A CA 1
ATOM 2397 C C . ILE A 1 308 ? 2.197 -19.328 -17.188 1 98.19 308 ILE A C 1
ATOM 2399 O O . ILE A 1 308 ? 3.338 -19.578 -16.781 1 98.19 308 ILE A O 1
ATOM 2403 N N . GLN A 1 309 ? 1.95 -18.453 -18.078 1 98.69 309 GLN A N 1
ATOM 2404 C CA . GLN A 1 309 ? 2.967 -17.609 -18.703 1 98.69 309 GLN A CA 1
ATOM 2405 C C . GLN A 1 309 ? 2.672 -16.125 -18.484 1 98.69 309 GLN A C 1
ATOM 2407 O O . GLN A 1 309 ? 1.538 -15.68 -18.672 1 98.69 309 GLN A O 1
ATOM 2412 N N . GLY A 1 310 ? 3.629 -15.414 -17.984 1 98.56 310 GLY A N 1
ATOM 2413 C CA . GLY A 1 310 ? 3.486 -13.984 -17.75 1 98.56 310 GLY A CA 1
ATOM 2414 C C . GLY A 1 310 ? 4.781 -13.219 -17.953 1 98.56 310 GLY A C 1
ATOM 2415 O O . GLY A 1 310 ? 5.762 -13.766 -18.469 1 98.56 310 GLY A O 1
ATOM 2416 N N . TRP A 1 311 ? 4.75 -11.922 -17.672 1 98.62 311 TRP A N 1
ATOM 2417 C CA . TRP A 1 311 ? 5.895 -11.039 -17.828 1 98.62 311 TRP A CA 1
ATOM 2418 C C . TRP A 1 311 ? 6.086 -10.164 -16.609 1 98.62 311 TRP A C 1
ATOM 2420 O O . TRP A 1 311 ? 5.18 -10.039 -15.773 1 98.62 311 TRP A O 1
ATOM 2430 N N . ALA A 1 312 ? 7.285 -9.656 -16.438 1 98.62 312 ALA A N 1
ATOM 2431 C CA . ALA A 1 312 ? 7.594 -8.719 -15.359 1 98.62 312 ALA A CA 1
ATOM 2432 C C . ALA A 1 312 ? 8.469 -7.574 -15.859 1 98.62 312 ALA A C 1
ATOM 2434 O O . ALA A 1 312 ? 9.102 -7.68 -16.906 1 98.62 312 ALA A O 1
ATOM 2435 N N . LYS A 1 313 ? 8.414 -6.445 -15.188 1 98.56 313 LYS A N 1
ATOM 2436 C CA . LYS A 1 313 ? 9.195 -5.25 -15.5 1 98.56 313 LYS A CA 1
ATOM 2437 C C . LYS A 1 313 ? 9.953 -4.75 -14.273 1 98.56 313 LYS A C 1
ATOM 2439 O O . LYS A 1 313 ? 9.344 -4.457 -13.242 1 98.56 313 LYS A O 1
ATOM 2444 N N . ILE A 1 314 ? 11.273 -4.691 -14.406 1 98.5 314 ILE A N 1
ATOM 2445 C CA . ILE A 1 314 ? 12.086 -4.109 -13.352 1 98.5 314 ILE A CA 1
ATOM 2446 C C . ILE A 1 314 ? 11.938 -2.59 -13.352 1 98.5 314 ILE A C 1
ATOM 2448 O O . ILE A 1 314 ? 12 -1.954 -14.406 1 98.5 314 ILE A O 1
ATOM 2452 N N . PHE A 1 315 ? 11.703 -1.967 -12.141 1 98.44 315 PHE A N 1
ATOM 2453 C CA . PHE A 1 315 ? 11.523 -0.52 -12.18 1 98.44 315 PHE A CA 1
ATOM 2454 C C . PHE A 1 315 ? 12.359 0.16 -11.102 1 98.44 315 PHE A C 1
ATOM 2456 O O . PHE A 1 315 ? 12.516 1.383 -11.109 1 98.44 315 PHE A O 1
ATOM 2463 N N . GLY A 1 316 ? 12.984 -0.63 -10.195 1 98.38 316 GLY A N 1
ATOM 2464 C CA . GLY A 1 316 ? 13.641 0.08 -9.109 1 98.38 316 GLY A CA 1
ATOM 2465 C C . GLY A 1 316 ? 14.805 -0.685 -8.508 1 98.38 316 GLY A C 1
ATOM 2466 O O . GLY A 1 316 ? 14.773 -1.915 -8.43 1 98.38 316 GLY A O 1
ATOM 2467 N N . TYR A 1 317 ? 15.82 0.009 -8.07 1 98.75 317 TYR A N 1
ATOM 2468 C CA . TYR A 1 317 ? 16.953 -0.466 -7.281 1 98.75 317 TYR A CA 1
ATOM 2469 C C . TYR A 1 317 ? 17.016 0.239 -5.934 1 98.75 317 TYR A C 1
ATOM 2471 O O . TYR A 1 317 ? 17.172 1.46 -5.867 1 98.75 317 TYR A O 1
ATOM 2479 N N . ASN A 1 318 ? 16.891 -0.594 -4.902 1 98.31 318 ASN A N 1
ATOM 2480 C CA . ASN A 1 318 ? 16.688 -0.016 -3.576 1 98.31 318 ASN A CA 1
ATOM 2481 C C . ASN A 1 318 ? 17.703 -0.561 -2.57 1 98.31 318 ASN A C 1
ATOM 2483 O O . ASN A 1 318 ? 18.047 -1.744 -2.605 1 98.31 318 ASN A O 1
ATOM 2487 N N . THR A 1 319 ? 18.203 0.294 -1.765 1 98.75 319 THR A N 1
ATOM 2488 C CA . THR A 1 319 ? 18.922 -0.075 -0.544 1 98.75 319 THR A CA 1
ATOM 2489 C C . THR A 1 319 ? 18.094 0.303 0.69 1 98.75 319 THR A C 1
ATOM 2491 O O . THR A 1 319 ? 17.859 1.485 0.94 1 98.75 319 THR A O 1
ATOM 2494 N N . ILE A 1 320 ? 17.656 -0.679 1.414 1 98.62 320 ILE A N 1
ATOM 2495 C CA . ILE A 1 320 ? 16.75 -0.476 2.535 1 98.62 320 ILE A CA 1
ATOM 2496 C C . ILE A 1 320 ? 17.453 -0.832 3.842 1 98.62 320 ILE A C 1
ATOM 2498 O O . ILE A 1 320 ? 18.125 -1.862 3.932 1 98.62 320 ILE A O 1
ATOM 2502 N N . THR A 1 321 ? 17.297 0.01 4.812 1 98.38 321 THR A N 1
ATOM 2503 C CA . THR A 1 321 ? 17.906 -0.225 6.117 1 98.38 321 THR A CA 1
ATOM 2504 C C . THR A 1 321 ? 16.828 -0.477 7.172 1 98.38 321 THR A C 1
ATOM 2506 O O . THR A 1 321 ? 15.812 0.215 7.207 1 98.38 321 THR A O 1
ATOM 2509 N N . ILE A 1 322 ? 17 -1.506 7.965 1 97.94 322 ILE A N 1
ATOM 2510 C CA . ILE A 1 322 ? 16.219 -1.784 9.164 1 97.94 322 ILE A CA 1
ATOM 2511 C C . ILE A 1 322 ? 17.078 -1.566 10.406 1 97.94 322 ILE A C 1
ATOM 2513 O O . ILE A 1 322 ? 18.062 -2.287 10.625 1 97.94 322 ILE A O 1
ATOM 2517 N N . ASP A 1 323 ? 16.797 -0.539 11.133 1 96.69 323 ASP A N 1
ATOM 2518 C CA . ASP A 1 323 ? 17.531 -0.171 12.336 1 96.69 323 ASP A CA 1
ATOM 2519 C C . ASP A 1 323 ? 16.609 -0.158 13.555 1 96.69 323 ASP A C 1
ATOM 2521 O O . ASP A 1 323 ? 15.945 0.84 13.828 1 96.69 323 ASP A O 1
ATOM 2525 N N . ASP A 1 324 ? 16.625 -1.216 14.312 1 94 324 ASP A N 1
ATOM 2526 C CA . ASP A 1 324 ? 15.656 -1.355 15.398 1 94 324 ASP A CA 1
ATOM 2527 C C . ASP A 1 324 ? 16.062 -0.518 16.609 1 94 324 ASP A C 1
ATOM 2529 O O . ASP A 1 324 ? 15.289 -0.361 17.547 1 94 324 ASP A O 1
ATOM 2533 N N . GLN A 1 325 ? 17.234 0.092 16.641 1 94 325 GLN A N 1
ATOM 2534 C CA . GLN A 1 325 ? 17.641 0.988 17.719 1 94 325 GLN A CA 1
ATOM 2535 C C . GLN A 1 325 ? 17.156 2.412 17.469 1 94 325 GLN A C 1
ATOM 2537 O O . GLN A 1 325 ? 16.875 3.15 18.406 1 94 325 GLN A O 1
ATOM 2542 N N . ASP A 1 326 ? 17.031 2.695 16.234 1 94.38 326 ASP A N 1
ATOM 2543 C CA . ASP A 1 326 ? 16.719 4.074 15.867 1 94.38 326 ASP A CA 1
ATOM 2544 C C . ASP A 1 326 ? 15.25 4.223 15.492 1 94.38 326 ASP A C 1
ATOM 2546 O O . ASP A 1 326 ? 14.641 5.262 15.75 1 94.38 326 ASP A O 1
ATOM 2550 N N . ASP A 1 327 ? 14.742 3.287 14.828 1 96.69 327 ASP A N 1
ATOM 2551 C CA . ASP A 1 327 ? 13.406 3.354 14.25 1 96.69 327 ASP A CA 1
ATOM 2552 C C . ASP A 1 327 ? 12.422 2.49 15.039 1 96.69 327 ASP A C 1
ATOM 2554 O O . ASP A 1 327 ? 12.5 1.262 15.008 1 96.69 327 ASP A O 1
ATOM 2558 N N . PRO A 1 328 ? 11.445 3.158 15.711 1 96.38 328 PRO A N 1
ATOM 2559 C CA . PRO A 1 328 ? 10.469 2.389 16.5 1 96.38 328 PRO A CA 1
ATOM 2560 C C . PRO A 1 328 ? 9.602 1.485 15.633 1 96.38 328 PRO A C 1
ATOM 2562 O O . PRO A 1 328 ? 8.93 0.584 16.141 1 96.38 328 PRO A O 1
ATOM 2565 N N . TYR A 1 329 ? 9.625 1.64 14.328 1 97.5 329 TYR A N 1
ATOM 2566 C CA . TYR A 1 329 ? 8.812 0.832 13.43 1 97.5 329 TYR A CA 1
ATOM 2567 C C . TYR A 1 329 ? 9.688 -0.036 12.531 1 97.5 329 TYR A C 1
ATOM 2569 O O . TYR A 1 329 ? 9.305 -0.362 11.406 1 97.5 329 TYR A O 1
ATOM 2577 N N . ALA A 1 330 ? 10.859 -0.39 13 1 97.19 330 ALA A N 1
ATOM 2578 C CA . ALA A 1 330 ? 11.852 -1.163 12.258 1 97.19 330 ALA A CA 1
ATOM 2579 C C . ALA A 1 330 ? 11.273 -2.496 11.797 1 97.19 330 ALA A C 1
ATOM 2581 O O . ALA A 1 330 ? 11.617 -2.988 10.719 1 97.19 330 ALA A O 1
ATOM 2582 N N . HIS A 1 331 ? 10.344 -3.025 12.516 1 96.19 331 HIS A N 1
ATOM 2583 C CA . HIS A 1 331 ? 9.867 -4.367 12.195 1 96.19 331 HIS A CA 1
ATOM 2584 C C . HIS A 1 331 ? 8.508 -4.32 11.516 1 96.19 331 HIS A C 1
ATOM 2586 O O . HIS A 1 331 ? 7.82 -5.344 11.414 1 96.19 331 HIS A O 1
ATOM 2592 N N . GLY A 1 332 ? 8.156 -3.158 11.109 1 97 332 GLY A N 1
ATOM 2593 C CA . GLY A 1 332 ? 6.996 -2.98 10.242 1 97 332 GLY A CA 1
ATOM 2594 C C . GLY A 1 332 ? 5.676 -3.051 10.992 1 97 332 GLY A C 1
ATOM 2595 O O . GLY A 1 332 ? 5.641 -3.436 12.156 1 97 332 GLY A O 1
ATOM 2596 N N . PHE A 1 333 ? 4.582 -2.572 10.297 1 96.5 333 PHE A N 1
ATOM 2597 C CA . PHE A 1 333 ? 3.227 -2.621 10.828 1 96.5 333 PHE A CA 1
ATOM 25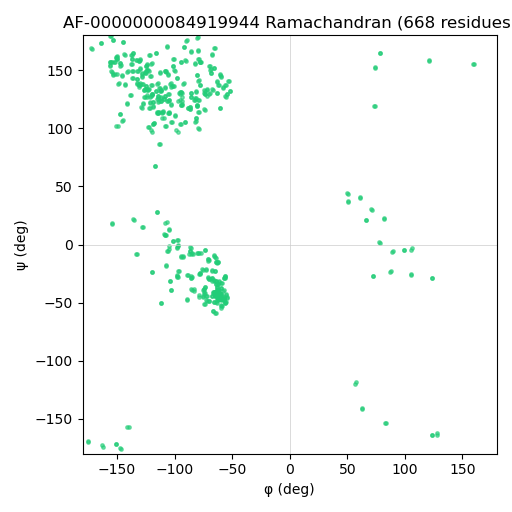98 C C . PHE A 1 333 ? 2.207 -2.75 9.703 1 96.5 333 PHE A C 1
ATOM 2600 O O . PHE A 1 333 ? 2.529 -2.516 8.539 1 96.5 333 PHE A O 1
ATOM 2607 N N . GLN A 1 334 ? 1.043 -3.195 10.031 1 92.69 334 GLN A N 1
ATOM 2608 C CA . GLN A 1 334 ? -0.118 -3.232 9.148 1 92.69 334 GLN A CA 1
ATOM 2609 C C . GLN A 1 334 ? -1.308 -2.508 9.766 1 92.69 334 GLN A C 1
ATOM 2611 O O . GLN A 1 334 ? -1.535 -2.604 10.977 1 92.69 334 GLN A O 1
ATOM 2616 N N . VAL A 1 335 ? -2.002 -1.734 9.062 1 89.81 335 VAL A N 1
ATOM 2617 C CA . VAL A 1 335 ? -3.094 -0.924 9.586 1 89.81 335 VAL A CA 1
ATOM 2618 C C . VAL A 1 335 ? -4.426 -1.432 9.039 1 89.81 335 VAL A C 1
ATOM 2620 O O . VAL A 1 335 ? -5.387 -1.605 9.789 1 89.81 335 VAL A O 1
ATOM 2623 N N . ILE A 1 336 ? -4.602 -1.642 7.695 1 78.75 336 ILE A N 1
ATOM 2624 C CA . ILE A 1 336 ? -5.883 -1.989 7.09 1 78.75 336 ILE A CA 1
ATOM 2625 C C . ILE A 1 336 ? -6.012 -3.508 6.988 1 78.75 336 ILE A C 1
ATOM 2627 O O . ILE A 1 336 ? -5.023 -4.203 6.75 1 78.75 336 ILE A O 1
ATOM 2631 N N . MET B 1 1 ? 9.008 7.75 -26.969 1 50.72 1 MET B N 1
ATOM 2632 C CA . MET B 1 1 ? 8.461 7.91 -25.625 1 50.72 1 MET B CA 1
ATOM 2633 C C . MET B 1 1 ? 9.477 7.473 -24.578 1 50.72 1 MET B C 1
ATOM 2635 O O . MET B 1 1 ? 10.203 6.492 -24.781 1 50.72 1 MET B O 1
ATOM 2639 N N . SER B 1 2 ? 10.039 8.445 -23.578 1 77.19 2 SER B N 1
ATOM 2640 C CA . SER B 1 2 ? 11.336 8.656 -22.953 1 77.19 2 SER B CA 1
ATOM 2641 C C . SER B 1 2 ? 11.422 7.938 -21.609 1 77.19 2 SER B C 1
ATOM 2643 O O . SER B 1 2 ? 10.398 7.652 -20.984 1 77.19 2 SER B O 1
ATOM 2645 N N . LYS B 1 3 ? 12.375 7.098 -21.422 1 93.25 3 LYS B N 1
ATOM 2646 C CA . LYS B 1 3 ? 12.844 6.52 -20.172 1 93.25 3 LYS B CA 1
ATOM 2647 C C . LYS B 1 3 ? 13.344 7.605 -19.219 1 93.25 3 LYS B C 1
ATOM 2649 O O . LYS B 1 3 ? 14.188 8.422 -19.578 1 93.25 3 LYS B O 1
ATOM 2654 N N . HIS B 1 4 ? 12.641 7.711 -18.047 1 97.12 4 HIS B N 1
ATOM 2655 C CA . HIS B 1 4 ? 13.023 8.672 -17.016 1 97.12 4 HIS B CA 1
ATOM 2656 C C . HIS B 1 4 ? 13.477 7.957 -15.75 1 97.12 4 HIS B C 1
ATOM 2658 O O . HIS B 1 4 ? 12.906 6.941 -15.359 1 97.12 4 HIS B O 1
ATOM 2664 N N . THR B 1 5 ? 14.539 8.461 -15.156 1 98.19 5 THR B N 1
ATOM 2665 C CA . THR B 1 5 ? 15.055 7.879 -13.922 1 98.19 5 THR B CA 1
ATOM 2666 C C . THR B 1 5 ? 15.039 8.906 -12.789 1 98.19 5 THR B C 1
ATOM 2668 O O . THR B 1 5 ? 15.391 10.07 -13 1 98.19 5 THR B O 1
ATOM 2671 N N . PHE B 1 6 ? 14.625 8.477 -11.625 1 98.56 6 PHE B N 1
ATOM 2672 C CA . PHE B 1 6 ? 14.516 9.312 -10.438 1 98.56 6 PHE B CA 1
ATOM 2673 C C . PHE B 1 6 ? 15.32 8.719 -9.289 1 98.56 6 PHE B C 1
ATOM 2675 O O . PHE B 1 6 ? 15.227 7.527 -9 1 98.56 6 PHE B O 1
ATOM 2682 N N . VAL B 1 7 ? 16.156 9.492 -8.688 1 98.75 7 VAL B N 1
ATOM 2683 C CA . VAL B 1 7 ? 16.844 9.109 -7.457 1 98.75 7 VAL B CA 1
ATOM 2684 C C . VAL B 1 7 ? 16.047 9.617 -6.254 1 98.75 7 VAL B C 1
ATOM 2686 O O . VAL B 1 7 ? 15.797 10.82 -6.129 1 98.75 7 VAL B O 1
ATOM 2689 N N . CYS B 1 8 ? 15.648 8.688 -5.434 1 98.75 8 CYS B N 1
ATOM 2690 C CA . CYS B 1 8 ? 14.742 9.023 -4.344 1 98.75 8 CYS B CA 1
ATOM 2691 C C . CYS B 1 8 ? 15.312 8.578 -3.002 1 98.75 8 CYS B C 1
ATOM 2693 O O . CYS B 1 8 ? 16.078 7.613 -2.941 1 98.75 8 CYS B O 1
ATOM 2695 N N . ILE B 1 9 ? 14.992 9.305 -1.997 1 98.88 9 ILE B N 1
ATOM 2696 C CA . ILE B 1 9 ? 15.242 8.914 -0.614 1 98.88 9 ILE B CA 1
ATOM 2697 C C . ILE B 1 9 ? 13.922 8.68 0.108 1 98.88 9 ILE B C 1
ATOM 2699 O O . ILE B 1 9 ? 13.047 9.555 0.113 1 98.88 9 ILE B O 1
ATOM 2703 N N . ASP B 1 10 ? 13.773 7.527 0.639 1 98.69 10 ASP B N 1
ATOM 2704 C CA . ASP B 1 10 ? 12.531 7.133 1.298 1 98.69 10 ASP B CA 1
ATOM 2705 C C . ASP B 1 10 ? 12.672 7.188 2.816 1 98.69 10 ASP B C 1
ATOM 2707 O O . ASP B 1 10 ? 13.703 6.785 3.363 1 98.69 10 ASP B O 1
ATOM 2711 N N . ALA B 1 11 ? 11.68 7.727 3.455 1 98.75 11 ALA B N 1
ATOM 2712 C CA . ALA B 1 11 ? 11.57 7.852 4.906 1 98.75 11 ALA B CA 1
ATOM 2713 C C . ALA B 1 11 ? 10.125 7.695 5.367 1 98.75 11 ALA B C 1
ATOM 2715 O O . ALA B 1 11 ? 9.242 7.406 4.559 1 98.75 11 ALA B O 1
ATOM 2716 N N . HIS B 1 12 ? 9.953 7.676 6.617 1 98.69 12 HIS B N 1
ATOM 2717 C CA . HIS B 1 12 ? 8.609 7.82 7.176 1 98.69 12 HIS B CA 1
ATOM 2718 C C . HIS B 1 12 ? 8.594 8.844 8.305 1 98.69 12 HIS B C 1
ATOM 2720 O O . HIS B 1 12 ? 9.547 8.938 9.078 1 98.69 12 HIS B O 1
ATOM 2726 N N . THR B 1 13 ? 7.566 9.656 8.305 1 98.62 13 THR B N 1
ATOM 2727 C CA . THR B 1 13 ? 7.281 10.57 9.406 1 98.62 13 THR B CA 1
ATOM 2728 C C . THR B 1 13 ? 6.289 9.945 10.391 1 98.62 13 THR B C 1
ATOM 2730 O O . THR B 1 13 ? 5.09 9.875 10.109 1 98.62 13 THR B O 1
ATOM 2733 N N . CYS B 1 14 ? 6.852 9.523 11.477 1 98.31 14 CYS B N 1
ATOM 2734 C CA . CYS B 1 14 ? 6.016 8.906 12.5 1 98.31 14 CYS B CA 1
ATOM 2735 C C . CYS B 1 14 ? 5.137 7.816 11.891 1 98.31 14 CYS B C 1
ATOM 2737 O O . CYS B 1 14 ? 3.951 7.715 12.219 1 98.31 14 CYS B O 1
ATOM 2739 N N . GLY B 1 15 ? 5.645 7.102 10.961 1 98.06 15 GLY B N 1
ATOM 2740 C CA . GLY B 1 15 ? 4.961 5.965 10.367 1 98.06 15 GLY B CA 1
ATOM 2741 C C . GLY B 1 15 ? 4.414 6.25 8.984 1 98.06 15 GLY B C 1
ATOM 2742 O O . GLY B 1 15 ? 4.168 5.328 8.203 1 98.06 15 GLY B O 1
ATOM 2743 N N . ASN B 1 16 ? 4.133 7.477 8.641 1 98.19 16 ASN B N 1
ATOM 2744 C CA . ASN B 1 16 ? 3.578 7.859 7.348 1 98.19 16 ASN B CA 1
ATOM 2745 C C . ASN B 1 16 ? 4.676 8.07 6.309 1 98.19 16 ASN B C 1
ATOM 2747 O O . ASN B 1 16 ? 5.66 8.758 6.57 1 98.19 16 ASN B O 1
ATOM 2751 N N . PRO B 1 17 ? 4.551 7.484 5.16 1 97.81 17 PRO B N 1
ATOM 2752 C CA . PRO B 1 17 ? 5.652 7.484 4.195 1 97.81 17 PRO B CA 1
ATOM 2753 C C . PRO B 1 17 ? 5.926 8.875 3.615 1 97.81 17 PRO B C 1
ATOM 2755 O O . PRO B 1 17 ? 4.996 9.664 3.436 1 97.81 17 PRO B O 1
ATOM 2758 N N . VAL B 1 18 ? 7.172 9.094 3.322 1 98.25 18 VAL B N 1
ATOM 2759 C CA . VAL B 1 18 ? 7.633 10.281 2.609 1 98.25 18 VAL B CA 1
ATOM 2760 C C . VAL B 1 18 ? 8.742 9.906 1.635 1 98.25 18 VAL B C 1
ATOM 2762 O O . VAL B 1 18 ? 9.75 9.32 2.035 1 98.25 18 VAL B O 1
ATOM 2765 N N . ARG B 1 19 ? 8.57 10.156 0.371 1 98.75 19 ARG B N 1
ATOM 2766 C CA . ARG B 1 19 ? 9.578 9.961 -0.669 1 98.75 19 ARG B CA 1
ATOM 2767 C C . ARG B 1 19 ? 10.07 11.297 -1.215 1 98.75 19 ARG B C 1
ATOM 2769 O O . ARG B 1 19 ? 9.297 12.047 -1.826 1 98.75 19 ARG B O 1
ATOM 2776 N N . VAL B 1 20 ? 11.344 11.625 -0.997 1 98.81 20 VAL B N 1
ATOM 2777 C CA . VAL B 1 20 ? 11.914 12.844 -1.567 1 98.81 20 VAL B CA 1
ATOM 2778 C C . VAL B 1 20 ? 12.602 12.523 -2.895 1 98.81 20 VAL B C 1
ATOM 2780 O O . VAL B 1 20 ? 13.492 11.672 -2.951 1 98.81 20 VAL B O 1
ATOM 2783 N N . ILE B 1 21 ? 12.133 13.141 -3.943 1 98.62 21 ILE B N 1
ATOM 2784 C CA . ILE B 1 21 ? 12.773 13.023 -5.246 1 98.62 21 ILE B CA 1
ATOM 2785 C C . ILE B 1 21 ? 14 13.945 -5.297 1 98.62 21 ILE B C 1
ATOM 2787 O O . ILE B 1 21 ? 13.867 15.148 -5.535 1 98.62 21 ILE B O 1
ATOM 2791 N N . LYS B 1 22 ? 15.141 13.344 -5.098 1 97.94 22 LYS B N 1
ATOM 2792 C CA . LYS B 1 22 ? 16.406 14.07 -5.023 1 97.94 22 LYS B CA 1
ATOM 2793 C C . LYS B 1 22 ? 16.859 14.531 -6.406 1 97.94 22 LYS B C 1
ATOM 2795 O O . LYS B 1 22 ? 17.406 15.625 -6.555 1 97.94 22 LYS B O 1
ATOM 2800 N N . SER B 1 23 ? 16.656 13.617 -7.363 1 97.31 23 SER B N 1
ATOM 2801 C CA . SER B 1 23 ? 17.031 13.906 -8.742 1 97.31 23 SER B CA 1
ATOM 2802 C C . SER B 1 23 ? 16 13.359 -9.727 1 97.31 23 SER B C 1
ATOM 2804 O O . SER B 1 23 ? 15.383 12.328 -9.477 1 97.31 23 SER B O 1
ATOM 2806 N N . GLY B 1 24 ? 15.859 14.078 -10.891 1 96.75 24 GLY B N 1
ATOM 2807 C CA . GLY B 1 24 ? 14.969 13.625 -11.945 1 96.75 24 GLY B CA 1
ATOM 2808 C C . GLY B 1 24 ? 13.688 14.43 -12.039 1 96.75 24 GLY B C 1
ATOM 2809 O O . GLY B 1 24 ? 12.906 14.25 -12.977 1 96.75 24 GLY B O 1
ATOM 2810 N N . GLY B 1 25 ? 13.492 15.383 -11.094 1 96.12 25 GLY B N 1
ATOM 2811 C CA . GLY B 1 25 ? 12.32 16.234 -11.148 1 96.12 25 GLY B CA 1
ATOM 2812 C C . GLY B 1 25 ? 12.344 17.219 -12.305 1 96.12 25 GLY B C 1
ATOM 2813 O O . GLY B 1 25 ? 13.414 17.609 -12.773 1 96.12 25 GLY B O 1
ATOM 2814 N N . PRO B 1 26 ? 11.195 17.578 -12.695 1 97.44 26 PRO B N 1
ATOM 2815 C CA . PRO B 1 26 ? 11.148 18.484 -13.844 1 97.44 26 PRO B CA 1
ATOM 2816 C C . PRO B 1 26 ? 11.484 19.922 -13.484 1 97.44 26 PRO B C 1
ATOM 2818 O O . PRO B 1 26 ? 11.359 20.312 -12.32 1 97.44 26 PRO B O 1
ATOM 2821 N N . LYS B 1 27 ? 11.945 20.672 -14.586 1 96.94 27 LYS B N 1
ATOM 2822 C CA . LYS B 1 27 ? 12.062 22.125 -14.461 1 96.94 27 LYS B CA 1
ATOM 2823 C C . LYS B 1 27 ? 10.695 22.797 -14.625 1 96.94 27 LYS B C 1
ATOM 2825 O O . LYS B 1 27 ? 10 22.562 -15.609 1 96.94 27 LYS B O 1
ATOM 2830 N N . LEU B 1 28 ? 10.359 23.578 -13.602 1 97.88 28 LEU B N 1
ATOM 2831 C CA . LEU B 1 28 ? 9.031 24.172 -13.602 1 97.88 28 LEU B CA 1
ATOM 2832 C C . LEU B 1 28 ? 9.102 25.672 -13.883 1 97.88 28 LEU B C 1
ATOM 2834 O O . LEU B 1 28 ? 10.094 26.328 -13.523 1 97.88 28 LEU B O 1
ATOM 2838 N N . ILE B 1 29 ? 8.031 26.141 -14.516 1 97.56 29 ILE B N 1
ATOM 2839 C CA . ILE B 1 29 ? 7.906 27.562 -14.82 1 97.56 29 ILE B CA 1
ATOM 2840 C C . ILE B 1 29 ? 6.891 28.219 -13.883 1 97.56 29 ILE B C 1
ATOM 2842 O O . ILE B 1 29 ? 5.781 27.703 -13.711 1 97.56 29 ILE B O 1
ATOM 2846 N N . GLY B 1 30 ? 7.32 29.312 -13.281 1 96.94 30 GLY B N 1
ATOM 2847 C CA . GLY B 1 30 ? 6.457 30.062 -12.391 1 96.94 30 GLY B CA 1
ATOM 2848 C C . GLY B 1 30 ? 7.227 30.969 -11.453 1 96.94 30 GLY B C 1
ATOM 2849 O O . GLY B 1 30 ? 8.375 30.688 -11.102 1 96.94 30 GLY B O 1
ATOM 2850 N N . ASN B 1 31 ? 6.531 32.062 -10.969 1 95.75 31 ASN B N 1
ATOM 2851 C CA . ASN B 1 31 ? 7.152 33.031 -10.07 1 95.75 31 ASN B CA 1
ATOM 2852 C C . ASN B 1 31 ? 6.863 32.688 -8.609 1 95.75 31 ASN B C 1
ATOM 2854 O O . ASN B 1 31 ? 7.41 33.344 -7.703 1 95.75 31 ASN B O 1
ATOM 2858 N N . THR B 1 32 ? 5.992 31.781 -8.422 1 95.44 32 THR B N 1
ATOM 2859 C CA . THR B 1 32 ? 5.645 31.281 -7.094 1 95.44 32 THR B CA 1
ATOM 2860 C C . THR B 1 32 ? 5.492 29.766 -7.117 1 95.44 32 THR B C 1
ATOM 2862 O O . THR B 1 32 ? 5.375 29.172 -8.188 1 95.44 32 THR B O 1
ATOM 2865 N N . MET B 1 33 ? 5.52 29.219 -5.977 1 96.06 33 MET B N 1
ATOM 2866 C CA . MET B 1 33 ? 5.332 27.766 -5.93 1 96.06 33 MET B CA 1
ATOM 2867 C C . MET B 1 33 ? 3.912 27.391 -6.336 1 96.06 33 MET B C 1
ATOM 2869 O O . MET B 1 33 ? 3.682 26.297 -6.848 1 96.06 33 MET B O 1
ATOM 2873 N N . SER B 1 34 ? 3 28.281 -6.09 1 94.44 34 SER B N 1
ATOM 2874 C CA . SER B 1 34 ? 1.64 28.047 -6.559 1 94.44 34 SER B CA 1
ATOM 2875 C C . SER B 1 34 ? 1.589 27.938 -8.078 1 94.44 34 SER B C 1
ATOM 2877 O O . SER B 1 34 ? 0.944 27.047 -8.625 1 94.44 34 SER B O 1
ATOM 2879 N N . GLU B 1 35 ? 2.232 28.859 -8.727 1 96.25 35 GLU B N 1
ATOM 2880 C CA . GLU B 1 35 ? 2.291 28.828 -10.188 1 96.25 35 GLU B CA 1
ATOM 2881 C C . GLU B 1 35 ? 3.023 27.578 -10.68 1 96.25 35 GLU B C 1
ATOM 2883 O O . GLU B 1 35 ? 2.602 26.953 -11.656 1 96.25 35 GLU B O 1
ATOM 2888 N N . LYS B 1 36 ? 4.059 27.25 -10.008 1 97.62 36 LYS B N 1
ATOM 2889 C CA . LYS B 1 36 ? 4.816 26.047 -10.375 1 97.62 36 LYS B CA 1
ATOM 2890 C C . LYS B 1 36 ? 3.979 24.781 -10.18 1 97.62 36 LYS B C 1
ATOM 2892 O O . LYS B 1 36 ? 4.07 23.844 -10.969 1 97.62 36 LYS B O 1
ATOM 2897 N N . ARG B 1 37 ? 3.254 24.781 -9.102 1 97.44 37 ARG B N 1
ATOM 2898 C CA . ARG B 1 37 ? 2.336 23.672 -8.867 1 97.44 37 ARG B CA 1
ATOM 2899 C C . ARG B 1 37 ? 1.374 23.5 -10.039 1 97.44 37 ARG B C 1
ATOM 2901 O O . ARG B 1 37 ? 1.146 22.375 -10.5 1 97.44 37 ARG B O 1
ATOM 2908 N N . LEU B 1 38 ? 0.835 24.578 -10.555 1 96.69 38 LEU B N 1
ATOM 2909 C CA . LEU B 1 38 ? -0.093 24.531 -11.68 1 96.69 38 LEU B CA 1
ATOM 2910 C C . LEU B 1 38 ? 0.608 24.047 -12.945 1 96.69 38 LEU B C 1
ATOM 2912 O O . LEU B 1 38 ? 0.044 23.266 -13.711 1 96.69 38 LEU B O 1
ATOM 2916 N N . HIS B 1 39 ? 1.779 24.516 -13.133 1 98.19 39 HIS B N 1
ATOM 2917 C CA . HIS B 1 39 ? 2.561 24.031 -14.273 1 98.19 39 HIS B CA 1
ATOM 2918 C C . HIS B 1 39 ? 2.797 22.531 -14.188 1 98.19 39 HIS B C 1
ATOM 2920 O O . HIS B 1 39 ? 2.623 21.812 -15.18 1 98.19 39 HIS B O 1
ATOM 2926 N N . PHE B 1 40 ? 3.191 22.078 -13.047 1 98.25 40 PHE B N 1
ATOM 2927 C CA . PHE B 1 40 ? 3.434 20.656 -12.82 1 98.25 40 PHE B CA 1
ATOM 2928 C C . PHE B 1 40 ? 2.193 19.844 -13.156 1 98.25 40 PHE B C 1
ATOM 2930 O O . PHE B 1 40 ? 2.273 18.859 -13.898 1 98.25 40 PHE B O 1
ATOM 2937 N N . LEU B 1 41 ? 1.105 20.281 -12.609 1 97.56 41 LEU B N 1
ATOM 2938 C CA . LEU B 1 41 ? -0.14 19.547 -12.805 1 97.56 41 LEU B CA 1
ATOM 2939 C C . LEU B 1 41 ? -0.521 19.516 -14.281 1 97.56 41 LEU B C 1
ATOM 2941 O O . LEU B 1 41 ? -1.062 18.516 -14.758 1 97.56 41 LEU B O 1
ATOM 2945 N N . LYS B 1 42 ? -0.216 20.531 -14.938 1 97.5 42 LYS B N 1
ATOM 2946 C CA . LYS B 1 42 ? -0.586 20.625 -16.344 1 97.5 42 LYS B CA 1
ATOM 2947 C C . LYS B 1 42 ? 0.3 19.734 -17.219 1 97.5 42 LYS B C 1
ATOM 2949 O O . LYS B 1 42 ? -0.188 19.078 -18.125 1 97.5 42 LYS B O 1
ATOM 2954 N N . GLU B 1 43 ? 1.586 19.656 -16.891 1 97.69 43 GLU B N 1
ATOM 2955 C CA . GLU B 1 43 ? 2.492 19.062 -17.859 1 97.69 43 GLU B CA 1
ATOM 2956 C C . GLU B 1 43 ? 3.189 17.828 -17.297 1 97.69 43 GLU B C 1
ATOM 2958 O O . GLU B 1 43 ? 3.682 16.984 -18.047 1 97.69 43 GLU B O 1
ATOM 2963 N N . PHE B 1 44 ? 3.283 17.75 -15.961 1 97.94 44 PHE B N 1
ATOM 2964 C CA . PHE B 1 44 ? 4.223 16.766 -15.43 1 97.94 44 PHE B CA 1
ATOM 2965 C C . PHE B 1 44 ? 3.541 15.867 -14.406 1 97.94 44 PHE B C 1
ATOM 2967 O O . PHE B 1 44 ? 4.211 15.156 -13.656 1 97.94 44 PHE B O 1
ATOM 2974 N N . ASP B 1 45 ? 2.246 15.852 -14.352 1 97.81 45 ASP B N 1
ATOM 2975 C CA . ASP B 1 45 ? 1.562 15.07 -13.328 1 97.81 45 ASP B CA 1
ATOM 2976 C C . ASP B 1 45 ? 1.862 13.578 -13.484 1 97.81 45 ASP B C 1
ATOM 2978 O O . ASP B 1 45 ? 1.639 12.797 -12.555 1 97.81 45 ASP B O 1
ATOM 2982 N N . TRP B 1 46 ? 2.408 13.156 -14.648 1 97.06 46 TRP B N 1
ATOM 2983 C CA . TRP B 1 46 ? 2.783 11.766 -14.867 1 97.06 46 TRP B CA 1
ATOM 2984 C C . TRP B 1 46 ? 3.918 11.359 -13.93 1 97.06 46 TRP B C 1
ATOM 2986 O O . TRP B 1 46 ? 4.07 10.172 -13.609 1 97.06 46 TRP B O 1
ATOM 2996 N N . VAL B 1 47 ? 4.703 12.289 -13.414 1 98.06 47 VAL B N 1
ATOM 2997 C CA . VAL B 1 47 ? 5.777 12.008 -12.469 1 98.06 47 VAL B CA 1
ATOM 2998 C C . VAL B 1 47 ? 5.184 11.586 -11.125 1 98.06 47 VAL B C 1
ATOM 3000 O O . VAL B 1 47 ? 5.574 10.555 -10.562 1 98.06 47 VAL B O 1
ATOM 3003 N N . ARG B 1 48 ? 4.211 12.391 -10.664 1 98.12 48 ARG B N 1
ATOM 3004 C CA . ARG B 1 48 ? 3.545 12.062 -9.414 1 98.12 48 ARG B CA 1
ATOM 3005 C C . ARG B 1 48 ? 2.873 10.695 -9.5 1 98.12 48 ARG B C 1
ATOM 3007 O O . ARG B 1 48 ? 3.092 9.836 -8.641 1 98.12 48 ARG B O 1
ATOM 3014 N N . LYS B 1 49 ? 2.092 10.531 -10.508 1 97.56 49 LYS B N 1
ATOM 3015 C CA . LYS B 1 49 ? 1.339 9.289 -10.656 1 97.56 49 LYS B CA 1
ATOM 3016 C C . LYS B 1 49 ? 2.275 8.086 -10.797 1 97.56 49 LYS B C 1
ATOM 3018 O O . LYS B 1 49 ? 2.068 7.055 -10.156 1 97.56 49 LYS B O 1
ATOM 3023 N N . GLY B 1 50 ? 3.344 8.258 -11.602 1 97.94 50 GLY B N 1
ATOM 3024 C CA . GLY B 1 50 ? 4.293 7.188 -11.844 1 97.94 50 GLY B CA 1
ATOM 3025 C C . GLY B 1 50 ? 5.066 6.781 -10.609 1 97.94 50 GLY B C 1
ATOM 3026 O O . GLY B 1 50 ? 5.406 5.609 -10.438 1 97.94 50 GLY B O 1
ATOM 3027 N N . LEU B 1 51 ? 5.32 7.707 -9.695 1 98.25 51 LEU B N 1
ATOM 3028 C CA . LEU B 1 51 ? 6.188 7.449 -8.547 1 98.25 51 LEU B CA 1
ATOM 3029 C C . LEU B 1 51 ? 5.367 7.102 -7.312 1 98.25 51 LEU B C 1
ATOM 3031 O O . LEU B 1 51 ? 5.836 6.367 -6.438 1 98.25 51 LEU B O 1
ATOM 3035 N N . MET B 1 52 ? 4.098 7.613 -7.27 1 97.69 52 MET B N 1
ATOM 3036 C CA . MET B 1 52 ? 3.371 7.492 -6.012 1 97.69 52 MET B CA 1
ATOM 3037 C C . MET B 1 52 ? 2.324 6.383 -6.094 1 97.69 52 MET B C 1
ATOM 3039 O O . MET B 1 52 ? 1.979 5.773 -5.078 1 97.69 52 MET B O 1
ATOM 3043 N N . PHE B 1 53 ? 1.779 6.164 -7.266 1 97.06 53 PHE B N 1
ATOM 3044 C CA . PHE B 1 53 ? 0.814 5.086 -7.434 1 97.06 53 PHE B CA 1
ATOM 3045 C C . PHE B 1 53 ? 1.522 3.742 -7.566 1 97.06 53 PHE B C 1
ATOM 3047 O O . PHE B 1 53 ? 2.744 3.691 -7.723 1 97.06 53 PHE B O 1
ATOM 3054 N N . GLU B 1 54 ? 0.803 2.682 -7.465 1 96.94 54 GLU B N 1
ATOM 3055 C CA . GLU B 1 54 ? 1.314 1.363 -7.828 1 96.94 54 GLU B CA 1
ATOM 3056 C C . GLU B 1 54 ? 1.728 1.316 -9.297 1 96.94 54 GLU B C 1
ATOM 3058 O O . GLU B 1 54 ? 1.136 2 -10.133 1 96.94 54 GLU B O 1
ATOM 3063 N N . PRO B 1 55 ? 2.672 0.658 -9.625 1 97.5 55 PRO B N 1
ATOM 3064 C CA . PRO B 1 55 ? 3.318 -0.344 -8.773 1 97.5 55 PRO B CA 1
ATOM 3065 C C . PRO B 1 55 ? 4.543 0.202 -8.047 1 97.5 55 PRO B C 1
ATOM 3067 O O . PRO B 1 55 ? 5.191 -0.526 -7.289 1 97.5 55 PRO B O 1
ATOM 3070 N N . ARG B 1 56 ? 4.949 1.462 -8.219 1 98.12 56 ARG B N 1
ATOM 3071 C CA . ARG B 1 56 ? 6.184 2.006 -7.66 1 98.12 56 ARG B CA 1
ATOM 3072 C C . ARG B 1 56 ? 5.934 2.652 -6.301 1 98.12 56 ARG B C 1
ATOM 3074 O O . ARG B 1 56 ? 6.875 2.977 -5.578 1 98.12 56 ARG B O 1
ATOM 3081 N N . GLY B 1 57 ? 4.699 2.791 -5.98 1 96.62 57 GLY B N 1
ATOM 3082 C CA . GLY B 1 57 ? 4.219 3.309 -4.711 1 96.62 57 GLY B CA 1
ATOM 3083 C C . GLY B 1 57 ? 2.99 2.58 -4.199 1 96.62 57 GLY B C 1
ATOM 3084 O O . GLY B 1 57 ? 2.812 1.39 -4.465 1 96.62 57 GLY B O 1
ATOM 3085 N N . HIS B 1 58 ? 2.252 3.225 -3.367 1 94.62 58 HIS B N 1
ATOM 3086 C CA . HIS B 1 58 ? 1.027 2.67 -2.805 1 94.62 58 HIS B CA 1
ATOM 3087 C C . HIS B 1 58 ? 0.072 3.773 -2.365 1 94.62 58 HIS B C 1
ATOM 3089 O O . HIS B 1 58 ? 0.403 4.957 -2.455 1 94.62 58 HIS B O 1
ATOM 3095 N N . ASP B 1 59 ? -1.021 3.443 -1.87 1 90 59 ASP B N 1
ATOM 3096 C CA . ASP B 1 59 ? -2.148 4.359 -1.716 1 90 59 ASP B CA 1
ATOM 3097 C C . ASP B 1 59 ? -1.875 5.391 -0.625 1 90 59 ASP B C 1
ATOM 3099 O O . ASP B 1 59 ? -2.582 6.395 -0.521 1 90 59 ASP B O 1
ATOM 3103 N N . MET B 1 60 ? -0.854 5.211 0.175 1 91.25 60 MET B N 1
ATOM 3104 C CA . MET B 1 60 ? -0.544 6.133 1.263 1 91.25 60 MET B CA 1
ATOM 3105 C C . MET B 1 60 ? 0.698 6.957 0.941 1 91.25 60 MET B C 1
ATOM 3107 O O . MET B 1 60 ? 1.194 7.699 1.792 1 91.25 60 MET B O 1
ATOM 3111 N N . MET B 1 61 ? 1.147 6.809 -0.281 1 95.44 61 MET B N 1
ATOM 3112 C CA . MET B 1 61 ? 2.453 7.383 -0.602 1 95.44 61 MET B CA 1
ATOM 3113 C C . MET B 1 61 ? 2.381 8.906 -0.658 1 95.44 61 MET B C 1
ATOM 3115 O O . MET B 1 61 ? 1.417 9.461 -1.183 1 95.44 61 MET B O 1
ATOM 3119 N N . SER B 1 62 ? 3.334 9.508 -0.016 1 95.75 62 SER B N 1
ATOM 3120 C CA . SER B 1 62 ? 3.578 10.945 -0.087 1 95.75 62 SER B CA 1
ATOM 3121 C C . SER B 1 62 ? 5.012 11.242 -0.516 1 95.75 62 SER B C 1
ATOM 3123 O O . SER B 1 62 ? 5.922 10.461 -0.238 1 95.75 62 SER B O 1
ATOM 3125 N N . GLY B 1 63 ? 5.16 12.344 -1.232 1 97.25 63 GLY B N 1
ATOM 3126 C CA . GLY B 1 63 ? 6.5 12.711 -1.668 1 97.25 63 GLY B CA 1
ATOM 3127 C C . GLY B 1 63 ? 6.66 14.203 -1.893 1 97.25 63 GLY B C 1
ATOM 3128 O O . GLY B 1 63 ? 5.727 14.977 -1.672 1 97.25 63 GLY B O 1
ATOM 3129 N N . SER B 1 64 ? 7.891 14.547 -2.199 1 98.44 64 SER B N 1
ATOM 3130 C CA . SER B 1 64 ? 8.195 15.953 -2.438 1 98.44 64 SER B CA 1
ATOM 3131 C C . SER B 1 64 ? 9.367 16.109 -3.391 1 98.44 64 SER B C 1
ATOM 3133 O O . SER B 1 64 ? 10.148 15.172 -3.588 1 98.44 64 SER B O 1
ATOM 3135 N N . ILE B 1 65 ? 9.422 17.219 -4.016 1 98.62 65 ILE B N 1
ATOM 3136 C CA . ILE B 1 65 ? 10.539 17.672 -4.84 1 98.62 65 ILE B CA 1
ATOM 3137 C C . ILE B 1 65 ? 11.055 19 -4.312 1 98.62 65 ILE B C 1
ATOM 3139 O O . ILE B 1 65 ? 10.273 19.891 -3.98 1 98.62 65 ILE B O 1
ATOM 3143 N N . LEU B 1 66 ? 12.352 19.125 -4.188 1 98.12 66 LEU B N 1
ATOM 3144 C CA . LEU B 1 66 ? 12.969 20.359 -3.715 1 98.12 66 LEU B CA 1
ATOM 3145 C C . LEU B 1 66 ? 13.336 21.266 -4.887 1 98.12 66 LEU B C 1
ATOM 3147 O O . LEU B 1 66 ? 13.805 20.797 -5.922 1 98.12 66 LEU B O 1
ATOM 3151 N N . TYR B 1 67 ? 13.086 22.5 -4.723 1 97.94 67 TYR B N 1
ATOM 3152 C CA . TYR B 1 67 ? 13.461 23.531 -5.699 1 97.94 67 TYR B CA 1
ATOM 3153 C C . TYR B 1 67 ? 14.172 24.688 -5.023 1 97.94 67 TYR B C 1
ATOM 3155 O O . TYR B 1 67 ? 14.047 24.891 -3.814 1 97.94 67 TYR B O 1
ATOM 3163 N N . PRO B 1 68 ? 14.969 25.469 -5.809 1 96.56 68 PRO B N 1
ATOM 3164 C CA . PRO B 1 68 ? 15.492 26.719 -5.258 1 96.56 68 PRO B CA 1
ATOM 3165 C C . PRO B 1 68 ? 14.383 27.688 -4.852 1 96.56 68 PRO B C 1
ATOM 3167 O O . PRO B 1 68 ? 13.32 27.719 -5.48 1 96.56 68 PRO B O 1
ATOM 3170 N N . PRO B 1 69 ? 14.664 28.422 -3.811 1 97.12 69 PRO B N 1
ATOM 3171 C CA . PRO B 1 69 ? 13.656 29.422 -3.426 1 97.12 69 PRO B CA 1
ATOM 3172 C C . PRO B 1 69 ? 13.531 30.547 -4.438 1 97.12 69 PRO B 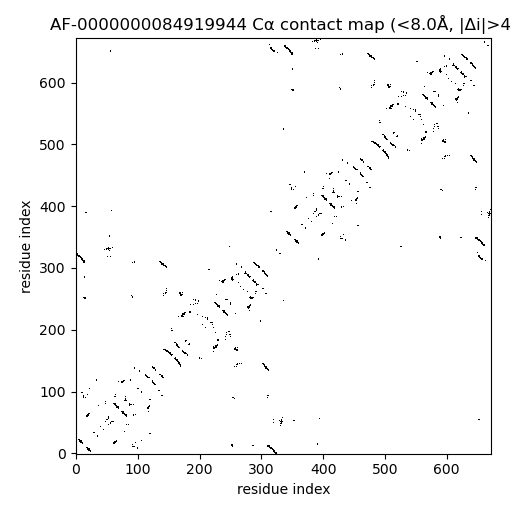C 1
ATOM 3174 O O . PRO B 1 69 ? 14.492 30.859 -5.156 1 97.12 69 PRO B O 1
ATOM 3177 N N . HIS B 1 70 ? 12.352 31.125 -4.52 1 96.94 70 HIS B N 1
ATOM 3178 C CA . HIS B 1 70 ? 12.172 32.312 -5.352 1 96.94 70 HIS B CA 1
ATOM 3179 C C . HIS B 1 70 ? 12.82 33.531 -4.715 1 96.94 70 HIS B C 1
ATOM 3181 O O . HIS B 1 70 ? 13.469 34.312 -5.402 1 96.94 70 HIS B O 1
ATOM 3187 N N . ASN B 1 71 ? 12.562 33.75 -3.418 1 97.06 71 ASN B N 1
ATOM 3188 C CA . ASN B 1 71 ? 13.234 34.781 -2.621 1 97.06 71 ASN B CA 1
ATOM 3189 C C . ASN B 1 71 ? 14.539 34.25 -2.025 1 97.06 71 ASN B C 1
ATOM 3191 O O . ASN B 1 71 ? 14.531 33.344 -1.195 1 97.06 71 ASN B O 1
ATOM 3195 N N . PRO B 1 72 ? 15.656 34.844 -2.381 1 95.56 72 PRO B N 1
ATOM 3196 C CA . PRO B 1 72 ? 16.969 34.344 -1.936 1 95.56 72 PRO B CA 1
ATOM 3197 C C . PRO B 1 72 ? 17.125 34.406 -0.419 1 95.56 72 PRO B C 1
ATOM 3199 O O . PRO B 1 72 ? 18.062 33.781 0.127 1 95.56 72 PRO B O 1
ATOM 3202 N N . GLU B 1 73 ? 16.266 35.125 0.205 1 96.81 73 GLU B N 1
ATOM 3203 C CA . GLU B 1 73 ? 16.312 35.188 1.662 1 96.81 73 GLU B CA 1
ATOM 3204 C C . GLU B 1 73 ? 15.758 33.906 2.291 1 96.81 73 GLU B C 1
ATOM 3206 O O . GLU B 1 73 ? 15.969 33.656 3.475 1 96.81 73 GLU B O 1
ATOM 3211 N N . ASN B 1 74 ? 14.977 33.219 1.542 1 98 74 ASN B N 1
ATOM 3212 C CA . ASN B 1 74 ? 14.43 31.953 2.02 1 98 74 ASN B CA 1
ATOM 3213 C C . ASN B 1 74 ? 15.391 30.797 1.751 1 98 74 ASN B C 1
ATOM 3215 O O . ASN B 1 74 ? 16.391 30.969 1.049 1 98 74 ASN B O 1
ATOM 3219 N N . ASP B 1 75 ? 15.18 29.703 2.334 1 98.19 75 ASP B N 1
ATOM 3220 C CA . ASP B 1 75 ? 16.156 28.609 2.311 1 98.19 75 ASP B CA 1
ATOM 3221 C C . ASP B 1 75 ? 15.938 27.703 1.108 1 98.19 75 ASP B C 1
ATOM 3223 O O . ASP B 1 75 ? 16.891 27.281 0.455 1 98.19 75 ASP B O 1
ATOM 3227 N N . PHE B 1 76 ? 14.703 27.281 0.84 1 97.56 76 PHE B N 1
ATOM 3228 C CA . PHE B 1 76 ? 14.391 26.453 -0.326 1 97.56 76 PHE B CA 1
ATOM 3229 C C . PHE B 1 76 ? 12.891 26.453 -0.592 1 97.56 76 PHE B C 1
ATOM 3231 O O . PHE B 1 76 ? 12.117 27.078 0.136 1 97.56 76 PHE B O 1
ATOM 3238 N N . ALA B 1 77 ? 12.469 25.844 -1.722 1 98.12 77 ALA B N 1
ATOM 3239 C CA . ALA B 1 77 ? 11.07 25.656 -2.104 1 98.12 77 ALA B CA 1
ATOM 3240 C C . ALA B 1 77 ? 10.742 24.172 -2.264 1 98.12 77 ALA B C 1
ATOM 3242 O O . ALA B 1 77 ? 11.633 23.344 -2.445 1 98.12 77 ALA B O 1
ATOM 3243 N N . ILE B 1 78 ? 9.461 23.938 -2.094 1 97.88 78 ILE B N 1
ATOM 3244 C CA . ILE B 1 78 ? 9.047 22.547 -2.082 1 97.88 78 ILE B CA 1
ATOM 3245 C C . ILE B 1 78 ? 7.781 22.375 -2.916 1 97.88 78 ILE B C 1
ATOM 3247 O O . ILE B 1 78 ? 6.934 23.266 -2.955 1 97.88 78 ILE B O 1
ATOM 3251 N N . LEU B 1 79 ? 7.676 21.266 -3.617 1 98.19 79 LEU B N 1
ATOM 3252 C CA . LEU B 1 79 ? 6.441 20.797 -4.23 1 98.19 79 LEU B CA 1
ATOM 3253 C C . LEU B 1 79 ? 6.035 19.438 -3.664 1 98.19 79 LEU B C 1
ATOM 3255 O O . LEU B 1 79 ? 6.816 18.484 -3.711 1 98.19 79 LEU B O 1
ATOM 3259 N N . PHE B 1 80 ? 4.848 19.344 -3.107 1 96.88 80 PHE B N 1
ATOM 3260 C CA . PHE B 1 80 ? 4.34 18.094 -2.578 1 96.88 80 PHE B CA 1
ATOM 3261 C C . PHE B 1 80 ? 3.664 17.281 -3.674 1 96.88 80 PHE B C 1
ATOM 3263 O O . PHE B 1 80 ? 2.807 17.781 -4.395 1 96.88 80 PHE B O 1
ATOM 3270 N N . VAL B 1 81 ? 4.059 16.047 -3.84 1 97.62 81 VAL B N 1
ATOM 3271 C CA . VAL B 1 81 ? 3.48 15.133 -4.82 1 97.62 81 VAL B CA 1
ATOM 3272 C C . VAL B 1 81 ? 2.961 13.883 -4.113 1 97.62 81 VAL B C 1
ATOM 3274 O O . VAL B 1 81 ? 3.732 12.977 -3.793 1 97.62 81 VAL B O 1
ATOM 3277 N N . GLU B 1 82 ? 1.713 13.789 -3.902 1 94.38 82 GLU B N 1
ATOM 3278 C CA . GLU B 1 82 ? 1.096 12.727 -3.113 1 94.38 82 GLU B CA 1
ATOM 3279 C C . GLU B 1 82 ? 0.078 11.945 -3.938 1 94.38 82 GLU B C 1
ATOM 3281 O O . GLU B 1 82 ? -0.333 12.391 -5.012 1 94.38 82 GLU B O 1
ATOM 3286 N N . THR B 1 83 ? -0.296 10.766 -3.469 1 93.19 83 THR B N 1
ATOM 3287 C CA . THR B 1 83 ? -1.338 9.977 -4.121 1 93.19 83 THR B CA 1
ATOM 3288 C C . THR B 1 83 ? -2.629 10.781 -4.234 1 93.19 83 THR B C 1
ATOM 3290 O O . THR B 1 83 ? -3.406 10.594 -5.172 1 93.19 83 THR B O 1
ATOM 3293 N N . SER B 1 84 ? -2.826 11.727 -3.332 1 87.94 84 SER B N 1
ATOM 3294 C CA . SER B 1 84 ? -4.039 12.539 -3.342 1 87.94 84 SER B CA 1
ATOM 3295 C C . SER B 1 84 ? -3.889 13.75 -4.262 1 87.94 84 SER B C 1
ATOM 3297 O O . SER B 1 84 ? -4.848 14.492 -4.477 1 87.94 84 SER B O 1
ATOM 3299 N N . GLY B 1 85 ? -2.713 14 -4.828 1 91.38 85 GLY B N 1
ATOM 3300 C CA . GLY B 1 85 ? -2.465 15.133 -5.711 1 91.38 85 GLY B CA 1
ATOM 3301 C C . GLY B 1 85 ? -1.262 15.961 -5.301 1 91.38 85 GLY B C 1
ATOM 3302 O O . GLY B 1 85 ? -0.353 15.453 -4.637 1 91.38 85 GLY B O 1
ATOM 3303 N N . CYS B 1 86 ? -1.261 17.172 -5.855 1 93.81 86 CYS B N 1
ATOM 3304 C CA . CYS B 1 86 ? -0.245 18.141 -5.484 1 93.81 86 CYS B CA 1
ATOM 3305 C C . CYS B 1 86 ? -0.786 19.125 -4.453 1 93.81 86 CYS B C 1
ATOM 3307 O O . CYS B 1 86 ? -1.398 20.141 -4.812 1 93.81 86 CYS B O 1
ATOM 3309 N N . LEU B 1 87 ? -0.478 18.859 -3.238 1 89.06 87 LEU B N 1
ATOM 3310 C CA . LEU B 1 87 ? -1.083 19.594 -2.141 1 89.06 87 LEU B CA 1
ATOM 3311 C C . LEU B 1 87 ? -0.385 20.938 -1.945 1 89.06 87 LEU B C 1
ATOM 3313 O O . LEU B 1 87 ? 0.833 21.047 -2.111 1 89.06 87 LEU B O 1
ATOM 3317 N N . PRO B 1 88 ? -1.16 21.938 -1.557 1 87.69 88 PRO B N 1
ATOM 3318 C CA . PRO B 1 88 ? -0.526 23.234 -1.239 1 87.69 88 PRO B CA 1
ATOM 3319 C C . PRO B 1 88 ? 0.342 23.156 0.015 1 87.69 88 PRO B C 1
ATOM 3321 O O . PRO B 1 88 ? 1.281 23.953 0.162 1 87.69 88 PRO B O 1
ATOM 3324 N N . MET B 1 89 ? -0.051 22.297 0.946 1 87.5 89 MET B N 1
ATOM 3325 C CA . MET B 1 89 ? 0.69 22.078 2.184 1 87.5 89 MET B CA 1
ATOM 3326 C C . MET B 1 89 ? 0.489 20.641 2.684 1 87.5 89 MET B C 1
ATOM 3328 O O . MET B 1 89 ? -0.592 20.078 2.529 1 87.5 89 MET B O 1
ATOM 3332 N N . CYS B 1 90 ? 1.55 20.094 3.32 1 91.25 90 CYS B N 1
ATOM 3333 C CA . CYS B 1 90 ? 1.531 18.75 3.914 1 91.25 90 CYS B CA 1
ATOM 3334 C C . CYS B 1 90 ? 2.412 18.703 5.156 1 91.25 90 CYS B C 1
ATOM 3336 O O . CYS B 1 90 ? 3.639 18.75 5.055 1 91.25 90 CYS B O 1
ATOM 3338 N N . GLY B 1 91 ? 1.828 18.547 6.305 1 93.25 91 GLY B N 1
ATOM 3339 C CA . GLY B 1 91 ? 2.557 18.594 7.562 1 93.25 91 GLY B CA 1
ATOM 3340 C C . GLY B 1 91 ? 3.57 17.484 7.715 1 93.25 91 GLY B C 1
ATOM 3341 O O . GLY B 1 91 ? 4.766 17.734 7.871 1 93.25 91 GLY B O 1
ATOM 3342 N N . HIS B 1 92 ? 3.074 16.234 7.66 1 95.75 92 HIS B N 1
ATOM 3343 C CA . HIS B 1 92 ? 4.016 15.133 7.836 1 95.75 92 HIS B CA 1
ATOM 3344 C C . HIS B 1 92 ? 5.055 15.109 6.719 1 95.75 92 HIS B C 1
ATOM 3346 O O . HIS B 1 92 ? 6.219 14.789 6.957 1 95.75 92 HIS B O 1
ATOM 3352 N N . GLY B 1 93 ? 4.621 15.461 5.465 1 96.75 93 GLY B N 1
ATOM 3353 C CA . GLY B 1 93 ? 5.562 15.539 4.355 1 96.75 93 GLY B CA 1
ATOM 3354 C C . GLY B 1 93 ? 6.676 16.547 4.594 1 96.75 93 GLY B C 1
ATOM 3355 O O . GLY B 1 93 ? 7.824 16.297 4.211 1 96.75 93 GLY B O 1
ATOM 3356 N N . THR B 1 94 ? 6.328 17.625 5.215 1 97.62 94 THR B N 1
ATOM 3357 C CA . THR B 1 94 ? 7.32 18.656 5.531 1 97.62 94 THR B CA 1
ATOM 3358 C C . THR B 1 94 ? 8.336 18.125 6.539 1 97.62 94 THR B C 1
ATOM 3360 O O . THR B 1 94 ? 9.547 18.25 6.332 1 97.62 94 THR B O 1
ATOM 3363 N N . ILE B 1 95 ? 7.867 17.547 7.578 1 98.44 95 ILE B N 1
ATOM 3364 C CA . ILE B 1 95 ? 8.742 17.016 8.625 1 98.44 95 ILE B CA 1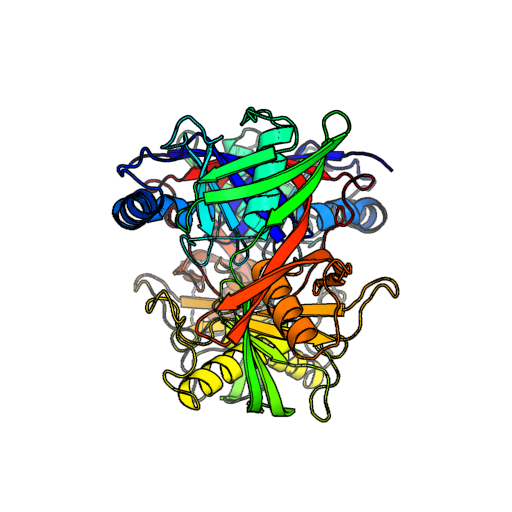
ATOM 3365 C C . ILE B 1 95 ? 9.711 16 8.023 1 98.44 95 ILE B C 1
ATOM 3367 O O . ILE B 1 95 ? 10.914 16.062 8.273 1 98.44 95 ILE B O 1
ATOM 3371 N N . GLY B 1 96 ? 9.203 15.078 7.238 1 98.62 96 GLY B N 1
ATOM 3372 C CA . GLY B 1 96 ? 10.039 14.086 6.586 1 98.62 96 GLY B CA 1
ATOM 3373 C C . GLY B 1 96 ? 11.039 14.688 5.621 1 98.62 96 GLY B C 1
ATOM 3374 O O . GLY B 1 96 ? 12.211 14.305 5.613 1 98.62 96 GLY B O 1
ATOM 3375 N N . THR B 1 97 ? 10.57 15.641 4.809 1 98.69 97 THR B N 1
ATOM 3376 C CA . THR B 1 97 ? 11.43 16.25 3.805 1 98.69 97 THR B CA 1
ATOM 3377 C C . THR B 1 97 ? 12.57 17.031 4.469 1 98.69 97 THR B C 1
ATOM 3379 O O . THR B 1 97 ? 13.719 16.938 4.043 1 98.69 97 THR B O 1
ATOM 3382 N N . ILE B 1 98 ? 12.25 17.781 5.512 1 98.62 98 ILE B N 1
ATOM 3383 C CA . ILE B 1 98 ? 13.273 18.547 6.219 1 98.62 98 ILE B CA 1
ATOM 3384 C C . ILE B 1 98 ? 14.312 17.609 6.82 1 98.62 98 ILE B C 1
ATOM 3386 O O . ILE B 1 98 ? 15.516 17.844 6.707 1 98.62 98 ILE B O 1
ATOM 3390 N N . THR B 1 99 ? 13.867 16.562 7.445 1 98.81 99 THR B N 1
ATOM 3391 C CA . THR B 1 99 ? 14.773 15.57 8.031 1 98.81 99 THR B CA 1
ATOM 3392 C C . THR B 1 99 ? 15.727 15.023 6.973 1 98.81 99 THR B C 1
ATOM 3394 O O . THR B 1 99 ? 16.953 15.031 7.16 1 98.81 99 THR B O 1
ATOM 3397 N N . ILE B 1 100 ? 15.188 14.594 5.836 1 98.75 100 ILE B N 1
ATOM 3398 C CA . ILE B 1 100 ? 15.992 14.031 4.754 1 98.75 100 ILE B CA 1
ATOM 3399 C C . ILE B 1 100 ? 16.953 15.094 4.23 1 98.75 100 ILE B C 1
ATOM 3401 O O . ILE B 1 100 ? 18.156 14.828 4.066 1 98.75 100 ILE B O 1
ATOM 3405 N N . ALA B 1 101 ? 16.422 16.281 3.986 1 98.44 101 ALA B N 1
ATOM 3406 C CA . ALA B 1 101 ? 17.219 17.328 3.365 1 98.44 101 ALA B CA 1
ATOM 3407 C C . ALA B 1 101 ? 18.406 17.719 4.242 1 98.44 101 ALA B C 1
ATOM 3409 O O . ALA B 1 101 ? 19.5 17.938 3.74 1 98.44 101 ALA B O 1
ATOM 3410 N N . ILE B 1 102 ? 18.203 17.797 5.539 1 98.25 102 ILE B N 1
ATOM 3411 C CA . ILE B 1 102 ? 19.25 18.203 6.473 1 98.25 102 ILE B CA 1
ATOM 3412 C C . ILE B 1 102 ? 20.266 17.062 6.633 1 98.25 102 ILE B C 1
ATOM 3414 O O . ILE B 1 102 ? 21.469 17.266 6.477 1 98.25 102 ILE B O 1
ATOM 3418 N N . GLU B 1 103 ? 19.797 15.875 6.91 1 98.19 103 GLU B N 1
ATOM 3419 C CA . GLU B 1 103 ? 20.688 14.75 7.18 1 98.19 103 GLU B CA 1
ATOM 3420 C C . GLU B 1 103 ? 21.516 14.398 5.949 1 98.19 103 GLU B C 1
ATOM 3422 O O . GLU B 1 103 ? 22.672 13.961 6.07 1 98.19 103 GLU B O 1
ATOM 3427 N N . GLU B 1 104 ? 20.953 14.609 4.77 1 97.69 104 GLU B N 1
ATOM 3428 C CA . GLU B 1 104 ? 21.609 14.227 3.529 1 97.69 104 GLU B CA 1
ATOM 3429 C C . GLU B 1 104 ? 22.328 15.414 2.889 1 97.69 104 GLU B C 1
ATOM 3431 O O . GLU B 1 104 ? 22.922 15.281 1.814 1 97.69 104 GLU B O 1
ATOM 3436 N N . GLY B 1 105 ? 22.219 16.562 3.486 1 96.94 105 GLY B N 1
ATOM 3437 C CA . GLY B 1 105 ? 22.891 17.75 3.004 1 96.94 105 GLY B CA 1
ATOM 3438 C C . GLY B 1 105 ? 22.312 18.281 1.707 1 96.94 105 GLY B C 1
ATOM 3439 O O . GLY B 1 105 ? 23.047 18.844 0.884 1 96.94 105 GLY B O 1
ATOM 3440 N N . LEU B 1 106 ? 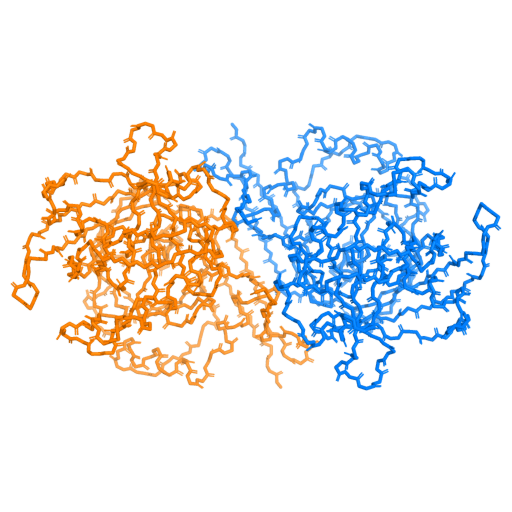21.031 18.078 1.507 1 97.25 106 LEU B N 1
ATOM 3441 C CA . LEU B 1 106 ? 20.391 18.547 0.281 1 97.25 106 LEU B CA 1
ATOM 3442 C C . LEU B 1 106 ? 20.125 20.047 0.361 1 97.25 106 LEU B C 1
ATOM 3444 O O . LEU B 1 106 ? 19.938 20.703 -0.666 1 97.25 106 LEU B O 1
ATOM 3448 N N . ILE B 1 107 ? 20 20.547 1.631 1 96.06 107 ILE B N 1
ATOM 3449 C CA . ILE B 1 107 ? 19.828 21.969 1.85 1 96.06 107 ILE B CA 1
ATOM 3450 C C . ILE B 1 107 ? 20.828 22.453 2.912 1 96.06 107 ILE B C 1
ATOM 3452 O O . ILE B 1 107 ? 21.266 21.672 3.758 1 96.06 107 ILE B O 1
ATOM 3456 N N . GLN B 1 108 ? 21.172 23.672 2.775 1 95.06 108 GLN B N 1
ATOM 3457 C CA . GLN B 1 108 ? 21.969 24.359 3.791 1 95.06 108 GLN B CA 1
ATOM 3458 C C . GLN B 1 108 ? 21.188 25.547 4.375 1 95.06 108 GLN B C 1
ATOM 3460 O O . GLN B 1 108 ? 21.094 26.594 3.75 1 95.06 108 GLN B O 1
ATOM 3465 N N . PRO B 1 109 ? 20.703 25.344 5.562 1 97.12 109 PRO B N 1
ATOM 3466 C CA . PRO B 1 109 ? 19.922 26.422 6.156 1 97.12 109 PRO B CA 1
ATOM 3467 C C . PRO B 1 109 ? 20.75 27.688 6.379 1 97.12 109 PRO B C 1
ATOM 3469 O O . PRO B 1 109 ? 21.906 27.609 6.781 1 97.12 109 PRO B O 1
ATOM 3472 N N . LYS B 1 110 ? 20.203 28.828 6.133 1 97.38 110 LYS B N 1
ATOM 3473 C CA . LYS B 1 110 ? 20.875 30.109 6.375 1 97.38 110 LYS B CA 1
ATOM 3474 C C . LYS B 1 110 ? 21.125 30.328 7.863 1 97.38 110 LYS B C 1
ATOM 3476 O O . LYS B 1 110 ? 22.156 30.875 8.25 1 97.38 110 LYS B O 1
ATOM 3481 N N . ILE B 1 111 ? 20.156 30.016 8.68 1 97.94 111 ILE B N 1
ATOM 3482 C CA . ILE B 1 111 ? 20.281 30.016 10.133 1 97.94 111 ILE B CA 1
ATOM 3483 C C . ILE B 1 111 ? 20.125 28.594 10.664 1 97.94 111 ILE B C 1
ATOM 3485 O O . ILE B 1 111 ? 19.062 27.984 10.539 1 97.94 111 ILE B O 1
ATOM 3489 N N . PRO B 1 112 ? 21.234 28.031 11.258 1 96.62 112 PRO B N 1
ATOM 3490 C CA . PRO B 1 112 ? 21.094 26.688 11.812 1 96.62 112 PRO B CA 1
ATOM 3491 C C . PRO B 1 112 ? 19.906 26.547 12.758 1 96.62 112 PRO B C 1
ATOM 3493 O O . PRO B 1 112 ? 19.703 27.391 13.633 1 96.62 112 PRO B O 1
ATOM 3496 N N . GLY B 1 113 ? 19.141 25.484 12.531 1 98 113 GLY B N 1
ATOM 3497 C CA . GLY B 1 113 ? 18 25.219 13.398 1 98 113 GLY B CA 1
ATOM 3498 C C . GLY B 1 113 ? 16.719 25.891 12.93 1 98 113 GLY B C 1
ATOM 3499 O O . GLY B 1 113 ? 15.656 25.672 13.5 1 98 113 GLY B O 1
ATOM 3500 N N . LYS B 1 114 ? 16.812 26.719 11.891 1 98.31 114 LYS B N 1
ATOM 3501 C CA . LYS B 1 114 ? 15.656 27.422 11.328 1 98.31 114 LYS B CA 1
ATOM 3502 C C . LYS B 1 114 ? 15.617 27.297 9.812 1 98.31 114 LYS B C 1
ATOM 3504 O O . LYS B 1 114 ? 16.656 27.312 9.148 1 98.31 114 LYS B O 1
ATOM 3509 N N . ILE B 1 115 ? 14.43 27.156 9.289 1 98.38 115 ILE B N 1
ATOM 3510 C CA . ILE B 1 115 ? 14.266 27.031 7.844 1 98.38 115 ILE B CA 1
ATOM 3511 C C . ILE B 1 115 ? 13.07 27.859 7.387 1 98.38 115 ILE B C 1
ATOM 3513 O O . ILE B 1 115 ? 12.008 27.812 8 1 98.38 115 ILE B O 1
ATOM 3517 N N . LYS B 1 116 ? 13.281 28.656 6.422 1 98.25 116 LYS B N 1
ATOM 3518 C CA . LYS B 1 116 ? 12.203 29.312 5.68 1 98.25 116 LYS B CA 1
ATOM 3519 C C . LYS B 1 116 ? 11.93 28.578 4.367 1 98.25 116 LYS B C 1
ATOM 3521 O O . LYS B 1 116 ? 12.734 28.641 3.438 1 98.25 116 LYS B O 1
ATOM 3526 N N . MET B 1 117 ? 10.758 27.938 4.285 1 97.81 117 MET B N 1
ATOM 3527 C CA . MET B 1 117 ? 10.406 27.078 3.156 1 97.81 117 MET B CA 1
ATOM 3528 C C . MET B 1 117 ? 9.273 27.703 2.34 1 97.81 117 MET B C 1
ATOM 3530 O O . MET B 1 117 ? 8.227 28.047 2.889 1 97.81 117 MET B O 1
ATOM 3534 N N . GLU B 1 118 ? 9.461 27.844 1.079 1 97.25 118 GLU B N 1
ATOM 3535 C CA . GLU B 1 118 ? 8.391 28.281 0.189 1 97.25 118 GLU B CA 1
ATOM 3536 C C . GLU B 1 118 ? 7.559 27.094 -0.292 1 97.25 118 GLU B C 1
ATOM 3538 O O . GLU B 1 118 ? 8.086 26.172 -0.907 1 97.25 118 GLU B O 1
ATOM 3543 N N . ALA B 1 119 ? 6.344 27.047 0.041 1 94.94 119 ALA B N 1
ATOM 3544 C CA . ALA B 1 119 ? 5.375 26.062 -0.428 1 94.94 119 ALA B CA 1
ATOM 3545 C C . ALA B 1 119 ? 4.27 26.719 -1.244 1 94.94 119 ALA B C 1
ATOM 3547 O O . ALA B 1 119 ? 4.121 27.953 -1.225 1 94.94 119 ALA B O 1
ATOM 3548 N N . PRO B 1 120 ? 3.484 25.906 -2.002 1 92.62 120 PRO B N 1
ATOM 3549 C CA . PRO B 1 120 ? 2.377 26.516 -2.748 1 92.62 120 PRO B CA 1
ATOM 3550 C C . PRO B 1 120 ? 1.416 27.297 -1.851 1 92.62 120 PRO B C 1
ATOM 3552 O O . PRO B 1 120 ? 0.84 28.297 -2.281 1 92.62 120 PRO B O 1
ATOM 3555 N N . ALA B 1 121 ? 1.315 26.906 -0.591 1 86 121 ALA B N 1
ATOM 3556 C CA . ALA B 1 121 ? 0.427 27.562 0.357 1 86 121 ALA B CA 1
ATOM 3557 C C . ALA B 1 121 ? 1.059 28.844 0.894 1 86 121 ALA B C 1
ATOM 3559 O O . ALA B 1 121 ? 0.403 29.625 1.589 1 86 121 ALA B O 1
ATOM 3560 N N . GLY B 1 122 ? 2.32 29.109 0.585 1 89.38 122 GLY B N 1
ATOM 3561 C CA . GLY B 1 122 ? 3.018 30.297 1.087 1 89.38 122 GLY B CA 1
ATOM 3562 C C . GLY B 1 122 ? 4.285 29.953 1.845 1 89.38 122 GLY B C 1
ATOM 3563 O O . GLY B 1 122 ? 4.797 28.828 1.745 1 89.38 122 GLY B O 1
ATOM 3564 N N . LEU B 1 123 ? 4.73 30.969 2.584 1 93.88 123 LEU B N 1
ATOM 3565 C CA . LEU B 1 123 ? 5.961 30.797 3.348 1 93.88 123 LEU B CA 1
ATOM 3566 C C . LEU B 1 123 ? 5.691 30.062 4.656 1 93.88 123 LEU B C 1
ATOM 3568 O O . LEU B 1 123 ? 4.75 30.406 5.379 1 93.88 123 LEU B O 1
ATOM 3572 N N . VAL B 1 124 ? 6.473 29.078 4.941 1 93.31 124 VAL B N 1
ATOM 3573 C CA . VAL B 1 124 ? 6.34 28.297 6.164 1 93.31 124 VAL B CA 1
ATOM 3574 C C . VAL B 1 124 ? 7.621 28.406 6.988 1 93.31 124 VAL B C 1
ATOM 3576 O O . VAL B 1 124 ? 8.719 28.172 6.477 1 93.31 124 VAL B O 1
ATOM 3579 N N . GLU B 1 125 ? 7.469 28.734 8.188 1 96 125 GLU B N 1
ATOM 3580 C CA . GLU B 1 125 ? 8.594 28.797 9.117 1 96 125 GLU B CA 1
ATOM 3581 C C . GLU B 1 125 ? 8.758 27.484 9.875 1 96 125 GLU B C 1
ATOM 3583 O O . GLU B 1 125 ? 7.789 26.969 10.445 1 96 125 GLU B O 1
ATOM 3588 N N . ILE B 1 126 ? 9.969 26.984 9.891 1 98.06 126 ILE B N 1
ATOM 3589 C CA . ILE B 1 126 ? 10.242 25.672 10.453 1 98.06 126 ILE B CA 1
ATOM 3590 C C . ILE B 1 126 ? 11.422 25.75 11.422 1 98.06 126 ILE B C 1
ATOM 3592 O O . ILE B 1 126 ? 12.398 26.469 11.156 1 98.06 126 ILE B O 1
ATOM 3596 N N . GLU B 1 127 ? 11.32 25.109 12.508 1 98.62 127 GLU B N 1
ATOM 3597 C CA . GLU B 1 127 ? 12.43 24.875 13.422 1 98.62 127 GLU B CA 1
ATOM 3598 C C . GLU B 1 127 ? 12.789 23.391 13.469 1 98.62 127 GLU B C 1
ATOM 3600 O O . GLU B 1 127 ? 11.938 22.531 13.242 1 98.62 127 GLU B O 1
ATOM 3605 N N . TYR B 1 128 ? 14.023 23.109 13.68 1 98.62 128 TYR B N 1
ATOM 3606 C CA . TYR B 1 128 ? 14.453 21.719 13.844 1 98.62 128 TYR B CA 1
ATOM 3607 C C . TYR B 1 128 ? 15.633 21.625 14.812 1 98.62 128 TYR B C 1
ATOM 3609 O O . TYR B 1 128 ? 16.328 22.625 15.039 1 98.62 128 TYR B O 1
ATOM 3617 N N . LYS B 1 129 ? 15.773 20.516 15.445 1 98.56 129 LYS B N 1
ATOM 3618 C CA . LYS B 1 129 ? 16.938 20.219 16.281 1 98.56 129 LYS B CA 1
ATOM 3619 C C . LYS B 1 129 ? 17.75 19.062 15.695 1 98.56 129 LYS B C 1
ATOM 3621 O O . LYS B 1 129 ? 17.219 18.016 15.352 1 98.56 129 LYS B O 1
ATOM 3626 N N . GLN B 1 130 ? 18.953 19.328 15.523 1 97.06 130 GLN B N 1
ATOM 3627 C CA . GLN B 1 130 ? 19.891 18.344 15.023 1 97.06 130 GLN B CA 1
ATOM 3628 C C . GLN B 1 130 ? 20.953 17.984 16.078 1 97.06 130 GLN B C 1
ATOM 3630 O O . GLN B 1 130 ? 21.516 18.875 16.703 1 97.06 130 GLN B O 1
ATOM 3635 N N . ILE B 1 131 ? 21.156 16.734 16.359 1 95.31 131 ILE B N 1
ATOM 3636 C CA . ILE B 1 131 ? 22.219 16.219 17.203 1 95.31 131 ILE B CA 1
ATOM 3637 C C . ILE B 1 131 ? 23.156 15.352 16.359 1 95.31 131 ILE B C 1
ATOM 3639 O O . ILE B 1 131 ? 22.766 14.305 15.859 1 95.31 131 ILE B O 1
ATOM 3643 N N . ASN B 1 132 ? 24.375 15.812 16.203 1 91.19 132 ASN B N 1
ATOM 3644 C CA . ASN B 1 132 ? 25.312 15.172 15.289 1 91.19 132 ASN B CA 1
ATOM 3645 C C . ASN B 1 132 ? 24.75 15.102 13.875 1 91.19 132 ASN B C 1
ATOM 3647 O O . ASN B 1 132 ? 24.406 16.125 13.289 1 91.19 132 ASN B O 1
ATOM 3651 N N . ASN B 1 133 ? 24.594 14.047 13.344 1 91.19 133 ASN B N 1
ATOM 3652 C CA . ASN B 1 133 ? 24.156 13.969 11.961 1 91.19 133 ASN B CA 1
ATOM 3653 C C . ASN B 1 133 ? 22.703 13.508 11.852 1 91.19 133 ASN B C 1
ATOM 3655 O O . ASN B 1 133 ? 22.25 13.141 10.773 1 91.19 133 ASN B O 1
ATOM 3659 N N . LYS B 1 134 ? 22.031 13.664 13 1 96.25 134 LYS B N 1
ATOM 3660 C CA . LYS B 1 134 ? 20.641 13.211 13.016 1 96.25 134 LYS B CA 1
ATOM 3661 C C . LYS B 1 134 ? 19.703 14.328 13.453 1 96.25 134 LYS B C 1
ATOM 3663 O O . LYS B 1 134 ? 20 15.078 14.383 1 96.25 134 LYS B O 1
ATOM 3668 N N . VAL B 1 135 ? 18.625 14.477 12.719 1 98.31 135 VAL B N 1
ATOM 3669 C CA . VAL B 1 135 ? 17.578 15.406 13.117 1 98.31 135 VAL B CA 1
ATOM 3670 C C . VAL B 1 135 ? 16.688 14.75 14.172 1 98.31 135 VAL B C 1
ATOM 3672 O O . VAL B 1 135 ? 16.094 13.695 13.93 1 98.31 135 VAL B O 1
ATOM 3675 N N . GLU B 1 136 ? 16.656 15.359 15.281 1 98.25 136 GLU B N 1
ATOM 3676 C CA . GLU B 1 136 ? 15.852 14.812 16.375 1 98.25 136 GLU B CA 1
ATOM 3677 C C . GLU B 1 136 ? 14.375 15.133 16.203 1 98.25 136 GLU B C 1
ATOM 3679 O O . GLU B 1 136 ? 13.516 14.281 16.438 1 98.25 136 GLU B O 1
ATOM 3684 N N . TRP B 1 137 ? 14.078 16.328 15.844 1 98.56 137 TRP B N 1
ATOM 3685 C CA . TRP B 1 137 ? 12.695 16.719 15.609 1 98.56 137 TRP B CA 1
ATOM 3686 C C . TRP B 1 137 ? 12.617 17.922 14.672 1 98.56 137 TRP B C 1
ATOM 3688 O O . TRP B 1 137 ? 13.617 18.625 14.469 1 98.56 137 TRP B O 1
ATOM 3698 N N . VAL B 1 138 ? 11.508 18.078 14.023 1 98.81 138 VAL B N 1
ATOM 3699 C CA . VAL B 1 138 ? 11.125 19.219 13.195 1 98.81 138 VAL B CA 1
ATOM 3700 C C . VAL B 1 138 ? 9.812 19.812 13.703 1 98.81 138 VAL B C 1
ATOM 3702 O O . VAL B 1 138 ? 8.875 19.078 14.031 1 98.81 138 VAL B O 1
ATOM 3705 N N . LYS B 1 139 ? 9.773 21.094 13.836 1 98.69 139 LYS B N 1
ATOM 3706 C CA . LYS B 1 139 ? 8.578 21.812 14.281 1 98.69 139 LYS B CA 1
ATOM 3707 C C . LYS B 1 139 ? 8.109 22.797 13.227 1 98.69 139 LYS B C 1
ATOM 3709 O O . LYS B 1 139 ? 8.891 23.625 12.742 1 98.69 139 LYS B O 1
ATOM 3714 N N . ILE B 1 140 ? 6.832 22.703 12.938 1 97.88 140 ILE B N 1
ATOM 3715 C CA . ILE B 1 140 ? 6.23 23.562 11.922 1 97.88 140 ILE B CA 1
ATOM 3716 C C . ILE B 1 140 ? 5.184 24.469 12.562 1 97.88 140 ILE B C 1
ATOM 3718 O O . ILE B 1 140 ? 4.371 24.016 13.375 1 97.88 140 ILE B O 1
ATOM 3722 N N . THR B 1 141 ? 5.25 25.703 12.25 1 96.56 141 THR B N 1
ATOM 3723 C CA . THR B 1 141 ? 4.164 26.609 12.609 1 96.56 141 THR B CA 1
ATOM 3724 C C . THR B 1 141 ? 3.102 26.641 11.516 1 96.56 141 THR B C 1
ATOM 3726 O O . THR B 1 141 ? 3.391 27.016 10.375 1 96.56 141 THR B O 1
ATOM 3729 N N . ASN B 1 142 ? 1.926 26.234 11.836 1 93.44 142 ASN B N 1
ATOM 3730 C CA . ASN B 1 142 ? 0.854 26.078 10.859 1 93.44 142 ASN B CA 1
ATOM 3731 C C . ASN B 1 142 ? 0.017 27.344 10.742 1 93.44 142 ASN B C 1
ATOM 3733 O O . ASN B 1 142 ? 0.268 28.328 11.438 1 93.44 142 ASN B O 1
ATOM 3737 N N . VAL B 1 143 ? -0.84 27.422 9.789 1 91.12 143 VAL B N 1
ATOM 3738 C CA . VAL B 1 143 ? -1.715 28.547 9.516 1 91.12 143 VAL B CA 1
ATOM 3739 C C . VAL B 1 143 ? -2.709 28.734 10.664 1 91.12 143 VAL B C 1
ATOM 3741 O O . VAL B 1 143 ? -2.859 27.844 11.5 1 91.12 143 VAL B O 1
ATOM 3744 N N . LYS B 1 144 ? -3.377 29.875 10.594 1 95.56 144 LYS B N 1
ATOM 3745 C CA . LYS B 1 144 ? -4.434 30.109 11.578 1 95.56 144 LYS B CA 1
ATOM 3746 C C . LYS B 1 144 ? -5.449 28.969 11.57 1 95.56 144 LYS B C 1
ATOM 3748 O O . LYS B 1 144 ? -5.895 28.531 10.508 1 95.56 144 LYS B O 1
ATOM 3753 N N . SER B 1 145 ? -5.742 28.438 12.734 1 96.81 145 SER B N 1
ATOM 3754 C CA . SER B 1 145 ? -6.703 27.344 12.945 1 96.81 145 SER B CA 1
ATOM 3755 C C . SER B 1 145 ? -7.816 27.781 13.891 1 96.81 145 SER B C 1
ATOM 3757 O O . SER B 1 145 ? -7.594 28.578 14.797 1 96.81 145 SER B O 1
ATOM 3759 N N . TYR B 1 146 ? -8.984 27.281 13.633 1 98.12 146 TYR B N 1
ATOM 3760 C CA . TYR B 1 146 ? -10.094 27.719 14.484 1 98.12 146 TYR B CA 1
ATOM 3761 C C . TYR B 1 146 ? -11.203 26.672 14.508 1 98.12 146 TYR B C 1
ATOM 3763 O O . TYR B 1 146 ? -11.242 25.781 13.656 1 98.12 146 TYR B O 1
ATOM 3771 N N . LEU B 1 147 ? -12.008 26.703 15.555 1 98.38 147 LEU B N 1
ATOM 3772 C CA . LEU B 1 147 ? -13.219 25.891 15.656 1 98.38 147 LEU B CA 1
ATOM 3773 C C . LEU B 1 147 ? -14.359 26.516 14.859 1 98.38 147 LEU B C 1
ATOM 3775 O O . LEU B 1 147 ? -14.836 27.594 15.195 1 98.38 147 LEU B O 1
ATOM 3779 N N . ALA B 1 148 ? -14.781 25.844 13.82 1 98 148 ALA B N 1
ATOM 3780 C CA . ALA B 1 148 ? -15.75 26.406 12.883 1 98 148 ALA B CA 1
ATOM 3781 C C . ALA B 1 148 ? -17.172 26.188 13.375 1 98 148 ALA B C 1
ATOM 3783 O O . ALA B 1 148 ? -18.047 27.031 13.172 1 98 148 ALA B O 1
ATOM 3784 N N . ALA B 1 149 ? -17.438 25.062 13.938 1 98.25 149 ALA B N 1
ATOM 3785 C CA . ALA B 1 149 ? -18.766 24.719 14.43 1 98.25 149 ALA B CA 1
ATOM 3786 C C . ALA B 1 149 ? -18.688 23.656 15.523 1 98.25 149 ALA B C 1
ATOM 3788 O O . ALA B 1 149 ? -17.75 22.859 15.547 1 98.25 149 ALA B O 1
ATOM 3789 N N . GLN B 1 150 ? -19.734 23.672 16.422 1 98.19 150 GLN B N 1
ATOM 3790 C CA . GLN B 1 150 ? -19.75 22.734 17.531 1 98.19 150 GLN B CA 1
ATOM 3791 C C . GLN B 1 150 ? -21.078 21.969 17.594 1 98.19 150 GLN B C 1
ATOM 3793 O O . GLN B 1 150 ? -22.125 22.516 17.266 1 98.19 150 GLN B O 1
ATOM 3798 N N . ASP B 1 151 ? -20.953 20.734 18 1 98.25 151 ASP B N 1
ATOM 3799 C CA . ASP B 1 151 ? -22.078 19.922 18.422 1 98.25 151 ASP B CA 1
ATOM 3800 C C . ASP B 1 151 ? -23.078 19.734 17.281 1 98.25 151 ASP B C 1
ATOM 3802 O O . ASP B 1 151 ? -24.281 19.828 17.469 1 98.25 151 ASP B O 1
ATOM 3806 N N . LEU B 1 152 ? -22.516 19.547 16.125 1 98.62 152 LEU B N 1
ATOM 3807 C CA . LEU B 1 152 ? -23.359 19.172 15.008 1 98.62 152 LEU B CA 1
ATOM 3808 C C . LEU B 1 152 ? -23.719 17.688 15.062 1 98.62 152 LEU B C 1
ATOM 3810 O O . LEU B 1 152 ? -23.062 16.922 15.766 1 98.62 152 LEU B O 1
ATOM 3814 N N . THR B 1 153 ? -24.812 17.312 14.359 1 98.62 153 THR B N 1
ATOM 3815 C CA . THR B 1 153 ? -25.234 15.914 14.375 1 98.62 153 THR B CA 1
ATOM 3816 C C . THR B 1 153 ? -25.312 15.359 12.961 1 98.62 153 THR B C 1
ATOM 3818 O O . THR B 1 153 ? -25.562 16.109 12.008 1 98.62 153 THR B O 1
ATOM 3821 N N . ILE B 1 154 ? -25.078 14.102 12.859 1 98.62 154 ILE B N 1
ATOM 3822 C CA . ILE B 1 154 ? -25.188 13.398 11.594 1 98.62 154 ILE B CA 1
ATOM 3823 C C . ILE B 1 154 ? -25.469 11.914 11.852 1 98.62 154 ILE B C 1
ATOM 3825 O O . ILE B 1 154 ? -25.078 11.375 12.891 1 98.62 154 ILE B O 1
ATOM 3829 N N . ASP B 1 155 ? -26.141 11.312 10.984 1 98.25 155 ASP B N 1
ATOM 3830 C CA . ASP B 1 155 ? -26.375 9.875 11.086 1 98.25 155 ASP B CA 1
ATOM 3831 C C . ASP B 1 155 ? -25.188 9.086 10.547 1 98.25 155 ASP B C 1
ATOM 3833 O O . ASP B 1 155 ? -24.734 9.328 9.43 1 98.25 155 ASP B O 1
ATOM 3837 N N . CYS B 1 156 ? -24.672 8.211 11.312 1 97.75 156 CYS B N 1
ATOM 3838 C CA . CYS B 1 156 ? -23.594 7.309 10.938 1 97.75 156 CYS B CA 1
ATOM 3839 C C . CYS B 1 156 ? -24.094 5.883 10.781 1 97.75 156 CYS B C 1
ATOM 3841 O O . CYS B 1 156 ? -24.828 5.383 11.633 1 97.75 156 CYS B O 1
ATOM 3843 N N . PRO B 1 157 ? -23.703 5.211 9.727 1 93.56 157 PRO B N 1
ATOM 3844 C CA . PRO B 1 157 ? -24.094 3.807 9.594 1 93.56 157 PRO B CA 1
ATOM 3845 C C . PRO B 1 157 ? -23.688 2.967 10.805 1 93.56 157 PRO B C 1
ATOM 3847 O O . PRO B 1 157 ? -22.594 3.139 11.344 1 93.56 157 PRO B O 1
ATOM 3850 N N . GLU B 1 158 ? -24.562 2.117 11.258 1 93.06 158 GLU B N 1
ATOM 3851 C CA . GLU B 1 158 ? -24.344 1.129 12.312 1 93.06 158 GLU B CA 1
ATOM 3852 C C . GLU B 1 158 ? -24.25 1.791 13.68 1 93.06 158 GLU B C 1
ATOM 3854 O O . GLU B 1 158 ? -24.531 1.156 14.703 1 93.06 158 GLU B O 1
ATOM 3859 N N . LEU B 1 159 ? -23.812 3.074 13.719 1 97 159 LEU B N 1
ATOM 3860 C CA . LEU B 1 159 ? -23.625 3.721 15.016 1 97 159 LEU B CA 1
ATOM 3861 C C . LEU B 1 159 ? -24.844 4.555 15.398 1 97 159 LEU B C 1
ATOM 3863 O O . LEU B 1 159 ? -25.031 4.895 16.562 1 97 159 LEU B O 1
ATOM 3867 N N . GLY B 1 160 ? -25.609 4.934 14.336 1 97.81 160 GLY B N 1
ATOM 3868 C CA . GLY B 1 160 ? -26.688 5.875 14.594 1 97.81 160 GLY B CA 1
ATOM 3869 C C . GLY B 1 160 ? -26.219 7.32 14.617 1 97.81 160 GLY B C 1
ATOM 3870 O O . GLY B 1 160 ? -25.25 7.676 13.938 1 97.81 160 GLY B O 1
ATOM 3871 N N . GLU B 1 161 ? -26.953 8.148 15.352 1 98.31 161 GLU B N 1
ATOM 3872 C CA . GLU B 1 161 ? -26.641 9.57 15.375 1 98.31 161 GLU B CA 1
ATOM 3873 C C . GLU B 1 161 ? -25.375 9.844 16.203 1 98.31 161 GLU B C 1
ATOM 3875 O O . GLU B 1 161 ? -25.281 9.391 17.344 1 98.31 161 GLU B O 1
ATOM 3880 N N . ILE B 1 162 ? -24.484 10.602 15.562 1 98.5 162 ILE B N 1
ATOM 3881 C CA . ILE B 1 162 ? -23.281 10.992 16.312 1 98.5 162 ILE B CA 1
ATOM 3882 C C . ILE B 1 162 ? -23.156 12.516 16.312 1 98.5 162 ILE B C 1
ATOM 3884 O O . ILE B 1 162 ? -23.672 13.188 15.422 1 98.5 162 ILE B O 1
ATOM 3888 N N . ILE B 1 163 ? -22.484 12.969 17.328 1 98.75 163 ILE B N 1
ATOM 3889 C CA . ILE B 1 163 ? -22.203 14.391 17.5 1 98.75 163 ILE B CA 1
ATOM 3890 C C . ILE B 1 163 ? -20.75 14.68 17.109 1 98.75 163 ILE B C 1
ATOM 3892 O O . ILE B 1 163 ? -19.844 13.914 17.438 1 98.75 163 ILE B O 1
ATOM 3896 N N . PHE B 1 164 ? -20.547 15.797 16.406 1 98.81 164 PHE B N 1
ATOM 3897 C CA . PHE B 1 164 ? -19.188 16.125 15.984 1 98.81 164 PHE B CA 1
ATOM 3898 C C . PHE B 1 164 ? -18.984 17.641 15.945 1 98.81 164 PHE B C 1
ATOM 3900 O O . PHE B 1 164 ? -19.953 18.391 15.914 1 98.81 164 PHE B O 1
ATOM 3907 N N . ASP B 1 165 ? -17.781 18.062 16.062 1 98.81 165 ASP B N 1
ATOM 3908 C CA . ASP B 1 165 ? -17.344 19.422 15.789 1 98.81 165 ASP B CA 1
ATOM 3909 C C . ASP B 1 165 ? -16.672 19.531 14.422 1 98.81 165 ASP B C 1
ATOM 3911 O O . ASP B 1 165 ? -16.281 18.5 13.844 1 98.81 165 ASP B O 1
ATOM 3915 N N . VAL B 1 166 ? -16.609 20.734 13.891 1 98.81 166 VAL B N 1
ATOM 3916 C CA . VAL B 1 166 ? -15.789 20.984 12.703 1 98.81 166 VAL B CA 1
ATOM 3917 C C . VAL B 1 166 ? -14.75 22.062 13.008 1 98.81 166 VAL B C 1
ATOM 3919 O O . VAL B 1 166 ? -15.094 23.141 13.492 1 98.81 166 VAL B O 1
ATOM 3922 N N . ALA B 1 167 ? -13.523 21.703 12.82 1 98.38 167 ALA B N 1
ATOM 3923 C CA . ALA B 1 167 ? -12.438 22.656 13.008 1 98.38 167 ALA B CA 1
ATOM 3924 C C . ALA B 1 167 ? -11.562 22.75 11.758 1 98.38 167 ALA B C 1
ATOM 3926 O O . ALA B 1 167 ? -11.539 21.812 10.945 1 98.38 167 ALA B O 1
ATOM 3927 N N . TYR B 1 168 ? -10.969 23.891 11.656 1 96.88 168 TYR B N 1
ATOM 3928 C CA . TYR B 1 168 ? -10.07 24.156 10.531 1 96.88 168 TYR B CA 1
ATOM 3929 C C . TYR B 1 168 ? -8.617 24.188 10.992 1 96.88 168 TYR B C 1
ATOM 3931 O O . TYR B 1 168 ? -8.281 24.891 11.953 1 96.88 168 TYR B O 1
ATOM 3939 N N . GLY B 1 169 ? -7.719 23.5 10.438 1 94.62 169 GLY B N 1
ATOM 3940 C CA . GLY B 1 169 ? -6.285 23.5 10.703 1 94.62 169 GLY B CA 1
ATOM 3941 C C . GLY B 1 169 ? -5.449 23.5 9.438 1 94.62 169 GLY B C 1
ATOM 3942 O O . GLY B 1 169 ? -4.281 23.109 9.461 1 94.62 169 GLY B O 1
ATOM 3943 N N . GLY B 1 170 ? -5.91 23.891 8.367 1 91.19 170 GLY B N 1
ATOM 3944 C CA . GLY B 1 170 ? -5.414 23.781 7.008 1 91.19 170 GLY B CA 1
ATOM 3945 C C . GLY B 1 170 ? -6.398 23.109 6.066 1 91.19 170 GLY B C 1
ATOM 3946 O O . GLY B 1 170 ? -6.383 23.359 4.859 1 91.19 170 GLY B O 1
ATOM 3947 N N . ASN B 1 171 ? -7.172 22.266 6.645 1 91.94 171 ASN B N 1
ATOM 3948 C CA . ASN B 1 171 ? -8.375 21.641 6.098 1 91.94 171 ASN B CA 1
ATOM 3949 C C . ASN B 1 171 ? -9.508 21.609 7.121 1 91.94 171 ASN B C 1
ATOM 3951 O O . ASN B 1 171 ? -9.281 21.844 8.312 1 91.94 171 ASN B O 1
ATOM 3955 N N . TYR B 1 172 ? -10.688 21.469 6.598 1 96.19 172 TYR B N 1
ATOM 3956 C CA . TYR B 1 172 ? -11.789 21.297 7.535 1 96.19 172 TYR B CA 1
ATOM 3957 C C . TYR B 1 172 ? -11.906 19.844 7.988 1 96.19 172 TYR B C 1
ATOM 3959 O O . TYR B 1 172 ? -12.031 18.938 7.164 1 96.19 172 TYR B O 1
ATOM 3967 N N . TYR B 1 173 ? -11.859 19.688 9.305 1 97.69 173 TYR B N 1
ATOM 3968 C CA . TYR B 1 173 ? -11.945 18.391 9.945 1 97.69 173 TYR B CA 1
ATOM 3969 C C . TYR B 1 173 ? -13.25 18.234 10.719 1 97.69 173 TYR B C 1
ATOM 3971 O O . TYR B 1 173 ? -13.555 19.062 11.594 1 97.69 173 TYR B O 1
ATOM 3979 N N . ALA B 1 174 ? -14.008 17.203 10.383 1 98.81 174 ALA B N 1
ATOM 3980 C CA . ALA B 1 174 ? -15.039 16.781 11.32 1 98.81 174 ALA B CA 1
ATOM 3981 C C . ALA B 1 174 ? -14.445 15.914 12.438 1 98.81 174 ALA B C 1
ATOM 3983 O O . ALA B 1 174 ? -13.859 14.867 12.164 1 98.81 174 ALA B O 1
ATOM 3984 N N . ILE B 1 175 ? -14.578 16.375 13.625 1 98.88 175 ILE B N 1
ATOM 3985 C CA . ILE B 1 175 ? -13.953 15.734 14.773 1 98.88 175 ILE B CA 1
ATOM 3986 C C . ILE B 1 175 ? -15.008 15 15.594 1 98.88 175 ILE B C 1
ATOM 3988 O O . ILE B 1 175 ? -15.977 15.609 16.062 1 98.88 175 ILE B O 1
ATOM 3992 N N . VAL B 1 176 ? -14.789 13.727 15.781 1 98.81 176 VAL B N 1
ATOM 3993 C CA . VAL B 1 176 ? -15.719 12.883 16.531 1 98.81 176 VAL B CA 1
ATOM 3994 C C . VAL B 1 176 ? -15.055 12.375 17.797 1 98.81 176 VAL B C 1
ATOM 3996 O O . VAL B 1 176 ? -14.133 11.555 17.75 1 98.81 176 VAL B O 1
ATOM 3999 N N . ASP B 1 177 ? -15.555 12.828 18.938 1 98.56 177 ASP B N 1
ATOM 4000 C CA . ASP B 1 177 ? -15.094 12.367 20.25 1 98.56 177 ASP B CA 1
ATOM 4001 C C . ASP B 1 177 ? -15.898 11.156 20.719 1 98.56 177 ASP B C 1
ATOM 4003 O O . ASP B 1 177 ? -17.016 10.922 20.234 1 98.56 177 ASP B O 1
ATOM 4007 N N . PRO B 1 178 ? -15.25 10.43 21.641 1 98.12 178 PRO B N 1
ATOM 4008 C CA . PRO B 1 178 ? -16.047 9.359 22.234 1 98.12 178 PRO B CA 1
ATOM 4009 C C . PRO B 1 178 ? -17.375 9.852 22.797 1 98.12 178 PRO B C 1
ATOM 4011 O O . PRO B 1 178 ? -17.438 10.922 23.406 1 98.12 178 PRO B O 1
ATOM 4014 N N . GLN B 1 179 ? -18.375 9.086 22.609 1 98.19 179 GLN B N 1
ATOM 4015 C CA . GLN B 1 179 ? -19.75 9.398 22.953 1 98.19 179 GLN B CA 1
ATOM 4016 C C . GLN B 1 179 ? -20.609 8.141 23 1 98.19 179 GLN B C 1
ATOM 4018 O O . GLN B 1 179 ? -20.094 7.027 22.906 1 98.19 179 GLN B O 1
ATOM 4023 N N . LYS B 1 180 ? -21.875 8.367 23.188 1 97.19 180 LYS B N 1
ATOM 4024 C CA . LYS B 1 180 ? -22.797 7.262 23.422 1 97.19 180 LYS B CA 1
ATOM 4025 C C . LYS B 1 180 ? -22.703 6.211 22.312 1 97.19 180 LYS B C 1
ATOM 4027 O O . LYS B 1 180 ? -22.562 5.016 22.609 1 97.19 180 LYS B O 1
ATOM 4032 N N . ASN B 1 181 ? -22.672 6.543 21.062 1 97.06 181 ASN B N 1
ATOM 4033 C CA . ASN B 1 181 ? -22.734 5.621 19.922 1 97.06 181 ASN B CA 1
ATOM 4034 C C . ASN B 1 181 ? -21.359 5.387 19.312 1 97.06 181 ASN B C 1
ATOM 4036 O O . ASN B 1 181 ? -21.25 4.738 18.266 1 97.06 181 ASN B O 1
ATOM 4040 N N . PHE B 1 182 ? -20.375 5.969 19.922 1 98.19 182 PHE B N 1
ATOM 4041 C CA . PHE B 1 182 ? -19 5.82 19.469 1 98.19 182 PHE B CA 1
ATOM 4042 C C . PHE B 1 182 ? -18.031 5.824 20.656 1 98.19 182 PHE B C 1
ATOM 4044 O O . PHE B 1 182 ? -17.672 6.887 21.172 1 98.19 182 PHE B O 1
ATOM 4051 N N . SER B 1 183 ? -17.5 4.672 21 1 97.31 183 SER B N 1
ATOM 4052 C CA . SER B 1 183 ? -16.781 4.492 22.25 1 97.31 183 SER B CA 1
ATOM 4053 C C . SER B 1 183 ? -15.312 4.887 22.094 1 97.31 183 SER B C 1
ATOM 4055 O O . SER B 1 183 ? -14.57 4.93 23.078 1 97.31 183 SER B O 1
ATOM 4057 N N . GLY B 1 184 ? -14.883 5.156 20.828 1 97.88 184 GLY B N 1
ATOM 4058 C CA . GLY B 1 184 ? -13.508 5.523 20.547 1 97.88 184 GLY B CA 1
ATOM 4059 C C . GLY B 1 184 ? -12.82 4.586 19.578 1 97.88 184 GLY B C 1
ATOM 4060 O O . GLY B 1 184 ? -13.227 3.434 19.422 1 97.88 184 GLY B O 1
ATOM 4061 N N . ILE B 1 185 ? -11.75 5.094 18.953 1 97.5 185 ILE B N 1
ATOM 4062 C CA . ILE B 1 185 ? -11.148 4.383 17.828 1 97.5 185 ILE B CA 1
ATOM 4063 C C . ILE B 1 185 ? -10.523 3.082 18.328 1 97.5 185 ILE B C 1
ATOM 4065 O O . ILE B 1 185 ? -10.273 2.164 17.531 1 97.5 185 ILE B O 1
ATOM 4069 N N . HIS B 1 186 ? -10.188 3.021 19.672 1 95.38 186 HIS B N 1
ATOM 4070 C CA . HIS B 1 186 ? -9.57 1.814 20.219 1 95.38 186 HIS B CA 1
ATOM 4071 C C . HIS B 1 186 ? -10.539 0.634 20.172 1 95.38 186 HIS B C 1
ATOM 4073 O O . HIS B 1 186 ? -10.125 -0.516 20.344 1 95.38 186 HIS B O 1
ATOM 4079 N N . ASN B 1 187 ? -11.797 0.88 19.844 1 95.69 187 ASN B N 1
ATOM 4080 C CA . ASN B 1 187 ? -12.789 -0.186 19.766 1 95.69 187 ASN B CA 1
ATOM 4081 C C . ASN B 1 187 ? -13.188 -0.473 18.328 1 95.69 187 ASN B C 1
ATOM 4083 O O . ASN B 1 187 ? -14.172 -1.176 18.078 1 95.69 187 ASN B O 1
ATOM 4087 N N . PHE B 1 188 ? -12.484 0.113 17.391 1 95.12 188 PHE B N 1
ATOM 4088 C CA . PHE B 1 188 ? -12.812 -0.066 15.984 1 95.12 188 PHE B CA 1
ATOM 4089 C C . PHE B 1 188 ? -11.57 -0.397 15.172 1 95.12 188 PHE B C 1
ATOM 4091 O O . PHE B 1 188 ? -10.469 0.04 15.508 1 95.12 188 PHE B O 1
ATOM 4098 N N . THR B 1 189 ? -11.734 -1.171 14.086 1 92.19 189 THR B N 1
ATOM 4099 C CA . THR B 1 189 ? -10.656 -1.379 13.125 1 92.19 189 THR B CA 1
ATOM 4100 C C . THR B 1 189 ? -10.508 -0.171 12.203 1 92.19 189 THR B C 1
ATOM 4102 O O . THR B 1 189 ? -11.461 0.597 12.023 1 92.19 189 THR B O 1
ATOM 4105 N N . ALA B 1 190 ? -9.328 -0.048 11.641 1 93.25 190 ALA B N 1
ATOM 4106 C CA . ALA B 1 190 ? -9.102 1.023 10.672 1 93.25 190 ALA B CA 1
ATOM 4107 C C . ALA B 1 190 ? -10.086 0.922 9.508 1 93.25 190 ALA B C 1
ATOM 4109 O O . ALA B 1 190 ? -10.594 1.938 9.023 1 93.25 190 ALA B O 1
ATOM 4110 N N . SER B 1 191 ? -10.344 -0.27 9.078 1 88.69 191 SER B N 1
ATOM 4111 C CA . SER B 1 191 ? -11.266 -0.494 7.973 1 88.69 191 SER B CA 1
ATOM 4112 C C . SER B 1 191 ? -12.664 0.03 8.297 1 88.69 191 SER B C 1
ATOM 4114 O O . SER B 1 191 ? -13.312 0.649 7.453 1 88.69 191 SER B O 1
ATOM 4116 N N . LYS B 1 192 ? -13.117 -0.23 9.492 1 91.06 192 LYS B N 1
ATOM 4117 C CA . LYS B 1 192 ? -14.43 0.249 9.914 1 91.06 192 LYS B CA 1
ATOM 4118 C C . LYS B 1 192 ? -14.461 1.773 9.992 1 91.06 192 LYS B C 1
ATOM 4120 O O . LYS B 1 192 ? -15.445 2.4 9.586 1 91.06 192 LYS B O 1
ATOM 4125 N N . VAL B 1 193 ? -13.398 2.334 10.492 1 95.75 193 VAL B N 1
ATOM 4126 C CA . VAL B 1 193 ? -13.297 3.787 10.578 1 95.75 193 VAL B CA 1
ATOM 4127 C C . VAL B 1 193 ? -13.359 4.395 9.18 1 95.75 193 VAL B C 1
ATOM 4129 O O . VAL B 1 193 ? -14.023 5.414 8.969 1 95.75 193 VAL B O 1
ATOM 4132 N N . ILE B 1 194 ? -12.68 3.783 8.227 1 93 194 ILE B N 1
ATOM 4133 C CA . ILE B 1 194 ? -12.695 4.246 6.844 1 93 194 ILE B CA 1
ATOM 4134 C C . ILE B 1 194 ? -14.117 4.176 6.293 1 93 194 ILE B C 1
ATOM 4136 O O . ILE B 1 194 ? -14.602 5.137 5.691 1 93 194 ILE B O 1
ATOM 4140 N N . GLN B 1 195 ? -14.773 3.098 6.527 1 89.94 195 GLN B N 1
ATOM 4141 C CA . GLN B 1 195 ? -16.141 2.912 6.043 1 89.94 195 GLN B CA 1
ATOM 4142 C C . GLN B 1 195 ? -17.062 3.984 6.598 1 89.94 195 GLN B C 1
ATOM 4144 O O . GLN B 1 195 ? -17.844 4.586 5.855 1 89.94 195 GLN B O 1
ATOM 4149 N N . PHE B 1 196 ? -16.938 4.199 7.879 1 96.12 196 PHE B N 1
ATOM 4150 C CA . PHE B 1 196 ? -17.75 5.242 8.5 1 96.12 196 PHE B CA 1
ATOM 4151 C C . PHE B 1 196 ? -17.438 6.605 7.898 1 96.12 196 PHE B C 1
ATOM 4153 O O . PHE B 1 196 ? -18.344 7.367 7.57 1 96.12 196 PHE B O 1
ATOM 4160 N N . SER B 1 197 ? -16.172 6.852 7.742 1 97.31 197 SER B N 1
ATOM 4161 C CA . SER B 1 197 ? -15.703 8.18 7.344 1 97.31 197 SER B CA 1
ATOM 4162 C C . SER B 1 197 ? -16.203 8.547 5.953 1 97.31 197 SER B C 1
ATOM 4164 O O . SER B 1 197 ? -16.594 9.688 5.715 1 97.31 197 SER B O 1
ATOM 4166 N N . GLN B 1 198 ? -16.172 7.59 5.035 1 93.81 198 GLN B N 1
ATOM 4167 C CA . GLN B 1 198 ? -16.625 7.832 3.672 1 93.81 198 GLN B CA 1
ATOM 4168 C C . GLN B 1 198 ? -18.078 8.289 3.648 1 93.81 198 GLN B C 1
ATOM 4170 O O . GLN B 1 198 ? -18.406 9.328 3.059 1 93.81 198 GLN B O 1
ATOM 4175 N N . ILE B 1 199 ? -18.891 7.648 4.336 1 95.5 199 ILE B N 1
ATOM 4176 C CA . ILE B 1 199 ? -20.328 7.906 4.328 1 95.5 199 ILE B CA 1
ATOM 4177 C C . ILE B 1 199 ? -20.625 9.18 5.117 1 95.5 199 ILE B C 1
ATOM 4179 O O . ILE B 1 199 ? -21.359 10.055 4.645 1 95.5 199 ILE B O 1
ATOM 4183 N N . VAL B 1 200 ? -20.031 9.32 6.25 1 98.06 200 VAL B N 1
ATOM 4184 C CA . VAL B 1 200 ? -20.312 10.43 7.156 1 98.06 200 VAL B CA 1
ATOM 4185 C C . VAL B 1 200 ? -19.844 11.742 6.539 1 98.06 200 VAL B C 1
ATOM 4187 O O . VAL B 1 200 ? -20.547 12.75 6.598 1 98.06 200 VAL B O 1
ATOM 4190 N N . ARG B 1 201 ? -18.656 11.711 5.98 1 97.81 201 ARG B N 1
ATOM 4191 C CA . ARG B 1 201 ? -18.156 12.922 5.332 1 97.81 201 ARG B CA 1
ATOM 4192 C C . ARG B 1 201 ? -19.125 13.398 4.246 1 97.81 201 ARG B C 1
ATOM 4194 O O . ARG B 1 201 ? -19.438 14.586 4.172 1 97.81 201 ARG B O 1
ATOM 4201 N N . ASP B 1 202 ? -19.609 12.492 3.408 1 97 202 ASP B N 1
ATOM 4202 C CA . ASP B 1 202 ? -20.562 12.836 2.357 1 97 202 ASP B CA 1
ATOM 4203 C C . ASP B 1 202 ? -21.859 13.391 2.949 1 97 202 ASP B C 1
ATOM 4205 O O . ASP B 1 202 ? -22.359 14.414 2.486 1 97 202 ASP B O 1
ATOM 4209 N N . ARG B 1 203 ? -22.312 12.734 3.92 1 98.38 203 ARG B N 1
ATOM 4210 C CA . ARG B 1 203 ? -23.562 13.148 4.555 1 98.38 203 ARG B CA 1
ATOM 4211 C C . ARG B 1 203 ? -23.422 14.531 5.184 1 98.38 203 ARG B C 1
ATOM 4213 O O . ARG B 1 203 ? -24.359 15.328 5.156 1 98.38 203 ARG B O 1
ATOM 4220 N N . ILE B 1 204 ? -22.25 14.797 5.789 1 98.5 204 ILE B N 1
ATOM 4221 C CA . ILE B 1 204 ? -22 16.094 6.406 1 98.5 204 ILE B CA 1
ATOM 4222 C C . ILE B 1 204 ? -22.078 17.188 5.352 1 98.5 204 ILE B C 1
ATOM 4224 O O . ILE B 1 204 ? -22.75 18.203 5.547 1 98.5 204 ILE B O 1
ATOM 4228 N N . ASN B 1 205 ? -21.453 16.969 4.266 1 98 205 ASN B N 1
ATOM 4229 C CA . ASN B 1 205 ? -21.406 17.984 3.229 1 98 205 ASN B CA 1
ATOM 4230 C C . ASN B 1 205 ? -22.781 18.172 2.566 1 98 205 ASN B C 1
ATOM 4232 O O . ASN B 1 205 ? -23.094 19.25 2.086 1 98 205 ASN B O 1
ATOM 4236 N N . GLU B 1 206 ? -23.562 17.109 2.531 1 98.12 206 GLU B N 1
ATOM 4237 C CA . GLU B 1 206 ? -24.922 17.203 2.018 1 98.12 206 GLU B CA 1
ATOM 4238 C C . GLU B 1 206 ? -25.828 17.938 2.99 1 98.12 206 GLU B C 1
ATOM 4240 O O . GLU B 1 206 ? -26.656 18.766 2.576 1 98.12 206 GLU B O 1
ATOM 4245 N N . LYS B 1 207 ? -25.719 17.625 4.227 1 98.06 207 LYS B N 1
ATOM 4246 C CA . LYS B 1 207 ? -26.594 18.172 5.258 1 98.06 207 LYS B CA 1
ATOM 4247 C C . LYS B 1 207 ? -26.25 19.625 5.562 1 98.06 207 LYS B C 1
ATOM 4249 O O . LYS B 1 207 ? -27.125 20.422 5.906 1 98.06 207 LYS B O 1
ATOM 4254 N N . TYR B 1 208 ? -24.984 19.953 5.535 1 97.5 208 TYR B N 1
ATOM 4255 C CA . TYR B 1 208 ? -24.5 21.281 5.863 1 97.5 208 TYR B CA 1
ATOM 4256 C C . TYR B 1 208 ? -23.828 21.922 4.66 1 97.5 208 TYR B C 1
ATOM 4258 O O . TYR B 1 208 ? -22.656 22.312 4.73 1 97.5 208 TYR B O 1
ATOM 4266 N N . PRO B 1 209 ? -24.656 22.219 3.635 1 94.19 209 PRO B N 1
ATOM 4267 C CA . PRO B 1 209 ? -24.078 22.75 2.402 1 94.19 209 PRO B CA 1
ATOM 4268 C C . PRO B 1 209 ? -23.531 24.172 2.574 1 94.19 209 PRO B C 1
ATOM 4270 O O . PRO B 1 209 ? -24.203 25.031 3.162 1 94.19 209 PRO B O 1
ATOM 4273 N N . ASN B 1 210 ? -22.344 24.484 2.18 1 92.31 210 ASN B N 1
ATOM 4274 C CA . ASN B 1 210 ? -21.703 25.797 2.131 1 92.31 210 ASN B CA 1
ATOM 4275 C C . ASN B 1 210 ? -21.484 26.359 3.529 1 92.31 210 ASN B C 1
ATOM 4277 O O . ASN B 1 210 ? -21.328 27.578 3.693 1 92.31 210 ASN B O 1
ATOM 4281 N N . GLN B 1 211 ? -21.469 25.484 4.5 1 95.88 211 GLN B N 1
ATOM 4282 C CA . GLN B 1 211 ? -21.281 25.969 5.863 1 95.88 211 GLN B CA 1
ATOM 4283 C C . GLN B 1 211 ? -19.797 26.109 6.191 1 95.88 211 GLN B C 1
ATOM 4285 O O . GLN B 1 211 ? -19.438 26.938 7.035 1 95.88 211 GLN B O 1
ATOM 4290 N N . PHE B 1 212 ? -19.078 25.359 5.555 1 97 212 PHE B N 1
ATOM 4291 C CA . PHE B 1 212 ? -17.656 25.344 5.863 1 97 212 PHE B CA 1
ATOM 4292 C C . PHE B 1 212 ? -16.844 25.891 4.691 1 97 212 PHE B C 1
ATOM 4294 O O . PHE B 1 212 ? -16.391 25.125 3.838 1 97 212 PHE B O 1
ATOM 4301 N N . VAL B 1 213 ? -16.703 27.156 4.676 1 95.88 213 VAL B N 1
ATOM 4302 C CA . VAL B 1 213 ? -15.914 27.906 3.707 1 95.88 213 VAL B CA 1
ATOM 4303 C C . VAL B 1 213 ? -14.914 28.797 4.438 1 95.88 213 VAL B C 1
ATOM 4305 O O . VAL B 1 213 ? -15.281 29.531 5.359 1 95.88 213 VAL B O 1
ATOM 4308 N N . HIS B 1 214 ? -13.719 28.672 4.086 1 94.5 214 HIS B N 1
ATOM 4309 C CA . HIS B 1 214 ? -12.703 29.484 4.746 1 94.5 214 HIS B CA 1
ATOM 4310 C C . HIS B 1 214 ? -12.945 30.969 4.527 1 94.5 214 HIS B C 1
ATOM 4312 O O . HIS B 1 214 ? -13.203 31.406 3.4 1 94.5 214 HIS B O 1
ATOM 4318 N N . PRO B 1 215 ? -12.797 31.719 5.508 1 94.44 215 PRO B N 1
ATOM 4319 C CA . PRO B 1 215 ? -13.188 33.125 5.406 1 94.44 215 PRO B CA 1
ATOM 4320 C C . PRO B 1 215 ? -12.25 33.938 4.508 1 94.44 215 PRO B C 1
ATOM 4322 O O . PRO B 1 215 ? -12.656 34.938 3.92 1 94.44 215 PRO B O 1
ATOM 4325 N N . GLU B 1 216 ? -11.023 33.562 4.395 1 92.19 216 GLU B N 1
ATOM 4326 C CA . GLU B 1 216 ? -10.039 34.344 3.65 1 92.19 216 GLU B CA 1
ATOM 4327 C C . GLU B 1 216 ? -9.719 33.688 2.311 1 92.19 216 GLU B C 1
ATOM 4329 O O . GLU B 1 216 ? -8.945 34.219 1.52 1 92.19 216 GLU B O 1
ATOM 4334 N N . ASN B 1 217 ? -10.203 32.562 2.039 1 89 217 ASN B N 1
ATOM 4335 C CA . ASN B 1 217 ? -9.945 31.828 0.806 1 89 217 ASN B CA 1
ATOM 4336 C C . ASN B 1 217 ? -11.125 30.922 0.433 1 89 217 ASN B C 1
ATOM 4338 O O . ASN B 1 217 ? -11.203 29.781 0.875 1 89 217 ASN B O 1
ATOM 4342 N N . GLU B 1 218 ? -11.891 31.328 -0.48 1 91.12 218 GLU B N 1
ATOM 4343 C CA . GLU B 1 218 ? -13.148 30.656 -0.806 1 91.12 218 GLU B CA 1
ATOM 4344 C C . GLU B 1 218 ? -12.891 29.312 -1.48 1 91.12 218 GLU B C 1
ATOM 4346 O O . GLU B 1 218 ? -13.797 28.484 -1.578 1 91.12 218 GLU B O 1
ATOM 4351 N N . ALA B 1 219 ? -11.711 29.109 -1.901 1 84.25 219 ALA B N 1
ATOM 4352 C CA . ALA B 1 219 ? -11.375 27.844 -2.547 1 84.25 219 ALA B CA 1
ATOM 4353 C C . ALA B 1 219 ? -11.297 26.719 -1.525 1 84.25 219 ALA B C 1
ATOM 4355 O O . ALA B 1 219 ? -11.352 25.531 -1.89 1 84.25 219 ALA B O 1
ATOM 4356 N N . ILE B 1 220 ? -11.109 27.031 -0.343 1 89.31 220 ILE B N 1
ATOM 4357 C CA . ILE B 1 220 ? -11.094 26.062 0.735 1 89.31 220 ILE B CA 1
ATOM 4358 C C . ILE B 1 220 ? -12.492 25.906 1.314 1 89.31 220 ILE B C 1
ATOM 4360 O O . ILE B 1 220 ? -13 26.812 1.983 1 89.31 220 ILE B O 1
ATOM 4364 N N . LYS B 1 221 ? -13.07 24.812 0.979 1 93.81 221 LYS B N 1
ATOM 4365 C CA . LYS B 1 221 ? -14.453 24.625 1.415 1 93.81 221 LYS B CA 1
ATOM 4366 C C . LYS B 1 221 ? -14.773 23.141 1.604 1 93.81 221 LYS B C 1
ATOM 4368 O O . LYS B 1 221 ? -14.031 22.281 1.15 1 93.81 221 LYS B O 1
ATOM 4373 N N . HIS B 1 222 ? -15.844 22.859 2.361 1 95.81 222 HIS B N 1
ATOM 4374 C CA . HIS B 1 222 ? -16.375 21.531 2.629 1 95.81 222 HIS B CA 1
ATOM 4375 C C . HIS B 1 222 ? -15.492 20.766 3.604 1 95.81 222 HIS B C 1
ATOM 4377 O O . HIS B 1 222 ? -14.297 21.062 3.73 1 95.81 222 HIS B O 1
ATOM 4383 N N . VAL B 1 223 ? -16.125 19.906 4.289 1 97.12 223 VAL B N 1
ATOM 4384 C CA . VAL B 1 223 ? -15.383 18.969 5.133 1 97.12 223 VAL B CA 1
ATOM 4385 C C . VAL B 1 223 ? -14.703 17.922 4.262 1 97.12 223 VAL B C 1
ATOM 4387 O O . VAL B 1 223 ? -15.367 17.141 3.564 1 97.12 223 VAL B O 1
ATOM 4390 N N . THR B 1 224 ? -13.398 17.969 4.332 1 94 224 THR B N 1
ATOM 4391 C CA . THR B 1 224 ? -12.656 17.047 3.469 1 94 224 THR B CA 1
ATOM 4392 C C . THR B 1 224 ? -12.031 15.922 4.285 1 94 224 THR B C 1
ATOM 4394 O O . THR B 1 224 ? -11.648 14.891 3.736 1 94 224 THR B O 1
ATOM 4397 N N . HIS B 1 225 ? -11.906 16.109 5.629 1 96.5 225 HIS B N 1
ATOM 4398 C CA . HIS B 1 225 ? -11.242 15.141 6.504 1 96.5 225 HIS B CA 1
ATOM 4399 C C . HIS B 1 225 ? -12.133 14.773 7.688 1 96.5 225 HIS B C 1
ATOM 4401 O O . HIS B 1 225 ? -12.93 15.586 8.148 1 96.5 225 HIS B O 1
ATOM 4407 N N . MET B 1 226 ? -12 13.547 8.133 1 98.44 226 MET B N 1
ATOM 4408 C CA . MET B 1 226 ? -12.594 13.094 9.383 1 98.44 226 MET B CA 1
ATOM 4409 C C . MET B 1 226 ? -11.508 12.789 10.414 1 98.44 226 MET B C 1
ATOM 4411 O O . MET B 1 226 ? -10.5 12.172 10.102 1 98.44 226 MET B O 1
ATOM 4415 N N . LEU B 1 227 ? -11.68 13.281 11.57 1 98.75 227 LEU B N 1
ATOM 4416 C CA . LEU B 1 227 ? -10.797 12.992 12.688 1 98.75 227 LEU B CA 1
ATOM 4417 C C . LEU B 1 227 ? -11.547 12.305 13.82 1 98.75 227 LEU B C 1
ATOM 4419 O O . LEU B 1 227 ? -12.312 12.945 14.539 1 98.75 227 LEU B O 1
ATOM 4423 N N . TRP B 1 228 ? -11.359 10.992 13.961 1 98.88 228 TRP B N 1
ATOM 4424 C CA . TRP B 1 228 ? -11.961 10.195 15.023 1 98.88 228 TRP B CA 1
ATOM 4425 C C . TRP B 1 228 ? -11.008 10.062 16.203 1 98.88 228 TRP B C 1
ATOM 4427 O O . TRP B 1 228 ? -9.828 9.75 16.031 1 98.88 228 TRP B O 1
ATOM 4437 N N . THR B 1 229 ? -11.523 10.32 17.406 1 98.75 229 THR B N 1
ATOM 4438 C CA . THR B 1 229 ? -10.633 10.328 18.562 1 98.75 229 THR B CA 1
ATOM 4439 C C . THR B 1 229 ? -10.844 9.086 19.422 1 98.75 229 THR B C 1
ATOM 4441 O O . THR B 1 229 ? -11.75 8.289 19.156 1 98.75 229 THR B O 1
ATOM 4444 N N . GLY B 1 230 ? -9.984 8.891 20.359 1 97.81 230 GLY B N 1
ATOM 4445 C CA . GLY B 1 230 ? -10.078 7.781 21.297 1 97.81 230 GLY B CA 1
ATOM 4446 C C . GLY B 1 230 ? -9.023 7.824 22.391 1 97.81 230 GLY B C 1
ATOM 4447 O O . GLY B 1 230 ? -8.32 8.828 22.547 1 97.81 230 GLY B O 1
ATOM 4448 N N . ASN B 1 231 ? -8.938 6.738 23.109 1 97 231 ASN B N 1
ATOM 4449 C CA . ASN B 1 231 ? -7.984 6.641 24.203 1 97 231 ASN B CA 1
ATOM 4450 C C . ASN B 1 231 ? -6.574 6.367 23.703 1 97 231 ASN B C 1
ATOM 4452 O O . ASN B 1 231 ? -6.375 5.52 22.828 1 97 231 ASN B O 1
ATOM 4456 N N . PRO B 1 232 ? -5.605 7.086 24.328 1 97.44 232 PRO B N 1
ATOM 4457 C CA . PRO B 1 232 ? -4.219 6.863 23.922 1 97.44 232 PRO B CA 1
ATOM 4458 C C . PRO B 1 232 ? -3.723 5.457 24.25 1 97.44 232 PRO B C 1
ATOM 4460 O O . PRO B 1 232 ? -4.238 4.82 25.172 1 97.44 232 PRO B O 1
ATOM 4463 N N . LEU B 1 233 ? -2.809 4.965 23.516 1 96.62 233 LEU B N 1
ATOM 4464 C CA . LEU B 1 233 ? -2.088 3.732 23.828 1 96.62 233 LEU B CA 1
ATOM 4465 C C . LEU B 1 233 ? -1.087 3.957 24.953 1 96.62 233 LEU B C 1
ATOM 4467 O O . LEU B 1 233 ? -0.909 3.09 25.812 1 96.62 233 LEU B O 1
ATOM 4471 N N . ASP B 1 234 ? -0.389 5.059 24.906 1 97.06 234 ASP B N 1
ATOM 4472 C CA . ASP B 1 234 ? 0.548 5.504 25.938 1 97.06 234 ASP B CA 1
ATOM 4473 C C . ASP B 1 234 ? -0.123 6.473 26.906 1 97.06 234 ASP B C 1
ATOM 4475 O O . ASP B 1 234 ? -0.577 7.547 26.516 1 97.06 234 ASP B O 1
ATOM 4479 N N . PRO B 1 235 ? -0.096 6.176 28.141 1 95.62 235 PRO B N 1
ATOM 4480 C CA . PRO B 1 235 ? -0.792 7.008 29.125 1 95.62 235 PRO B CA 1
ATOM 4481 C C . PRO B 1 235 ? -0.208 8.414 29.219 1 95.62 235 PRO B C 1
ATOM 4483 O O . PRO B 1 235 ? -0.847 9.32 29.766 1 95.62 235 PRO B O 1
ATOM 4486 N N . THR B 1 236 ? 0.953 8.633 28.703 1 96 236 THR B N 1
ATOM 4487 C CA . THR B 1 236 ? 1.569 9.953 28.781 1 96 236 THR B CA 1
ATOM 4488 C C . THR B 1 236 ? 1.072 10.836 27.641 1 96 236 THR B C 1
ATOM 4490 O O . THR B 1 236 ? 1.35 12.039 27.625 1 96 236 THR B O 1
ATOM 4493 N N . SER B 1 237 ? 0.36 10.289 26.75 1 98 237 SER B N 1
ATOM 4494 C CA . SER B 1 237 ? -0.187 11.062 25.641 1 98 237 SER B CA 1
ATOM 4495 C C . SER B 1 237 ? -1.461 11.789 26.047 1 98 237 SER B C 1
ATOM 4497 O O . SER B 1 237 ? -2.135 11.391 27 1 98 237 SER B O 1
ATOM 4499 N N . SER B 1 238 ? -1.769 12.883 25.359 1 98.25 238 SER B N 1
ATOM 4500 C CA . SER B 1 238 ? -2.928 13.719 25.656 1 98.25 238 SER B CA 1
ATOM 4501 C C . SER B 1 238 ? -4.164 13.234 24.922 1 98.25 238 SER B C 1
ATOM 4503 O O . SER B 1 238 ? -5.293 13.492 25.344 1 98.25 238 SER B O 1
ATOM 4505 N N . GLY B 1 239 ? -3.949 12.586 23.828 1 97.94 239 GLY B N 1
ATOM 4506 C CA . GLY B 1 239 ? -5.031 12.102 23 1 97.94 239 GLY B CA 1
ATOM 4507 C C . GLY B 1 239 ? -4.559 11.211 21.859 1 97.94 239 GLY B C 1
ATOM 4508 O O . GLY B 1 239 ? -3.355 11.078 21.625 1 97.94 239 GLY B O 1
ATOM 4509 N N . ARG B 1 240 ? -5.512 10.555 21.203 1 98.38 240 ARG B N 1
ATOM 4510 C CA . ARG B 1 240 ? -5.273 9.68 20.062 1 98.38 240 ARG B CA 1
ATOM 4511 C C . ARG B 1 240 ? -6.305 9.922 18.969 1 98.38 240 ARG B C 1
ATOM 4513 O O . ARG B 1 240 ? -7.422 10.375 19.25 1 98.38 240 ARG B O 1
ATOM 4520 N N . ASN B 1 241 ? -5.809 9.688 17.766 1 98.44 241 ASN B N 1
ATOM 4521 C CA . ASN B 1 241 ? -6.777 9.914 16.688 1 98.44 241 ASN B CA 1
ATOM 4522 C C . ASN B 1 241 ? -6.512 9.016 15.492 1 98.44 241 ASN B C 1
ATOM 4524 O O . ASN B 1 241 ? -5.441 8.414 15.383 1 98.44 241 ASN B O 1
ATOM 4528 N N . ALA B 1 242 ? -7.48 8.875 14.68 1 98.25 242 ALA B N 1
ATOM 4529 C CA . ALA B 1 242 ? -7.438 8.367 13.312 1 98.25 242 ALA B CA 1
ATOM 4530 C C . ALA B 1 242 ? -7.969 9.398 12.328 1 98.25 242 ALA B C 1
ATOM 4532 O O . ALA B 1 242 ? -9.133 9.805 12.406 1 98.25 242 ALA B O 1
ATOM 4533 N N . VAL B 1 243 ? -7.082 9.82 11.43 1 97.5 243 VAL B N 1
ATOM 4534 C CA . VAL B 1 243 ? -7.504 10.828 10.461 1 97.5 243 VAL B CA 1
ATOM 4535 C C . VAL B 1 243 ? -7.758 10.164 9.109 1 97.5 243 VAL B C 1
ATOM 4537 O O . VAL B 1 243 ? -6.871 9.516 8.555 1 97.5 243 VAL B O 1
ATOM 4540 N N . PHE B 1 244 ? -9 10.336 8.695 1 96.31 244 PHE B N 1
ATOM 4541 C CA . PHE B 1 244 ? -9.406 9.867 7.375 1 96.31 244 PHE B CA 1
ATOM 4542 C C . PHE B 1 244 ? -9.336 11 6.359 1 96.31 244 PHE B C 1
ATOM 4544 O O . PHE B 1 244 ? -9.844 12.102 6.605 1 96.31 244 PHE B O 1
ATOM 4551 N N . TYR B 1 245 ? -8.68 10.734 5.219 1 90.81 245 TYR B N 1
ATOM 4552 C CA . TYR B 1 245 ? -8.625 11.703 4.129 1 90.81 245 TYR B CA 1
ATOM 4553 C C . TYR B 1 245 ? -8.672 11 2.775 1 90.81 245 TYR B C 1
ATOM 4555 O O . TYR B 1 245 ? -8.414 9.805 2.682 1 90.81 245 TYR B O 1
ATOM 4563 N N . GLY B 1 246 ? -8.969 11.789 1.748 1 86.38 246 GLY B N 1
ATOM 4564 C CA . GLY B 1 246 ? -9.094 11.188 0.431 1 86.38 246 GLY B CA 1
ATOM 4565 C C . GLY B 1 246 ? -10.227 10.172 0.345 1 86.38 246 GLY B C 1
ATOM 4566 O O . GLY B 1 246 ? -11.312 10.398 0.881 1 86.38 246 GLY B O 1
ATOM 4567 N N . ASP B 1 247 ? -9.953 9.125 -0.375 1 81.12 247 ASP B N 1
ATOM 4568 C CA . ASP B 1 247 ? -11.031 8.172 -0.591 1 81.12 247 ASP B CA 1
ATOM 4569 C C . ASP B 1 247 ? -10.945 7.008 0.393 1 81.12 247 ASP B C 1
ATOM 4571 O O . ASP B 1 247 ? -11.961 6.418 0.76 1 81.12 247 ASP B O 1
ATOM 4575 N N . LYS B 1 248 ? -9.758 6.703 0.838 1 83.75 248 LYS B N 1
ATOM 4576 C CA . LYS B 1 248 ? -9.656 5.484 1.637 1 83.75 248 LYS B CA 1
ATOM 4577 C C . LYS B 1 248 ? -8.469 5.551 2.594 1 83.75 248 LYS B C 1
ATOM 4579 O O . LYS B 1 248 ? -8.016 4.523 3.104 1 83.75 248 LYS B O 1
ATOM 4584 N N . ALA B 1 249 ? -7.969 6.664 2.846 1 88.06 249 ALA B N 1
ATOM 4585 C CA . ALA B 1 249 ? -6.68 6.715 3.531 1 88.06 249 ALA B CA 1
ATOM 4586 C C . ALA B 1 249 ? -6.863 7.02 5.016 1 88.06 249 ALA B C 1
ATOM 4588 O O . ALA B 1 249 ? -7.719 7.82 5.391 1 88.06 249 ALA B O 1
ATOM 4589 N N . ILE B 1 250 ? -6.145 6.324 5.875 1 94.38 250 ILE B N 1
ATOM 4590 C CA . ILE B 1 250 ? -5.922 6.676 7.273 1 94.38 250 ILE B CA 1
ATOM 4591 C C . ILE B 1 250 ? -4.473 7.109 7.469 1 94.38 250 ILE B C 1
ATOM 4593 O O . ILE B 1 250 ? -3.545 6.375 7.125 1 94.38 250 ILE B O 1
ATOM 4597 N N . ASP B 1 251 ? -4.344 8.242 7.984 1 96.06 251 ASP B N 1
ATOM 4598 C CA . ASP B 1 251 ? -3 8.758 8.219 1 96.06 251 ASP B CA 1
ATOM 4599 C C . ASP B 1 251 ? -2.242 7.891 9.219 1 96.06 251 ASP B C 1
ATOM 4601 O O . ASP B 1 251 ? -2.771 7.555 10.281 1 96.06 251 ASP B O 1
ATOM 4605 N N . ARG B 1 252 ? -1 7.477 8.898 1 97.25 252 ARG B N 1
ATOM 4606 C CA . ARG B 1 252 ? -0.185 6.703 9.828 1 97.25 252 ARG B CA 1
ATOM 4607 C C . ARG B 1 252 ? 0.435 7.602 10.891 1 97.25 252 ARG B C 1
ATOM 4609 O O . ARG B 1 252 ? 0.812 7.133 11.969 1 97.25 252 ARG B O 1
ATOM 4616 N N . SER B 1 253 ? 0.615 8.859 10.617 1 98.06 253 SER B N 1
ATOM 4617 C CA . SER B 1 253 ? 1.009 9.867 11.602 1 98.06 253 SER B CA 1
ATOM 4618 C C . SER B 1 253 ? -0.21 10.5 12.266 1 98.06 253 SER B C 1
ATOM 4620 O O . SER B 1 253 ? -1.347 10.227 11.875 1 98.06 253 SER B O 1
ATOM 4622 N N . PRO B 1 254 ? 0.02 11.383 13.258 1 97.94 254 PRO B N 1
ATOM 4623 C CA . PRO B 1 254 ? -1.128 12.039 13.898 1 97.94 254 PRO B CA 1
ATOM 4624 C C . PRO B 1 254 ? -1.765 13.102 13.008 1 97.94 254 PRO B C 1
ATOM 4626 O O . PRO B 1 254 ? -2.816 13.648 13.352 1 97.94 254 PRO B O 1
ATOM 4629 N N . CYS B 1 255 ? -1.18 13.352 11.883 1 96.31 255 CYS B N 1
ATOM 4630 C CA . CYS B 1 255 ? -1.661 14.328 10.914 1 96.31 255 CYS B CA 1
ATOM 4631 C C . CYS B 1 255 ? -1.404 15.75 11.414 1 96.31 255 CYS B C 1
ATOM 4633 O O . CYS B 1 255 ? -1.972 16.172 12.422 1 96.31 255 CYS B O 1
ATOM 4635 N N . GLY B 1 256 ? -0.671 16.484 10.719 1 95.75 256 GLY B N 1
ATOM 4636 C CA . GLY B 1 256 ? -0.295 17.828 11.133 1 95.75 256 GLY B CA 1
ATOM 4637 C C . GLY B 1 256 ? -1.466 18.781 11.18 1 95.75 256 GLY B C 1
ATOM 4638 O O . GLY B 1 256 ? -1.727 19.406 12.211 1 95.75 256 GLY B O 1
ATOM 4639 N N . THR B 1 257 ? -2.119 18.891 10.008 1 94 257 THR B N 1
ATOM 4640 C CA . THR B 1 257 ? -3.268 19.781 9.953 1 94 257 THR B CA 1
ATOM 4641 C C . THR B 1 257 ? -4.379 19.297 10.875 1 94 257 THR B C 1
ATOM 4643 O O . THR B 1 257 ? -5.086 20.094 11.492 1 94 257 THR B O 1
ATOM 4646 N N . GLY B 1 258 ? -4.492 18.031 10.992 1 96.69 258 GLY B N 1
ATOM 4647 C CA . GLY B 1 258 ? -5.473 17.469 11.906 1 96.69 258 GLY B CA 1
ATOM 4648 C C . GLY B 1 258 ? -5.188 17.797 13.359 1 96.69 258 GLY B C 1
ATOM 4649 O O . GLY B 1 258 ? -6.098 18.156 14.109 1 96.69 258 GLY B O 1
ATOM 4650 N N . THR B 1 259 ? -3.953 17.672 13.719 1 98.25 259 THR B N 1
ATOM 4651 C CA . THR B 1 259 ? -3.557 18.047 15.07 1 98.25 259 THR B CA 1
ATOM 4652 C C . THR B 1 259 ? -3.807 19.531 15.312 1 98.25 259 THR B C 1
ATOM 4654 O O . THR B 1 259 ? -4.266 19.922 16.391 1 98.25 259 THR B O 1
ATOM 4657 N N . SER B 1 260 ? -3.547 20.312 14.344 1 97.44 260 SER B N 1
ATOM 4658 C CA . SER B 1 260 ? -3.807 21.734 14.453 1 97.44 260 SER B CA 1
ATOM 4659 C C . SER B 1 260 ? -5.289 22.016 14.664 1 97.44 260 SER B C 1
ATOM 4661 O O . SER B 1 260 ? -5.656 22.844 15.508 1 97.44 260 SER B O 1
ATOM 4663 N N . ALA B 1 261 ? -6.102 21.344 13.883 1 97.69 261 ALA B N 1
ATOM 4664 C CA . ALA B 1 261 ? -7.547 21.469 14.062 1 97.69 261 ALA B CA 1
ATOM 4665 C C . ALA B 1 261 ? -7.973 21.031 15.461 1 97.69 261 ALA B C 1
ATOM 4667 O O . ALA B 1 261 ? -8.805 21.672 16.094 1 97.69 261 ALA B O 1
ATOM 4668 N N . ARG B 1 262 ? -7.414 19.969 15.914 1 98.69 262 ARG B N 1
ATOM 4669 C CA . ARG B 1 262 ? -7.719 19.469 17.25 1 98.69 262 ARG B CA 1
ATOM 4670 C C . ARG B 1 262 ? -7.328 20.469 18.328 1 98.69 262 ARG B C 1
ATOM 4672 O O . ARG B 1 262 ? -8.086 20.703 19.266 1 98.69 262 ARG B O 1
ATOM 4679 N N . LEU B 1 263 ? -6.172 21.047 18.203 1 98.75 263 LEU B N 1
ATOM 4680 C CA . LEU B 1 263 ? -5.723 22.078 19.125 1 98.75 263 LEU B CA 1
ATOM 4681 C C . LEU B 1 263 ? -6.715 23.234 19.172 1 98.75 263 LEU B C 1
ATOM 4683 O O . LEU B 1 263 ? -7.059 23.719 20.25 1 98.75 263 LEU B O 1
ATOM 4687 N N . ALA B 1 264 ? -7.125 23.672 17.969 1 98.56 264 ALA B N 1
ATOM 4688 C CA . ALA B 1 264 ? -8.078 24.781 17.906 1 98.56 264 ALA B CA 1
ATOM 4689 C C . ALA B 1 264 ? -9.367 24.438 18.625 1 98.56 264 ALA B C 1
ATOM 4691 O O . ALA B 1 264 ? -9.914 25.266 19.359 1 98.56 264 ALA B O 1
ATOM 4692 N N . GLN B 1 265 ? -9.836 23.234 18.422 1 98.69 265 GLN B N 1
ATOM 4693 C CA . GLN B 1 265 ? -11.047 22.766 19.094 1 98.69 265 GLN B CA 1
ATOM 4694 C C . GLN B 1 265 ? -10.875 22.797 20.609 1 98.69 265 GLN B C 1
ATOM 4696 O O . GLN B 1 265 ? -11.688 23.375 21.328 1 98.69 265 GLN B O 1
ATOM 4701 N N . LEU B 1 266 ? -9.82 22.141 21.078 1 98.69 266 LEU B N 1
ATOM 4702 C CA . LEU B 1 266 ? -9.602 22 22.5 1 98.69 266 LEU B CA 1
ATOM 4703 C C . LEU B 1 266 ? -9.375 23.344 23.172 1 98.69 266 LEU B C 1
ATOM 4705 O O . LEU B 1 266 ? -9.891 23.609 24.266 1 98.69 266 LEU B O 1
ATOM 4709 N N . TYR B 1 267 ? -8.633 24.172 22.484 1 98.69 267 TYR B N 1
ATOM 4710 C CA . TYR B 1 267 ? -8.359 25.5 23.031 1 98.69 267 TYR B CA 1
ATOM 4711 C C . TYR B 1 267 ? -9.648 26.312 23.156 1 98.69 267 TYR B C 1
ATOM 4713 O O . TYR B 1 267 ? -9.922 26.906 24.203 1 98.69 267 TYR B O 1
ATOM 4721 N N . THR B 1 268 ? -10.43 26.359 22.078 1 98.31 268 THR B N 1
ATOM 4722 C CA . THR B 1 268 ? -11.664 27.141 22.062 1 98.31 268 THR B CA 1
ATOM 4723 C C . THR B 1 268 ? -12.641 26.625 23.125 1 98.31 268 THR B C 1
ATOM 4725 O O . THR B 1 268 ? -13.383 27.406 23.719 1 98.31 268 THR B O 1
ATOM 4728 N N . LYS B 1 269 ? -12.617 25.375 23.391 1 98 269 LYS B N 1
ATOM 4729 C CA . LYS B 1 269 ? -13.523 24.766 24.359 1 98 269 LYS B CA 1
ATOM 4730 C C . LYS B 1 269 ? -12.953 24.859 25.766 1 98 269 LYS B C 1
ATOM 4732 O O . LYS B 1 269 ? -13.547 24.312 26.719 1 98 269 LYS B O 1
ATOM 4737 N N . GLY B 1 270 ? -11.797 25.391 25.922 1 97.75 270 GLY B N 1
ATOM 4738 C CA . GLY B 1 270 ? -11.203 25.625 27.234 1 97.75 270 GLY B CA 1
ATOM 4739 C C . GLY B 1 270 ? -10.531 24.391 27.812 1 97.75 270 GLY B C 1
ATOM 4740 O O . GLY B 1 270 ? -10.297 24.312 29.016 1 97.75 270 GLY B O 1
ATOM 4741 N N . LYS B 1 271 ? -10.156 23.469 27 1 98 271 LYS B N 1
ATOM 4742 C CA . LYS B 1 271 ? -9.594 22.203 27.453 1 98 271 LYS B CA 1
ATOM 4743 C C . LYS B 1 271 ? -8.086 22.156 27.25 1 98 271 LYS B C 1
ATOM 4745 O O . LYS B 1 271 ? -7.438 21.156 27.562 1 98 271 LYS B O 1
ATOM 4750 N N . LEU B 1 272 ? -7.555 23.156 26.672 1 98.06 272 LEU B N 1
ATOM 4751 C CA . LEU B 1 272 ? -6.129 23.281 26.391 1 98.06 272 LEU B CA 1
ATOM 4752 C C . LEU B 1 272 ? -5.672 24.734 26.562 1 98.06 272 LEU B C 1
ATOM 4754 O O . LEU B 1 272 ? -6.371 25.656 26.141 1 98.06 272 LEU B O 1
ATOM 4758 N N . LYS B 1 273 ? -4.543 24.922 27.172 1 97.75 273 LYS B N 1
ATOM 4759 C CA . LYS B 1 273 ? -4.004 26.266 27.375 1 97.75 273 LYS B CA 1
ATOM 4760 C C . LYS B 1 273 ? -2.91 26.578 26.359 1 97.75 273 LYS B C 1
ATOM 4762 O O . LYS B 1 273 ? -2.246 25.656 25.859 1 97.75 273 LYS B O 1
ATOM 4767 N N . ALA B 1 274 ? -2.773 27.844 26.109 1 97.75 274 ALA B N 1
ATOM 4768 C CA . ALA B 1 274 ? -1.672 28.266 25.25 1 97.75 274 ALA B CA 1
ATOM 4769 C C . ALA B 1 274 ? -0.329 27.828 25.828 1 97.75 274 ALA B C 1
ATOM 4771 O O . ALA B 1 274 ? -0.101 27.906 27.031 1 97.75 274 ALA B O 1
ATOM 4772 N N . GLY B 1 275 ? 0.484 27.297 24.922 1 97.69 275 GLY B N 1
ATOM 4773 C CA . GLY B 1 275 ? 1.814 26.875 25.328 1 97.69 275 GLY B CA 1
ATOM 4774 C C . GLY B 1 275 ? 1.855 25.453 25.844 1 97.69 275 GLY B C 1
ATOM 4775 O O . GLY B 1 275 ? 2.918 24.828 25.875 1 97.69 275 GLY B O 1
ATOM 4776 N N . GLU B 1 276 ? 0.736 24.969 26.297 1 97.88 276 GLU B N 1
ATOM 4777 C CA . GLU B 1 276 ? 0.659 23.609 26.828 1 97.88 276 GLU B CA 1
ATOM 4778 C C . GLU B 1 276 ? 0.876 22.578 25.719 1 97.88 276 GLU B C 1
ATOM 4780 O O . GLU B 1 276 ? 0.352 22.719 24.625 1 97.88 276 GLU B O 1
ATOM 4785 N N . ALA B 1 277 ? 1.725 21.594 26.047 1 98.31 277 ALA B N 1
ATOM 4786 C CA . ALA B 1 277 ? 1.98 20.547 25.062 1 98.31 277 ALA B CA 1
ATOM 4787 C C . ALA B 1 277 ? 0.778 19.609 24.938 1 98.31 277 ALA B C 1
ATOM 4789 O O . ALA B 1 277 ? 0.205 19.188 25.938 1 98.31 277 ALA B O 1
ATOM 4790 N N . PHE B 1 278 ? 0.346 19.375 23.797 1 98.69 278 PHE B N 1
ATOM 4791 C CA . PHE B 1 278 ? -0.635 18.344 23.469 1 98.69 278 PHE B CA 1
ATOM 4792 C C . PHE B 1 278 ? 0.018 17.188 22.719 1 98.69 278 PHE B C 1
ATOM 4794 O O . PHE B 1 278 ? 0.271 17.297 21.516 1 98.69 278 PHE B O 1
ATOM 4801 N N . ILE B 1 279 ? 0.278 16.094 23.422 1 98.75 279 ILE B N 1
ATOM 4802 C CA . ILE B 1 279 ? 0.892 14.914 22.828 1 98.75 279 ILE B CA 1
ATOM 4803 C C . ILE B 1 279 ? -0.174 14.078 22.125 1 98.75 279 ILE B C 1
ATOM 4805 O O . ILE B 1 279 ? -0.992 13.43 22.781 1 98.75 279 ILE B O 1
ATOM 4809 N N . HIS B 1 280 ? -0.157 14.141 20.812 1 98.69 280 HIS B N 1
ATOM 4810 C CA . HIS B 1 280 ? -1.201 13.562 19.984 1 98.69 280 HIS B CA 1
ATOM 4811 C C . HIS B 1 280 ? -0.73 12.273 19.328 1 98.69 280 HIS B C 1
ATOM 4813 O O . HIS B 1 280 ? 0.266 12.266 18.594 1 98.69 280 HIS B O 1
ATOM 4819 N N . GLU B 1 281 ? -1.493 11.164 19.547 1 98.44 281 GLU B N 1
ATOM 4820 C CA . GLU B 1 281 ? -1.124 9.867 19 1 98.44 281 GLU B CA 1
ATOM 4821 C C . GLU B 1 281 ? -1.88 9.578 17.703 1 98.44 281 GLU B C 1
ATOM 4823 O O . GLU B 1 281 ? -3.059 9.922 17.578 1 98.44 281 GLU B O 1
ATOM 4828 N N . SER B 1 282 ? -1.133 8.938 16.828 1 98.06 282 SER B N 1
ATOM 4829 C CA . SER B 1 282 ? -1.765 8.406 15.625 1 98.06 282 SER B CA 1
ATOM 4830 C C . SER B 1 282 ? -2.471 7.082 15.906 1 98.06 282 SER B C 1
ATOM 4832 O O . SER B 1 282 ? -2.436 6.586 17.031 1 98.06 282 SER B O 1
ATOM 4834 N N . PHE B 1 283 ? -3.1 6.555 14.898 1 97.69 283 PHE B N 1
ATOM 4835 C CA . PHE B 1 283 ? -3.758 5.258 15 1 97.69 283 PHE B CA 1
ATOM 4836 C C . PHE B 1 283 ? -2.758 4.172 15.383 1 97.69 283 PHE B C 1
ATOM 4838 O O . PHE B 1 283 ? -3.088 3.25 16.125 1 97.69 283 PHE B O 1
ATOM 4845 N N . ILE B 1 284 ? -1.491 4.324 14.922 1 97.12 284 ILE B N 1
ATOM 4846 C CA . ILE B 1 284 ? -0.5 3.283 15.172 1 97.12 284 ILE B CA 1
ATOM 4847 C C . ILE B 1 284 ? 0.345 3.66 16.391 1 97.12 284 ILE B C 1
ATOM 4849 O O . ILE B 1 284 ? 1.339 2.994 16.688 1 97.12 284 ILE B O 1
ATOM 4853 N N . GLY B 1 285 ? 0.025 4.73 17.016 1 97.56 285 GLY B N 1
ATOM 4854 C CA . GLY B 1 285 ? 0.628 5.047 18.297 1 97.56 285 GLY B CA 1
ATOM 4855 C C . GLY B 1 285 ? 1.767 6.043 18.188 1 97.56 285 GLY B C 1
ATOM 4856 O O . GLY B 1 285 ? 2.32 6.469 19.219 1 97.56 285 GLY B O 1
ATOM 4857 N N . SER B 1 286 ? 2.141 6.43 16.969 1 98.19 286 SER B N 1
ATOM 4858 C CA . SER B 1 286 ? 3.174 7.453 16.828 1 98.19 286 SER B CA 1
ATOM 4859 C C . SER B 1 286 ? 2.68 8.805 17.328 1 98.19 286 SER B C 1
ATOM 4861 O O . SER B 1 286 ? 1.474 9.016 17.484 1 98.19 286 SER B O 1
ATOM 4863 N N . LYS B 1 287 ? 3.641 9.758 17.578 1 98.31 287 LYS B N 1
ATOM 4864 C CA . LYS B 1 287 ? 3.234 10.953 18.312 1 98.31 287 LYS B CA 1
ATOM 4865 C C . LYS B 1 287 ? 3.707 12.219 17.609 1 98.31 287 LYS B C 1
ATOM 4867 O O . LYS B 1 287 ? 4.824 12.266 17.078 1 98.31 287 LYS B O 1
ATOM 4872 N N . PHE B 1 288 ? 2.877 13.188 17.562 1 98.69 288 PHE B N 1
ATOM 4873 C CA . PHE B 1 288 ? 3.217 14.594 17.375 1 98.69 288 PHE B CA 1
ATOM 4874 C C . PHE B 1 288 ? 3.035 15.383 18.656 1 98.69 288 PHE B C 1
ATOM 4876 O O . PHE B 1 288 ? 2.213 15.016 19.5 1 98.69 288 PHE B O 1
ATOM 4883 N N . ILE B 1 289 ? 3.822 16.406 18.844 1 98.69 289 ILE B N 1
ATOM 4884 C CA . ILE B 1 289 ? 3.596 17.359 19.922 1 98.69 289 ILE B CA 1
ATOM 4885 C C . ILE B 1 289 ? 3.027 18.656 19.344 1 98.69 289 ILE B C 1
ATOM 4887 O O . ILE B 1 289 ? 3.686 19.328 18.547 1 98.69 289 ILE B O 1
ATOM 4891 N N . GLY B 1 290 ? 1.812 18.938 19.688 1 98.44 290 GLY B N 1
ATOM 4892 C CA . GLY B 1 290 ? 1.177 20.172 19.281 1 98.44 290 GLY B CA 1
ATOM 4893 C C . GLY B 1 290 ? 1.167 21.219 20.375 1 98.44 290 GLY B C 1
ATOM 4894 O O . GLY B 1 290 ? 1.123 20.875 21.562 1 98.44 290 GLY B O 1
ATOM 4895 N N . ARG B 1 291 ? 1.201 22.484 20.016 1 98.56 291 ARG B N 1
ATOM 4896 C CA . ARG B 1 291 ? 1.089 23.594 20.953 1 98.56 291 ARG B CA 1
ATOM 4897 C C . ARG B 1 291 ? 0.344 24.766 20.328 1 98.56 291 ARG B C 1
ATOM 4899 O O . ARG B 1 291 ? 0.434 25 19.125 1 98.56 291 ARG B O 1
ATOM 4906 N N . VAL B 1 292 ? -0.394 25.438 21.141 1 98.56 292 VAL B N 1
ATOM 4907 C CA . VAL B 1 292 ? -0.898 26.75 20.75 1 98.56 292 VAL B CA 1
ATOM 4908 C C . VAL B 1 292 ? 0.184 27.812 20.969 1 98.56 292 VAL B C 1
ATOM 4910 O O . VAL B 1 292 ? 0.47 28.188 22.109 1 98.56 292 VAL B O 1
ATOM 4913 N N . GLU B 1 293 ? 0.681 28.281 19.922 1 98.12 293 GLU B N 1
ATOM 4914 C CA . GLU B 1 293 ? 1.779 29.234 20.031 1 98.12 293 GLU B CA 1
ATOM 4915 C C . GLU B 1 293 ? 1.258 30.641 20.266 1 98.12 293 GLU B C 1
ATOM 4917 O O . GLU B 1 293 ? 1.89 31.438 20.969 1 98.12 293 GLU B O 1
ATOM 4922 N N . LYS B 1 294 ? 0.171 30.969 19.578 1 97.81 294 LYS B N 1
ATOM 4923 C CA . LYS B 1 294 ? -0.412 32.312 19.703 1 97.81 294 LYS B CA 1
ATOM 4924 C C . LYS B 1 294 ? -1.928 32.25 19.531 1 97.81 294 LYS B C 1
ATOM 4926 O O . LYS B 1 294 ? -2.443 31.484 18.719 1 97.81 294 LYS B O 1
ATOM 4931 N N . GLU B 1 295 ? -2.541 33 20.359 1 97.88 295 GLU B N 1
ATOM 4932 C CA . GLU B 1 295 ? -3.955 33.281 20.141 1 97.88 295 GLU B CA 1
ATOM 4933 C C . GLU B 1 295 ? -4.141 34.375 19.078 1 97.88 295 GLU B C 1
ATOM 4935 O O . GLU B 1 295 ? -3.365 35.312 19.016 1 97.88 295 GLU B O 1
ATOM 4940 N N . THR B 1 296 ? -5.121 34.219 18.25 1 97.19 296 THR B N 1
ATOM 4941 C CA . THR B 1 296 ? -5.43 35.219 17.219 1 97.19 296 THR B CA 1
ATOM 4942 C C . THR B 1 296 ? -6.918 35.188 16.891 1 97.19 296 THR B C 1
ATOM 4944 O O . THR B 1 296 ? -7.734 34.719 17.688 1 97.19 296 THR B O 1
ATOM 4947 N N . VAL B 1 297 ? -7.25 35.938 15.859 1 96.56 297 VAL B N 1
ATOM 4948 C CA . VAL B 1 297 ? -8.648 36.031 15.438 1 96.56 297 VAL B CA 1
ATOM 4949 C C . VAL B 1 297 ? -8.75 35.812 13.938 1 96.56 297 VAL B C 1
ATOM 4951 O O . VAL B 1 297 ? -7.867 36.188 13.172 1 96.56 297 VAL B O 1
ATOM 4954 N N . LEU B 1 298 ? -9.672 35.062 13.531 1 95.19 298 LEU B N 1
ATOM 4955 C CA . LEU B 1 298 ? -10 34.844 12.133 1 95.19 298 LEU B CA 1
ATOM 4956 C C . LEU B 1 298 ? -11.484 35.062 11.875 1 95.19 298 LEU B C 1
ATOM 4958 O O . LEU B 1 298 ? -12.336 34.344 12.414 1 95.19 298 LEU B O 1
ATOM 4962 N N . ASP B 1 299 ? -11.766 36.031 11.055 1 92.75 299 ASP B N 1
ATOM 4963 C CA . ASP B 1 299 ? -13.141 36.406 10.727 1 92.75 299 ASP B CA 1
ATOM 4964 C C . ASP B 1 299 ? -13.977 36.594 11.992 1 92.75 299 ASP B C 1
ATOM 4966 O O . ASP B 1 299 ? -15.047 36 12.125 1 92.75 299 ASP B O 1
ATOM 4970 N N . GLY B 1 300 ? -13.438 37.25 12.938 1 93.31 300 GLY B N 1
ATOM 4971 C CA . GLY B 1 300 ? -14.133 37.594 14.164 1 93.31 300 GLY B CA 1
ATOM 4972 C C . GLY B 1 300 ? -14.242 36.438 15.141 1 93.31 300 GLY B C 1
ATOM 4973 O O . GLY B 1 300 ? -14.836 36.562 16.203 1 93.31 300 GLY B O 1
ATOM 4974 N N . LYS B 1 301 ? -13.695 35.312 14.828 1 94.56 301 LYS B N 1
ATOM 4975 C CA . LYS B 1 301 ? -13.719 34.156 15.695 1 94.56 301 LYS B CA 1
ATOM 4976 C C . LYS B 1 301 ? -12.359 33.906 16.344 1 94.56 301 LYS B C 1
ATOM 4978 O O . LYS B 1 301 ? -11.32 34.25 15.766 1 94.56 301 LYS B O 1
ATOM 4983 N N . LEU B 1 302 ? -12.508 33.406 17.531 1 97.19 302 LEU B N 1
ATOM 4984 C CA . LEU B 1 302 ? -11.281 32.969 18.188 1 97.19 302 LEU B CA 1
ATOM 4985 C C . LEU B 1 302 ? -10.516 31.969 17.344 1 97.19 302 LEU B C 1
ATOM 4987 O O . LEU B 1 302 ? -11.094 31 16.828 1 97.19 302 LEU B O 1
ATOM 4991 N N . ALA B 1 303 ? -9.227 32.219 17.094 1 98.25 303 ALA B N 1
ATOM 4992 C CA . ALA B 1 303 ? -8.328 31.359 16.328 1 98.25 303 ALA B CA 1
ATOM 4993 C C . ALA B 1 303 ? -6.973 31.234 17.016 1 98.25 303 ALA B C 1
ATOM 4995 O O . ALA B 1 303 ? -6.695 31.938 18 1 98.25 303 ALA B O 1
ATOM 4996 N N . ILE B 1 304 ? -6.262 30.297 16.594 1 98.44 304 ILE B N 1
ATOM 4997 C CA . ILE B 1 304 ? -4.93 30.094 17.156 1 98.44 304 ILE B CA 1
ATOM 4998 C C . ILE B 1 304 ? -3.908 29.953 16.031 1 98.44 304 ILE B C 1
ATOM 5000 O O . ILE B 1 304 ? -4.273 29.688 14.883 1 98.44 304 ILE B O 1
ATOM 5004 N N . ILE B 1 305 ? -2.654 30.188 16.359 1 97.81 305 ILE B N 1
ATOM 5005 C CA . ILE B 1 305 ? -1.513 29.766 15.562 1 97.81 305 ILE B CA 1
ATOM 5006 C C . ILE B 1 305 ? -0.868 28.531 16.203 1 97.81 305 ILE B C 1
ATOM 5008 O O . ILE B 1 305 ? -0.215 28.641 17.25 1 97.81 305 ILE B O 1
ATOM 5012 N N . PRO B 1 306 ? -1.078 27.406 15.633 1 97.94 306 PRO B N 1
ATOM 5013 C CA . PRO B 1 306 ? -0.554 26.188 16.234 1 97.94 306 PRO B CA 1
ATOM 5014 C C . PRO B 1 306 ? 0.808 25.781 15.664 1 97.94 306 PRO B C 1
ATOM 5016 O O . PRO B 1 306 ? 1.205 26.266 14.602 1 97.94 306 PRO B O 1
ATOM 5019 N N . SER B 1 307 ? 1.522 25.016 16.438 1 98.31 307 SER B N 1
ATOM 5020 C CA . SER B 1 307 ? 2.709 24.328 15.945 1 98.31 307 SER B CA 1
ATOM 5021 C C . SER B 1 307 ? 2.6 22.812 16.141 1 98.31 307 SER B C 1
ATOM 5023 O O . SER B 1 307 ? 1.884 22.359 17.031 1 98.31 307 SER B O 1
ATOM 5025 N N . ILE B 1 308 ? 3.191 22.125 15.297 1 98.19 308 ILE B N 1
ATOM 5026 C CA . ILE B 1 308 ? 3.285 20.672 15.375 1 98.19 308 ILE B CA 1
ATOM 5027 C C . ILE B 1 308 ? 4.746 20.234 15.289 1 98.19 308 ILE B C 1
ATOM 5029 O O . ILE B 1 308 ? 5.496 20.734 14.445 1 98.19 308 ILE B O 1
ATOM 5033 N N . GLN B 1 309 ? 5.141 19.375 16.156 1 98.69 309 GLN B N 1
ATOM 5034 C CA . GLN B 1 309 ? 6.5 18.844 16.219 1 98.69 309 GLN B CA 1
ATOM 5035 C C . GLN B 1 309 ? 6.504 17.328 16.062 1 98.69 309 GLN B C 1
ATOM 5037 O O . GLN B 1 309 ? 5.707 16.641 16.703 1 98.69 309 GLN B O 1
ATOM 5042 N N . GLY B 1 310 ? 7.285 16.828 15.156 1 98.5 310 GLY B N 1
ATOM 5043 C CA . GLY B 1 310 ? 7.41 15.406 14.938 1 98.5 310 GLY B CA 1
ATOM 5044 C C . GLY B 1 310 ? 8.797 14.984 14.492 1 98.5 310 GLY B C 1
ATOM 5045 O O . GLY B 1 310 ? 9.742 15.773 14.562 1 98.5 310 GLY B O 1
ATOM 5046 N N . TRP B 1 311 ? 8.945 13.711 14.188 1 98.62 311 TRP B N 1
ATOM 5047 C CA . TRP B 1 311 ? 10.219 13.133 13.781 1 98.62 311 TRP B CA 1
ATOM 5048 C C . TRP B 1 311 ? 10.055 12.258 12.547 1 98.62 311 TRP B C 1
ATOM 5050 O O . TRP B 1 311 ? 8.938 11.867 12.195 1 98.62 311 TRP B O 1
ATOM 5060 N N . ALA B 1 312 ? 11.141 12.039 11.844 1 98.62 312 ALA B N 1
ATOM 5061 C CA . ALA B 1 312 ? 11.156 11.148 10.688 1 98.62 312 ALA B CA 1
ATOM 5062 C C . ALA B 1 312 ? 12.406 10.273 10.688 1 98.62 312 ALA B C 1
ATOM 5064 O O . ALA B 1 312 ? 13.391 10.586 11.359 1 98.62 312 ALA B O 1
ATOM 5065 N N . LYS B 1 313 ? 12.344 9.133 10.047 1 98.56 313 LYS B N 1
ATOM 5066 C CA . LYS B 1 313 ? 13.438 8.18 9.922 1 98.56 313 LYS B CA 1
ATOM 5067 C C . LYS B 1 313 ? 13.672 7.809 8.461 1 98.56 313 LYS B C 1
ATOM 5069 O O . LYS B 1 313 ? 12.766 7.32 7.781 1 98.56 313 LYS B O 1
ATOM 5074 N N . ILE B 1 314 ? 14.891 8.062 8 1 98.44 314 ILE B N 1
ATOM 5075 C CA . ILE B 1 314 ? 15.273 7.641 6.66 1 98.44 314 ILE B CA 1
ATOM 5076 C C . ILE B 1 314 ? 15.5 6.129 6.645 1 98.44 314 ILE B C 1
ATOM 5078 O O . ILE B 1 314 ? 16.172 5.59 7.527 1 98.44 314 ILE B O 1
ATOM 5082 N N . PHE B 1 315 ? 14.922 5.41 5.617 1 98.44 315 PHE B N 1
ATOM 5083 C CA . PHE B 1 315 ? 15.133 3.967 5.652 1 98.44 315 PHE B CA 1
ATOM 5084 C C . PHE B 1 315 ? 15.547 3.447 4.281 1 98.44 315 PHE B C 1
ATOM 5086 O O . PHE B 1 315 ? 15.977 2.299 4.152 1 98.44 315 PHE B O 1
ATOM 5093 N N . GLY B 1 316 ? 15.5 4.312 3.24 1 98.38 316 GLY B N 1
ATOM 5094 C CA . GLY B 1 316 ? 15.758 3.717 1.938 1 98.38 316 GLY B CA 1
ATOM 5095 C C . GLY B 1 316 ? 16.312 4.703 0.931 1 98.38 316 GLY B C 1
ATOM 5096 O O . GLY B 1 316 ? 15.961 5.883 0.943 1 98.38 316 GLY B O 1
ATOM 5097 N N . TYR B 1 317 ? 17.172 4.246 0.049 1 98.75 317 TYR B N 1
ATOM 5098 C CA . TYR B 1 317 ? 17.703 4.93 -1.128 1 98.75 317 TYR B CA 1
ATOM 5099 C C . TYR B 1 317 ? 17.328 4.184 -2.404 1 98.75 317 TYR B C 1
ATOM 5101 O O . TYR B 1 317 ? 17.734 3.033 -2.594 1 98.75 317 TYR B O 1
ATOM 5109 N N . ASN B 1 318 ? 16.594 4.91 -3.232 1 98.31 318 ASN B N 1
ATOM 5110 C CA . ASN B 1 318 ? 15.977 4.227 -4.371 1 98.31 318 ASN B CA 1
ATOM 5111 C C . ASN B 1 318 ? 16.297 4.938 -5.684 1 98.31 318 ASN B C 1
ATOM 5113 O O . ASN B 1 318 ? 16.344 6.168 -5.73 1 98.31 318 ASN B O 1
ATOM 5117 N N . THR B 1 319 ? 16.578 4.18 -6.672 1 98.75 319 THR B N 1
ATOM 5118 C CA . THR B 1 319 ? 16.562 4.637 -8.055 1 98.75 319 THR B CA 1
ATOM 5119 C C . THR B 1 319 ? 15.406 4.004 -8.828 1 98.75 319 THR B C 1
ATOM 5121 O O . THR B 1 319 ? 15.375 2.787 -9.016 1 98.75 319 THR B O 1
ATOM 5124 N N . ILE B 1 320 ? 14.461 4.812 -9.219 1 98.62 320 ILE B N 1
ATOM 5125 C CA . ILE B 1 320 ? 13.234 4.332 -9.836 1 98.62 320 ILE B CA 1
ATOM 5126 C C . ILE B 1 320 ? 13.18 4.773 -11.297 1 98.62 320 ILE B C 1
ATOM 5128 O O . ILE B 1 320 ? 13.484 5.93 -11.617 1 98.62 320 ILE B O 1
ATOM 5132 N N . THR B 1 321 ? 12.828 3.869 -12.156 1 98.38 321 THR B N 1
ATOM 5133 C CA . THR B 1 321 ? 12.719 4.168 -13.578 1 98.38 321 THR B CA 1
ATOM 5134 C C . THR B 1 321 ? 11.266 4.102 -14.031 1 98.38 321 THR B C 1
ATOM 5136 O O . THR B 1 321 ? 10.531 3.191 -13.648 1 98.38 321 THR B O 1
ATOM 5139 N N . ILE B 1 322 ? 10.828 5.09 -14.773 1 98 322 ILE B N 1
ATOM 5140 C CA . ILE B 1 322 ? 9.555 5.109 -15.484 1 98 322 ILE B CA 1
ATOM 5141 C C . ILE B 1 322 ? 9.805 5.031 -16.984 1 98 322 ILE B C 1
ATOM 5143 O O . ILE B 1 322 ? 10.383 5.949 -17.578 1 98 322 ILE B O 1
ATOM 5147 N N . ASP B 1 323 ? 9.484 3.922 -17.562 1 96.69 323 ASP B N 1
ATOM 5148 C CA . ASP B 1 323 ? 9.68 3.668 -19 1 96.69 323 ASP B CA 1
ATOM 5149 C C . ASP B 1 323 ? 8.352 3.373 -19.688 1 96.69 323 ASP B C 1
ATOM 5151 O O . ASP B 1 323 ? 7.883 2.23 -19.688 1 96.69 323 ASP B O 1
ATOM 5155 N N . ASP B 1 324 ? 7.77 4.359 -20.297 1 94 324 ASP B N 1
ATOM 5156 C CA . ASP B 1 324 ? 6.422 4.207 -20.844 1 94 324 ASP B CA 1
ATOM 5157 C C . ASP B 1 324 ? 6.441 3.422 -22.156 1 94 324 ASP B C 1
ATOM 5159 O O . ASP B 1 324 ? 5.391 3.033 -22.656 1 94 324 ASP B O 1
ATOM 5163 N N . GLN B 1 325 ? 7.598 3.105 -22.734 1 94 325 GLN B N 1
ATOM 5164 C CA . GLN B 1 325 ? 7.688 2.277 -23.922 1 94 325 GLN B CA 1
ATOM 5165 C C . GLN B 1 325 ? 7.715 0.793 -23.562 1 94 325 GLN B C 1
ATOM 5167 O O . GLN B 1 325 ? 7.219 -0.043 -24.328 1 94 325 GLN B O 1
ATOM 5172 N N . ASP B 1 326 ? 8.211 0.55 -22.438 1 94.38 326 ASP B N 1
ATOM 5173 C CA . ASP B 1 326 ? 8.438 -0.84 -22.062 1 94.38 326 ASP B CA 1
ATOM 5174 C C . ASP B 1 326 ? 7.363 -1.315 -21.078 1 94.38 326 ASP B C 1
ATOM 5176 O O . ASP B 1 326 ? 6.961 -2.48 -21.109 1 94.38 326 ASP B O 1
ATOM 5180 N N . ASP B 1 327 ? 7 -0.486 -20.203 1 96.69 327 ASP B N 1
ATOM 5181 C CA . ASP B 1 327 ? 6.109 -0.836 -19.094 1 96.69 327 ASP B CA 1
ATOM 5182 C C . ASP B 1 327 ? 4.707 -0.281 -19.328 1 96.69 327 ASP B C 1
ATOM 5184 O O . ASP B 1 327 ? 4.492 0.931 -19.266 1 96.69 327 ASP B O 1
ATOM 5188 N N . PRO B 1 328 ? 3.721 -1.189 -19.531 1 96.31 328 PRO B N 1
ATOM 5189 C CA . PRO B 1 328 ? 2.354 -0.718 -19.766 1 96.31 328 PRO B CA 1
ATOM 5190 C C . PRO B 1 328 ? 1.761 -0.004 -18.547 1 96.31 328 PRO B C 1
ATOM 5192 O O . PRO B 1 328 ? 0.74 0.678 -18.672 1 96.31 328 PRO B O 1
ATOM 5195 N N . TYR B 1 329 ? 2.398 -0.08 -17.406 1 97.5 329 TYR B N 1
ATOM 5196 C CA . TYR B 1 329 ? 1.894 0.558 -16.188 1 97.5 329 TYR B CA 1
ATOM 5197 C C . TYR B 1 329 ? 2.838 1.658 -15.727 1 97.5 329 TYR B C 1
ATOM 5199 O O . TYR B 1 329 ? 2.918 1.947 -14.531 1 97.5 329 TYR B O 1
ATOM 5207 N N . ALA B 1 330 ? 3.568 2.258 -16.641 1 97.12 330 ALA B N 1
ATOM 5208 C CA . ALA B 1 330 ? 4.566 3.287 -16.375 1 97.12 330 ALA B CA 1
ATOM 5209 C C . ALA B 1 330 ? 3.947 4.469 -15.625 1 97.12 330 ALA B C 1
ATOM 5211 O O . ALA B 1 330 ? 4.602 5.094 -14.789 1 97.12 330 ALA B O 1
ATOM 5212 N N . HIS B 1 331 ? 2.695 4.711 -15.828 1 96.12 331 HIS B N 1
ATOM 5213 C CA . HIS B 1 331 ? 2.1 5.914 -15.266 1 96.12 331 HIS B CA 1
ATOM 5214 C C . HIS B 1 331 ? 1.232 5.586 -14.055 1 96.12 331 HIS B C 1
ATOM 5216 O O . HIS B 1 331 ? 0.44 6.418 -13.602 1 96.12 331 HIS B O 1
ATOM 5222 N N . GLY B 1 332 ? 1.379 4.395 -13.594 1 97 332 GLY B N 1
ATOM 5223 C CA . GLY B 1 332 ? 0.802 3.998 -12.32 1 97 332 GLY B CA 1
ATOM 5224 C C . GLY B 1 332 ? -0.685 3.707 -12.406 1 97 332 GLY B C 1
ATOM 5225 O O . GLY B 1 332 ? -1.325 4.008 -13.414 1 97 332 GLY B O 1
ATOM 5226 N N . PHE B 1 333 ? -1.216 3.025 -11.336 1 96.56 333 PHE B N 1
ATOM 5227 C CA . PHE B 1 333 ? -2.637 2.717 -11.211 1 96.56 333 PHE B CA 1
ATOM 5228 C C . PHE B 1 333 ? -3.053 2.66 -9.75 1 96.56 333 PHE B C 1
ATOM 5230 O O . PHE B 1 333 ? -2.203 2.57 -8.859 1 96.56 333 PHE B O 1
ATOM 5237 N N . GLN B 1 334 ? -4.305 2.797 -9.492 1 92.75 334 GLN B N 1
ATOM 5238 C CA . GLN B 1 334 ? -4.93 2.6 -8.188 1 92.75 334 GLN B CA 1
ATOM 5239 C C . GLN B 1 334 ? -6.066 1.583 -8.273 1 92.75 334 GLN B C 1
ATOM 5241 O O . GLN B 1 334 ? -6.816 1.561 -9.25 1 92.75 334 GLN B O 1
ATOM 5246 N N . VAL B 1 335 ? -6.168 0.709 -7.379 1 90.12 335 VAL B N 1
ATOM 5247 C CA . VAL B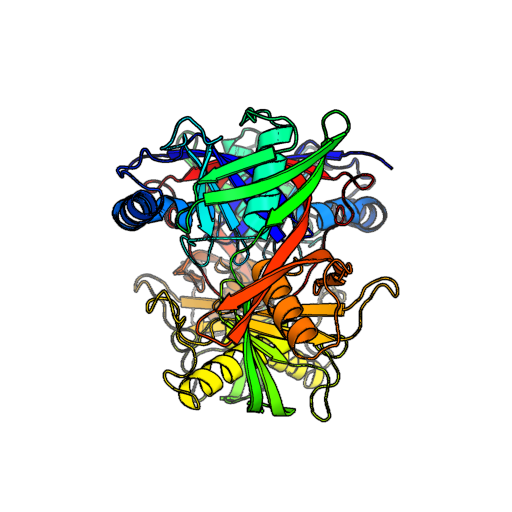 1 335 ? -7.148 -0.37 -7.426 1 90.12 335 VAL B CA 1
ATOM 5248 C C . VAL B 1 335 ? -8.188 -0.173 -6.328 1 90.12 335 VAL B C 1
ATOM 5250 O O . VAL B 1 335 ? -9.391 -0.269 -6.578 1 90.12 335 VAL B O 1
ATOM 5253 N N . ILE B 1 336 ? -7.816 0.054 -5.035 1 79.31 336 ILE B N 1
ATOM 5254 C CA . ILE B 1 336 ? -8.742 0.102 -3.91 1 79.31 336 ILE B CA 1
ATOM 5255 C C . ILE B 1 336 ? -9.211 1.539 -3.686 1 79.31 336 ILE B C 1
ATOM 5257 O O . ILE B 1 336 ? -8.438 2.484 -3.871 1 79.31 336 ILE B O 1
#

pLDDT: mean 96.31, std 4.01, range [50.72, 98.88]

Sequence (672 aa):
MSKHTFVCIDAHTCGNPVRVIKSGGPKLIGNTMSEKRLHFLKEFDWVRKGLMFEPRGHDMMSGSILYPPHNPENDFAILFVETSGCLPMCGHGTIGTITIAIEEGLIQPKIPGKIKMEAPAGLVEIEYKQINNKVEWVKITNVKSYLAAQDLTIDCPELGEIIFDVAYGGNYYAIVDPQKNFSGIHNFTASKVIQFSQIVRDRINEKYPNQFVHPENEAIKHVTHMLWTGNPLDPTSSGRNAVFYGDKAIDRSPCGTGTSARLAQLYTKGKLKAGEAFIHESFIGSKFIGRVEKETVLDGKLAIIPSIQGWAKIFGYNTITIDDQDDPYAHGFQVIMSKHTFVCIDAHTCGNPVRVIKSGGPKLIGNTMSEKRLHFLKEFDWVRKGLMFEPRGHDMMSGSILYPPHNPENDFAILFVETSGCLPMCGHGTIGTITIAIEEGLIQPKIPGKIKMEAPAGLVEIEYKQINNKVEWVKITNVKSYLAAQDLTIDCPELGEIIFDVAYGGNYYAIVDPQKNFSGIHNFTASKVIQFSQIVRDRINEKYPNQFVHPENEAIKHVTHMLWTGNPLDPTSSGRNAVFYGDKAIDRSPCGTGTSARLAQLYTKGKLKAGEAFIHESFIGSKFIGRVEKETVLDGKLAIIPSIQGWAKIFGYNTITIDDQDDPYAHGFQVI

Nearest PDB structures (foldseek):
  6r77-assembly1_B  TM=9.185E-01  e=1.048E-40  Thermococcus litoralis
  6j7c-assembly1_A-2  TM=9.037E-01  e=2.107E-37  Thermococcus litoralis DSM 5473
  8a4r-assembly1_BBB  TM=9.052E-01  e=4.483E-37  Acetoanaerobium sticklandii DSM 519
  6hjg-assembly1_A  TM=8.815E-01  e=8.997E-37  Trypanosoma cruzi strain CL Brener
  4k7g-assembly1_B  TM=8.884E-01  e=8.335E-35  Allorhizobium ampelinum S4

Solvent-accessible surface area (backbone atoms only — not comparable to full-atom values): 34029 Å² total; per-residue (Å²): 122,70,75,44,60,30,39,30,42,33,28,24,16,40,58,24,40,24,35,35,44,78,38,68,72,80,91,70,62,61,88,43,45,46,44,24,50,52,42,36,60,72,74,44,43,58,56,40,34,25,51,15,21,26,63,68,36,36,87,71,29,30,26,34,38,77,42,78,37,84,53,82,88,40,55,28,20,44,47,41,35,29,55,91,39,73,49,47,72,53,49,50,52,47,41,23,46,51,41,51,27,54,58,69,60,74,53,73,56,85,46,86,53,39,41,40,36,37,27,40,72,39,82,37,52,32,38,43,44,70,59,88,76,40,54,64,34,31,33,38,52,52,61,75,10,23,54,74,46,72,74,41,76,46,71,35,82,98,43,41,67,44,57,28,32,33,15,28,16,87,51,33,28,39,35,33,59,60,46,95,56,37,87,20,50,81,79,51,53,56,56,57,51,44,56,47,42,55,53,35,44,52,48,47,42,66,74,47,64,86,67,46,53,42,87,91,40,74,87,46,53,47,58,62,29,36,33,37,24,30,71,47,89,51,86,87,42,71,31,20,31,40,39,36,38,82,87,76,40,66,43,37,22,42,43,43,37,54,44,32,11,48,48,20,38,35,36,75,71,68,74,45,56,77,66,42,78,38,34,32,19,9,66,77,59,26,59,29,41,30,30,36,74,39,82,47,70,51,91,90,32,73,23,25,31,27,32,40,31,36,41,44,48,81,33,33,44,34,40,38,49,38,32,61,76,78,34,95,56,28,54,31,53,82,73,116,122,70,74,45,60,32,38,32,42,33,30,24,18,37,59,25,41,22,35,36,42,77,37,67,71,80,91,70,60,60,90,42,44,47,45,24,50,52,42,36,60,73,74,44,44,58,56,40,34,25,52,17,21,25,66,68,35,37,86,71,28,30,28,32,37,75,42,79,38,82,53,83,88,39,54,28,21,45,46,41,36,30,57,91,40,72,49,47,73,54,50,51,51,45,39,23,46,51,41,50,27,55,57,68,59,74,52,74,56,85,45,86,51,39,40,40,36,38,27,39,71,40,80,37,54,35,38,41,45,68,59,89,75,38,52,63,34,31,34,39,53,52,60,75,11,22,53,74,46,72,76,42,75,47,72,36,83,99,43,40,69,44,58,29,30,32,15,28,15,86,50,34,29,38,34,33,59,59,46,96,57,38,85,23,50,81,79,50,54,55,56,55,52,44,56,47,42,56,54,36,43,52,48,46,45,66,75,46,63,88,68,47,52,42,87,92,42,74,85,46,53,48,58,62,30,36,34,36,24,30,69,47,88,50,87,86,41,70,31,20,32,40,38,36,38,84,87,76,40,66,43,37,23,44,43,43,37,55,46,30,12,49,49,20,37,35,36,76,70,67,75,44,57,76,65,43,78,38,33,32,20,8,66,78,59,27,59,29,42,30,31,36,72,38,82,47,72,52,91,90,31,74,22,25,30,26,32,40,31,35,42,44,47,79,34,34,44,33,40,40,48,37,33,61,74,78,34,96,57,29,55,30,51,84,72,116

Secondary structure (DSSP, 8-state):
--EEEEEEEEEEETTEEEEEEEE-PPP---SSHHHHHHHHHHHTHHHHHHHHSBTTS-TT--EEEEE--SSTTS-EEEEE-BTTB--S--HHHHHHHHHHHHHTTS---SBTTEEEEEETTEEEEEEEEEETTEEEEEEEEPPPEEEEEEEEEEEETTTEEEEEEEEESSSEEEEE-SBTTB--GGGS-HHHHHHHHHHHHHHHHHHSTT--B-TT-TTSBS--EEEEEE--SSTT-SEEEEEEETTTEE-SS--HHHHHHHHHHHHHTTSS-TT--EEEE-TTS-EEEEEEEEEEEETTEEEEEEEEEE-EEEEEEEEEEEETTT-TTTT-B---/--EEEEEEEEEEETTEEEEEEEE-PPP---SSHHHHHHHHHHHTHHHHHHHHSBTTS-TT--EEEEE--SSTTS-EEEEE-BTTB--S--HHHHHHHHHHHHHTTS---SBTTEEEEEETTEEEEEEEEEETTEEEEEEEEPPPEEEEEEEEEEEETTTEEEEEEEEESSSEEEEE-SBTTB--GGGS-HHHHHHHHHHHHHHHHHHSTT--B-TT-TTSBS--EEEEEE--SSTT-SEEEEEEETTTEE-SS--HHHHHHHHHHHHHTTSS-TT--EEEE-TTS-EEEEEEEEEEEETTEEEEEEEEEE-EEEEEEEEEEEETTT-TTTT-B---

Organism: Cellulophaga lytica (strain ATCC 23178 / DSM 7489 / JCM 8516 / NBRC 14961 / NCIMB 1423 / VKM B-1433 / Cy l20) (NCBI:txid867900)

Foldseek 3Di:
DDKFKWWWFWWFFLQQIEIEGLDRDDDFDDLAQLRRLVRCVVPPLLVLLLCDFPPNHHQRYKYKYWAADSDVVFWTEMWIRHSQGTDQDFDSNVWAVVQCCQLVVVTDAPDPQWGWYGGSVGTWIKGWDDDVSGTPKIKTWFDKKAWLAFFDWDQFPPLGIFTWTWIWLPAIETEGEDDDSRNFCVVDDLQVVQVRFQVRQVRCCVVQPQSAAAPVHRVHGGHFKYWTWHDAPDPVAQTEIWMDGDNRDTGSALTWSNVQRVQNVCVLVPNDDAPDWHWYQYPVRGTKTKGFPAWDDGPNHTITTMMIMTHMDTDDIDMDMQDVVPDVQSSHDDDD/DDKFKWWWFWWFFLQQIEIEGLDRDDDFDDLAQLRRLVRCVVPPLLVLLLCDFPPNHHQRYKYKYWAADSDVVFWTEMWIRHSQGTDQDFVSNVWAVVQCCQLVVVTDAPDPQWGWYGGSVGTWIKGWDDDVSGTPKIKTWFDKKAWLAFFDWDQFPPLGIFTWTWIWLPAIETEGEDDDSRNFCVVDDLQVVQVRFQVRQVRCCVVQPQSAAAPVHRVHGGHFKYWTWHDAPDPVAQTEIWMDGDNRDTGSALTWSNVQRVQNVCVLVPNDDAPDWHWYQYPNRGTKTKGFPAWDDGPNHTITTMMIMTHMDTDDIDMDMQDVVPDVQSSHDDDD

Radius of gyration: 26.18 Å; Cα contacts (8 Å, |Δi|>4): 1775; chains: 2; bounding box: 54×78×56 Å